Protein AF-A0AAE0UV23-F1 (afdb_monomer_lite)

Structure (mmCIF, N/CA/C/O backbone):
data_AF-A0AAE0UV23-F1
#
_entry.id   AF-A0AAE0UV23-F1
#
loop_
_atom_site.group_PDB
_atom_site.id
_atom_site.type_symbol
_atom_site.label_atom_id
_atom_site.label_alt_id
_atom_site.label_comp_id
_atom_site.label_asym_id
_atom_site.label_entity_id
_atom_site.label_seq_id
_atom_site.pdbx_PDB_ins_code
_atom_site.Cartn_x
_atom_site.Cartn_y
_atom_site.Cartn_z
_atom_site.occupancy
_atom_site.B_iso_or_equiv
_atom_site.auth_seq_id
_atom_site.auth_comp_id
_atom_site.auth_asym_id
_atom_site.auth_atom_id
_atom_site.pdbx_PDB_model_num
ATOM 1 N N . MET A 1 1 ? 25.433 17.380 2.574 1.00 40.94 1 MET A N 1
ATOM 2 C CA . MET A 1 1 ? 24.100 16.775 2.797 1.00 40.94 1 MET A CA 1
ATOM 3 C C . MET A 1 1 ? 23.188 17.417 1.760 1.00 40.94 1 MET A C 1
ATOM 5 O O . MET A 1 1 ? 23.067 18.630 1.787 1.00 40.94 1 MET A O 1
ATOM 9 N N . THR A 1 2 ? 22.707 16.698 0.745 1.00 52.50 2 THR A N 1
ATOM 10 C CA . THR A 1 2 ? 21.910 17.312 -0.337 1.00 52.50 2 THR A CA 1
ATOM 11 C C . THR A 1 2 ? 20.501 17.598 0.188 1.00 52.50 2 THR A C 1
ATOM 13 O O . THR A 1 2 ? 19.813 16.648 0.552 1.00 52.50 2 THR A O 1
ATOM 16 N N . GLY A 1 3 ? 20.089 18.873 0.252 1.00 62.91 3 GLY A N 1
ATOM 17 C CA . GLY A 1 3 ? 18.837 19.336 0.889 1.00 62.91 3 GLY A CA 1
ATOM 18 C C . GLY A 1 3 ? 17.586 18.520 0.539 1.00 62.91 3 GLY A C 1
ATOM 19 O O . GLY A 1 3 ? 16.797 18.210 1.424 1.00 62.91 3 GLY A O 1
ATOM 20 N N . LYS A 1 4 ? 17.500 18.017 -0.698 1.00 70.44 4 LYS A N 1
ATOM 21 C CA . LYS A 1 4 ? 16.407 17.153 -1.178 1.00 70.44 4 LYS A CA 1
ATOM 22 C C . LYS A 1 4 ? 16.169 15.882 -0.357 1.00 70.44 4 LYS A C 1
ATOM 24 O O . LYS A 1 4 ? 15.032 15.456 -0.217 1.00 70.44 4 LYS A O 1
ATOM 29 N N . GLY A 1 5 ? 17.221 15.259 0.185 1.00 75.19 5 GLY A N 1
ATOM 30 C CA . GLY A 1 5 ? 17.060 14.053 1.008 1.00 75.19 5 GLY A CA 1
ATOM 31 C C . GLY A 1 5 ? 16.352 14.348 2.332 1.00 75.19 5 GLY A C 1
ATOM 32 O O . GLY A 1 5 ? 15.551 13.545 2.794 1.00 75.19 5 GLY A O 1
ATOM 33 N N . ARG A 1 6 ? 16.608 15.529 2.905 1.00 80.06 6 ARG A N 1
ATOM 34 C CA . ARG A 1 6 ? 15.966 15.974 4.143 1.00 80.06 6 ARG A CA 1
ATOM 35 C C . ARG A 1 6 ? 14.532 16.431 3.892 1.00 80.06 6 ARG A C 1
ATOM 37 O O . ARG A 1 6 ? 13.642 16.020 4.617 1.00 80.06 6 ARG A O 1
ATOM 44 N N . GLU A 1 7 ? 14.300 17.162 2.803 1.00 80.94 7 GLU A N 1
ATOM 45 C CA . GLU A 1 7 ? 12.948 17.523 2.356 1.00 80.94 7 GLU A CA 1
ATOM 46 C C . GLU A 1 7 ? 12.058 16.289 2.136 1.00 80.94 7 GLU A C 1
ATOM 48 O O . GLU A 1 7 ? 10.878 16.302 2.493 1.00 80.94 7 GLU A O 1
ATOM 53 N N . LEU A 1 8 ? 12.629 15.212 1.582 1.00 80.56 8 LEU A N 1
ATOM 54 C CA . LEU A 1 8 ? 11.940 13.937 1.401 1.00 80.56 8 LEU A CA 1
ATOM 55 C C . LEU A 1 8 ? 11.576 13.288 2.742 1.00 80.56 8 LEU A C 1
ATOM 57 O O . LEU A 1 8 ? 10.447 12.835 2.906 1.00 80.56 8 LEU A O 1
ATOM 61 N N . ALA A 1 9 ? 12.507 13.276 3.698 1.00 83.69 9 ALA A N 1
ATOM 62 C CA . ALA A 1 9 ? 12.274 12.743 5.037 1.00 83.69 9 ALA A CA 1
ATOM 63 C C . ALA A 1 9 ? 11.173 13.527 5.773 1.00 83.69 9 ALA A C 1
ATOM 65 O O . ALA A 1 9 ? 10.226 12.928 6.279 1.00 83.69 9 ALA A O 1
ATOM 66 N N . ASP A 1 10 ? 11.234 14.861 5.737 1.00 82.38 10 ASP A N 1
ATOM 67 C CA . ASP A 1 10 ? 10.221 15.724 6.351 1.00 82.38 10 ASP A CA 1
ATOM 68 C C . ASP A 1 10 ? 8.842 15.513 5.691 1.00 82.38 10 ASP A C 1
ATOM 70 O O . ASP A 1 10 ? 7.806 15.560 6.353 1.00 82.38 10 ASP A O 1
ATOM 74 N N . MET A 1 11 ? 8.801 15.276 4.373 1.00 80.62 11 MET A N 1
ATOM 75 C CA . MET A 1 11 ? 7.565 14.950 3.654 1.00 80.62 11 MET A CA 1
ATOM 76 C C . MET A 1 11 ? 6.990 13.605 4.102 1.00 80.62 11 MET A C 1
ATOM 78 O O . MET A 1 11 ? 5.799 13.532 4.416 1.00 80.62 11 MET A O 1
ATOM 82 N N . MET A 1 12 ? 7.824 12.564 4.179 1.00 80.38 12 MET A N 1
ATOM 83 C CA . MET A 1 12 ? 7.401 11.243 4.646 1.00 80.38 12 MET A CA 1
ATOM 84 C C . MET A 1 12 ? 6.878 11.297 6.082 1.00 80.38 12 MET A C 1
ATOM 86 O O . MET A 1 12 ? 5.851 10.685 6.370 1.00 80.38 12 MET A O 1
ATOM 90 N N . GLU A 1 13 ? 7.500 12.088 6.957 1.00 80.62 13 GLU A N 1
ATOM 91 C CA . GLU A 1 13 ? 7.026 12.308 8.325 1.00 80.62 13 GLU A CA 1
ATOM 92 C C . GLU A 1 13 ? 5.657 13.008 8.354 1.00 80.62 13 GLU A C 1
ATOM 94 O O . GLU A 1 13 ? 4.698 12.474 8.918 1.00 80.62 13 GLU A O 1
ATOM 99 N N . ARG A 1 14 ? 5.513 14.153 7.665 1.00 78.69 14 ARG A N 1
ATOM 100 C CA . ARG A 1 14 ? 4.236 14.896 7.586 1.00 78.69 14 ARG A CA 1
ATOM 101 C C . ARG A 1 14 ? 3.099 14.048 7.024 1.00 78.69 14 ARG A C 1
ATOM 103 O O . ARG A 1 14 ? 1.951 14.173 7.455 1.00 78.69 14 ARG A O 1
ATOM 110 N N . ARG A 1 15 ? 3.400 13.210 6.029 1.00 67.31 15 ARG A N 1
ATOM 111 C CA . ARG A 1 15 ? 2.420 12.361 5.339 1.00 67.31 15 ARG A CA 1
ATOM 112 C C . ARG A 1 15 ? 2.269 10.977 5.962 1.00 67.31 15 ARG A C 1
ATOM 114 O O . ARG A 1 15 ? 1.385 10.243 5.524 1.00 67.31 15 ARG A O 1
ATOM 121 N N . LYS A 1 16 ? 3.055 10.661 6.998 1.00 69.94 16 LYS A N 1
ATOM 122 C CA . LYS A 1 16 ? 3.083 9.362 7.685 1.00 69.94 16 LYS A CA 1
ATOM 123 C C . LYS A 1 16 ? 3.273 8.205 6.697 1.00 69.94 16 LYS A C 1
ATOM 125 O O . LYS A 1 16 ? 2.498 7.253 6.688 1.00 69.94 16 LYS A O 1
ATOM 130 N N . VAL A 1 17 ? 4.262 8.345 5.815 1.00 77.19 17 VAL A N 1
ATOM 131 C CA . VAL A 1 17 ? 4.639 7.331 4.826 1.00 77.19 17 VAL A CA 1
ATOM 132 C C . VAL A 1 17 ? 5.777 6.497 5.396 1.00 77.19 17 VAL A C 1
ATOM 134 O O . VAL A 1 17 ? 6.851 7.022 5.678 1.00 77.19 17 VAL A O 1
ATOM 137 N N . ASP A 1 18 ? 5.547 5.196 5.539 1.00 81.06 18 ASP A N 1
ATOM 138 C CA . ASP A 1 18 ? 6.521 4.280 6.140 1.00 81.06 18 ASP A CA 1
ATOM 139 C C . ASP A 1 18 ? 7.538 3.731 5.124 1.00 81.06 18 ASP A C 1
ATOM 141 O O . ASP A 1 18 ? 8.709 3.519 5.449 1.00 81.06 18 ASP A O 1
ATOM 145 N N . ILE A 1 19 ? 7.088 3.522 3.882 1.00 86.31 19 ILE A N 1
ATOM 146 C CA . ILE A 1 19 ? 7.864 2.982 2.762 1.00 86.31 19 ILE A CA 1
ATOM 147 C C . ILE A 1 19 ? 7.580 3.836 1.528 1.00 86.31 19 ILE A C 1
ATOM 149 O O . ILE A 1 19 ? 6.419 4.054 1.185 1.00 86.31 19 ILE A O 1
ATOM 153 N N . LEU A 1 20 ? 8.627 4.295 0.844 1.00 86.06 20 LEU A N 1
ATOM 154 C CA . LEU A 1 20 ? 8.505 5.115 -0.360 1.00 86.06 20 LEU A CA 1
ATOM 155 C C . LEU A 1 20 ? 9.453 4.626 -1.455 1.00 86.06 20 LEU A C 1
ATOM 157 O O . LEU A 1 20 ? 10.663 4.584 -1.252 1.00 86.06 20 LEU A O 1
ATOM 161 N N . CYS A 1 21 ? 8.914 4.311 -2.631 1.00 89.00 21 CYS A N 1
ATOM 162 C CA . CYS A 1 21 ? 9.719 4.129 -3.838 1.00 89.00 21 CYS A CA 1
ATOM 163 C C . CYS A 1 21 ? 10.031 5.501 -4.441 1.00 89.00 21 CYS A C 1
ATOM 165 O O . CYS A 1 21 ? 9.151 6.357 -4.510 1.00 89.00 21 CYS A O 1
ATOM 167 N N . VAL A 1 22 ? 11.279 5.713 -4.848 1.00 87.19 22 VAL A N 1
ATOM 168 C CA . VAL A 1 22 ? 11.723 6.939 -5.516 1.00 87.19 22 VAL A CA 1
ATOM 169 C C . VAL A 1 22 ? 12.447 6.605 -6.812 1.00 87.19 22 VAL A C 1
ATOM 171 O O . VAL A 1 22 ? 13.257 5.679 -6.863 1.00 87.19 22 VAL A O 1
ATOM 174 N N . GLN A 1 23 ? 12.169 7.385 -7.847 1.00 86.75 23 GLN A N 1
ATOM 175 C CA . GLN A 1 23 ? 12.764 7.283 -9.174 1.00 86.75 23 GLN A CA 1
ATOM 176 C C . GLN A 1 23 ? 13.495 8.588 -9.510 1.00 86.75 23 GLN A C 1
ATOM 178 O O . GLN A 1 23 ? 13.402 9.576 -8.778 1.00 86.75 23 GLN A O 1
ATOM 183 N N . GLU A 1 24 ? 14.285 8.575 -10.584 1.00 83.12 24 GLU A N 1
ATOM 184 C CA . GLU A 1 24 ? 15.129 9.702 -11.000 1.00 83.12 24 GLU A CA 1
ATOM 185 C C . GLU A 1 24 ? 16.010 10.273 -9.876 1.00 83.12 24 GLU A C 1
ATOM 187 O O . GLU A 1 24 ? 16.207 11.488 -9.756 1.00 83.12 24 GLU A O 1
ATOM 192 N N . THR A 1 25 ? 16.578 9.405 -9.037 1.00 80.00 25 THR A N 1
ATOM 193 C CA . THR A 1 25 ? 17.422 9.870 -7.926 1.00 80.00 25 THR A CA 1
ATOM 194 C C . THR A 1 25 ? 18.659 10.614 -8.429 1.00 80.00 25 THR A C 1
ATOM 196 O O . THR A 1 25 ? 19.122 11.544 -7.764 1.00 80.00 25 THR A O 1
ATOM 199 N N . ARG A 1 26 ? 19.172 10.245 -9.616 1.00 82.31 26 ARG A N 1
ATOM 200 C CA . ARG A 1 26 ? 20.396 10.785 -10.235 1.00 82.31 26 ARG A CA 1
ATOM 201 C C . ARG A 1 26 ? 21.588 10.688 -9.284 1.00 82.31 26 ARG A C 1
ATOM 203 O O . ARG A 1 26 ? 22.424 11.588 -9.194 1.00 82.31 26 ARG A O 1
ATOM 210 N N . TRP A 1 27 ? 21.629 9.617 -8.495 1.00 80.88 27 TRP A N 1
ATOM 211 C CA . TRP A 1 27 ? 22.703 9.336 -7.551 1.00 80.88 27 TRP A CA 1
ATOM 212 C C . TRP A 1 27 ? 23.553 8.192 -8.074 1.00 80.88 27 TRP A C 1
ATOM 214 O O . TRP A 1 27 ? 23.046 7.119 -8.384 1.00 80.88 27 TRP A O 1
ATOM 224 N N . LYS A 1 28 ? 24.869 8.402 -8.113 1.00 84.81 28 LYS A N 1
ATOM 225 C CA . LYS A 1 28 ? 25.818 7.363 -8.502 1.00 84.81 28 LYS A CA 1
ATOM 226 C C . LYS A 1 28 ? 26.177 6.480 -7.309 1.00 84.81 28 LYS A C 1
ATOM 228 O O . LYS A 1 28 ? 26.638 6.971 -6.276 1.00 84.81 28 LYS A O 1
ATOM 233 N N . GLY A 1 29 ? 26.042 5.173 -7.487 1.00 88.12 29 GLY A N 1
ATOM 234 C CA . GLY A 1 29 ? 26.486 4.147 -6.555 1.00 88.12 29 GLY A CA 1
ATOM 235 C C . GLY A 1 29 ? 25.390 3.169 -6.147 1.00 88.12 29 GLY A C 1
ATOM 236 O O . GLY A 1 29 ? 24.216 3.340 -6.449 1.00 88.12 29 GLY A O 1
ATOM 237 N N . SER A 1 30 ? 25.819 2.144 -5.416 1.00 91.31 30 SER A N 1
ATOM 238 C CA . SER A 1 30 ? 24.997 1.068 -4.866 1.00 91.31 30 SER A CA 1
ATOM 239 C C . SER A 1 30 ? 25.141 1.091 -3.347 1.00 91.31 30 SER A C 1
ATOM 241 O O . SER A 1 30 ? 26.080 0.514 -2.798 1.00 91.31 30 SER A O 1
ATOM 243 N N . LYS A 1 31 ? 24.321 1.889 -2.652 1.00 91.25 31 LYS A N 1
ATOM 244 C CA . LYS A 1 31 ? 24.524 2.168 -1.217 1.00 91.25 31 LYS A CA 1
ATOM 245 C C . LYS A 1 31 ? 23.202 2.254 -0.454 1.00 91.25 31 LYS A C 1
ATOM 247 O O . LYS A 1 31 ? 22.111 2.129 -1.011 1.00 91.25 31 LYS A O 1
ATOM 252 N N . SER A 1 32 ? 23.315 2.429 0.858 1.00 90.94 32 SER A N 1
ATOM 253 C CA . SER A 1 32 ? 22.229 2.907 1.711 1.00 90.94 32 SER A CA 1
ATOM 254 C C . SER A 1 32 ? 22.723 4.083 2.552 1.00 90.94 32 SER A C 1
ATOM 256 O O . SER A 1 32 ? 23.916 4.169 2.853 1.00 90.94 32 SER A O 1
ATOM 258 N N . ARG A 1 33 ? 21.841 5.028 2.885 1.00 90.50 33 ARG A N 1
ATOM 259 C CA . ARG A 1 33 ? 22.191 6.231 3.650 1.00 90.50 33 ARG A CA 1
ATOM 260 C C . ARG A 1 33 ? 20.996 6.729 4.457 1.00 90.50 33 ARG A C 1
ATOM 262 O O . ARG A 1 33 ? 19.892 6.805 3.928 1.00 90.50 33 ARG A O 1
ATOM 269 N N . SER A 1 34 ? 21.227 7.132 5.703 1.00 90.69 34 SER A N 1
ATOM 270 C CA . SER A 1 34 ? 20.232 7.872 6.485 1.00 90.69 34 SER A CA 1
ATOM 271 C C . SER A 1 34 ? 20.025 9.268 5.893 1.00 90.69 34 SER A C 1
ATOM 273 O O . SER A 1 34 ? 20.997 9.965 5.582 1.00 90.69 34 SER A O 1
ATOM 275 N N . ILE A 1 35 ? 18.767 9.666 5.719 1.00 88.00 35 ILE A N 1
ATOM 276 C CA . ILE A 1 35 ? 18.393 10.940 5.080 1.00 88.00 35 ILE A CA 1
ATOM 277 C C . ILE A 1 35 ? 17.840 11.982 6.069 1.00 88.00 35 ILE A C 1
ATOM 279 O O . ILE A 1 35 ? 17.640 13.131 5.684 1.00 88.00 35 ILE A O 1
ATOM 283 N N . GLY A 1 36 ? 17.697 11.615 7.347 1.00 85.00 36 GLY A N 1
ATOM 284 C CA . GLY A 1 36 ? 17.151 12.464 8.415 1.00 85.00 36 GLY A CA 1
ATOM 285 C C . GLY A 1 36 ? 15.807 11.942 8.928 1.00 85.00 36 GLY A C 1
ATOM 286 O O . GLY A 1 36 ? 15.272 10.998 8.356 1.00 85.00 36 GLY A O 1
ATOM 287 N N . ALA A 1 37 ? 15.310 12.516 10.032 1.00 82.94 37 ALA A N 1
ATOM 288 C CA . ALA A 1 37 ? 13.989 12.240 10.624 1.00 82.94 37 ALA A CA 1
ATOM 289 C C . ALA A 1 37 ? 13.639 10.745 10.825 1.00 82.94 37 ALA A C 1
ATOM 291 O O . ALA A 1 37 ? 12.486 10.347 10.733 1.00 82.94 37 ALA A O 1
ATOM 292 N N . GLY A 1 38 ? 14.639 9.891 11.077 1.00 87.50 38 GLY A N 1
ATOM 293 C CA . GLY A 1 38 ? 14.413 8.450 11.231 1.00 87.50 38 GLY A CA 1
ATOM 294 C C . GLY A 1 38 ? 14.079 7.727 9.922 1.00 87.50 38 GLY A C 1
ATOM 295 O O . GLY A 1 38 ? 13.334 6.754 9.945 1.00 87.50 38 GLY A O 1
ATOM 296 N N . PHE A 1 39 ? 14.614 8.178 8.783 1.00 90.75 39 PHE A N 1
ATOM 297 C CA . PHE A 1 39 ? 14.470 7.504 7.491 1.00 90.75 39 PHE A CA 1
ATOM 298 C C . PHE A 1 39 ? 15.818 7.115 6.879 1.00 90.75 39 PHE A C 1
ATOM 300 O O . PHE A 1 39 ? 16.817 7.848 6.963 1.00 90.75 39 PHE A O 1
ATOM 307 N N . LYS A 1 40 ? 15.827 5.975 6.183 1.00 93.44 40 LYS A N 1
ATOM 308 C CA . LYS A 1 40 ? 16.979 5.445 5.453 1.00 93.44 40 LYS A CA 1
ATOM 309 C C . LYS A 1 40 ? 16.613 5.135 4.010 1.00 93.44 40 LYS A C 1
ATOM 311 O O . LYS A 1 40 ? 15.670 4.404 3.735 1.00 93.44 40 LYS A O 1
ATOM 316 N N . LEU A 1 41 ? 17.410 5.666 3.092 1.00 93.38 41 LEU A N 1
ATOM 317 C CA . LEU A 1 41 ? 17.298 5.433 1.660 1.00 93.38 41 LEU A CA 1
ATOM 318 C C . LEU A 1 41 ? 18.254 4.318 1.234 1.00 93.38 41 LEU A C 1
ATOM 320 O O . LEU A 1 41 ? 19.459 4.394 1.486 1.00 93.38 41 LEU A O 1
ATOM 324 N N . PHE A 1 42 ? 17.728 3.325 0.534 1.00 94.94 42 PHE A N 1
ATOM 325 C CA . PHE A 1 42 ? 18.471 2.352 -0.258 1.00 94.94 42 PHE A CA 1
ATOM 326 C C . PHE A 1 42 ? 18.375 2.784 -1.714 1.00 94.94 42 PHE A C 1
ATOM 328 O O . PHE A 1 42 ? 17.274 3.044 -2.178 1.00 94.94 42 PHE A O 1
ATOM 335 N N . TYR A 1 43 ? 19.493 2.889 -2.430 1.00 93.62 43 TYR A N 1
ATOM 336 C CA . TYR A 1 43 ? 19.465 3.342 -3.822 1.00 93.62 43 TYR A CA 1
ATOM 337 C C . TYR A 1 43 ? 20.472 2.603 -4.693 1.00 93.62 43 TYR A C 1
ATOM 339 O O . TYR A 1 43 ? 21.461 2.038 -4.198 1.00 93.62 43 TYR A O 1
ATOM 347 N N . TYR A 1 44 ? 20.203 2.643 -5.993 1.00 92.69 44 TYR A N 1
ATOM 348 C CA . TYR A 1 44 ? 21.120 2.241 -7.042 1.00 92.69 44 TYR A CA 1
ATOM 349 C C . TYR A 1 44 ? 21.022 3.204 -8.227 1.00 92.69 44 TYR A C 1
ATOM 351 O O . TYR A 1 44 ? 19.931 3.529 -8.694 1.00 92.69 44 TYR A O 1
ATOM 359 N N . GLY A 1 45 ? 22.174 3.647 -8.719 1.00 90.31 45 GLY A N 1
ATOM 360 C CA . GLY A 1 45 ? 22.272 4.421 -9.949 1.00 90.31 45 GLY A CA 1
ATOM 361 C C . GLY A 1 45 ? 23.690 4.415 -10.507 1.00 90.31 45 GLY A C 1
ATOM 362 O O . GLY A 1 45 ? 24.671 4.298 -9.767 1.00 90.31 45 GLY A O 1
ATOM 363 N N . VAL A 1 46 ? 23.804 4.517 -11.829 1.00 86.81 46 VAL A N 1
ATOM 364 C CA . VAL A 1 46 ? 25.087 4.422 -12.548 1.00 86.81 46 VAL A CA 1
ATOM 365 C C . VAL A 1 46 ? 25.656 5.810 -12.856 1.00 86.81 46 VAL A C 1
ATOM 367 O O . VAL A 1 46 ? 26.857 6.047 -12.688 1.00 86.81 46 VAL A O 1
ATOM 370 N N . ASP A 1 47 ? 24.788 6.746 -13.240 1.00 78.81 47 ASP A N 1
ATOM 371 C CA . ASP A 1 47 ? 25.126 8.126 -13.587 1.00 78.81 47 ASP A CA 1
ATOM 372 C C . ASP A 1 47 ? 24.492 9.107 -12.584 1.00 78.81 47 ASP A C 1
ATOM 374 O O . ASP A 1 47 ? 23.366 8.938 -12.125 1.00 78.81 47 ASP A O 1
ATOM 378 N N . SER A 1 48 ? 25.219 10.169 -12.244 1.00 77.62 48 SER A N 1
ATOM 379 C CA . SER A 1 48 ? 24.699 11.282 -11.447 1.00 77.62 48 SER A CA 1
ATOM 380 C C . SER A 1 48 ? 23.824 12.262 -12.245 1.00 77.62 48 SER A C 1
ATOM 382 O O . SER A 1 48 ? 23.362 13.262 -11.699 1.00 77.62 48 SER A O 1
ATOM 384 N N . LYS A 1 49 ? 23.655 12.050 -13.555 1.00 74.69 49 LYS A N 1
ATOM 385 C CA . LYS A 1 49 ? 22.877 12.925 -14.448 1.00 74.69 49 LYS A CA 1
ATOM 386 C C . LYS A 1 49 ? 21.553 12.317 -14.907 1.00 74.69 49 LYS A C 1
ATOM 388 O O . LYS A 1 49 ? 20.648 13.077 -15.248 1.00 74.69 49 LYS A O 1
ATOM 393 N N . ARG A 1 50 ? 21.436 10.988 -14.938 1.00 78.38 50 ARG A N 1
ATOM 394 C CA . ARG A 1 50 ? 20.290 10.256 -15.502 1.00 78.38 50 ARG A CA 1
ATOM 395 C C . ARG A 1 50 ? 19.903 9.083 -14.603 1.00 78.38 50 ARG A C 1
ATOM 397 O O . ARG A 1 50 ? 20.757 8.555 -13.900 1.00 78.38 50 ARG A O 1
ATOM 404 N N . ASN A 1 51 ? 18.634 8.682 -14.683 1.00 84.12 51 ASN A N 1
ATOM 405 C CA . ASN A 1 51 ? 18.071 7.496 -14.029 1.00 84.12 51 ASN A CA 1
ATOM 406 C C . ASN A 1 51 ? 18.305 7.450 -12.506 1.00 84.12 51 ASN A C 1
ATOM 408 O O . ASN A 1 51 ? 18.538 8.473 -11.852 1.00 84.12 51 ASN A O 1
ATOM 412 N N . GLY A 1 52 ? 18.198 6.248 -11.944 1.00 87.38 52 GLY A N 1
ATOM 413 C CA . GLY A 1 52 ? 18.427 5.948 -10.546 1.00 87.38 52 GLY A CA 1
ATOM 414 C C . GLY A 1 52 ? 17.125 5.643 -9.822 1.00 87.38 52 GLY A C 1
ATOM 415 O O . GLY A 1 52 ? 16.174 6.423 -9.866 1.00 87.38 52 GLY A O 1
ATOM 416 N N . VAL A 1 53 ? 17.137 4.544 -9.080 1.00 91.31 53 VAL A N 1
ATOM 417 C CA . VAL A 1 53 ? 16.015 4.075 -8.269 1.00 91.31 53 VAL A CA 1
ATOM 418 C C . VAL A 1 53 ? 16.396 4.019 -6.802 1.00 91.31 53 VAL A C 1
ATOM 420 O O . VAL A 1 53 ? 17.568 3.886 -6.432 1.00 91.31 53 VAL A O 1
ATOM 423 N N . GLY A 1 54 ? 15.388 4.150 -5.954 1.00 92.62 54 GLY A N 1
ATOM 424 C CA . GLY A 1 54 ? 15.530 4.055 -4.519 1.00 92.62 54 GLY A CA 1
ATOM 425 C C . GLY A 1 54 ? 14.277 3.540 -3.829 1.00 92.62 54 GLY A C 1
ATOM 426 O O . GLY A 1 54 ? 13.166 3.627 -4.354 1.00 92.62 54 GLY A O 1
ATOM 427 N N . VAL A 1 55 ? 14.480 3.040 -2.616 1.00 93.31 55 VAL A N 1
ATOM 428 C CA . VAL A 1 55 ? 13.433 2.756 -1.637 1.00 93.31 55 VAL A CA 1
ATOM 429 C C . VAL A 1 55 ? 13.843 3.393 -0.316 1.00 93.31 55 VAL A C 1
ATOM 431 O O . VAL A 1 55 ? 14.918 3.111 0.220 1.00 93.31 55 VAL A O 1
ATOM 434 N N . VAL A 1 56 ? 13.002 4.281 0.199 1.00 92.88 56 VAL A N 1
ATOM 435 C CA . VAL A 1 56 ? 13.148 4.888 1.519 1.00 92.88 56 VAL A CA 1
ATOM 436 C C . VAL A 1 56 ? 12.285 4.126 2.509 1.00 92.88 56 VAL A C 1
ATOM 438 O O . VAL A 1 56 ? 11.107 3.890 2.256 1.00 92.88 56 VAL A O 1
ATOM 441 N N . LEU A 1 57 ? 12.876 3.773 3.644 1.00 91.81 57 LEU A N 1
ATOM 442 C CA . LEU A 1 57 ? 12.209 3.114 4.756 1.00 91.81 57 LEU A CA 1
ATOM 443 C C . LEU A 1 57 ? 12.317 3.973 6.011 1.00 91.81 57 LEU A C 1
ATOM 445 O O . LEU A 1 57 ? 13.381 4.531 6.296 1.00 91.81 57 LEU A O 1
ATOM 449 N N . LYS A 1 58 ? 11.240 4.028 6.789 1.00 88.38 58 LYS A N 1
ATOM 450 C CA . LYS A 1 58 ? 11.283 4.474 8.183 1.00 88.38 58 LYS A CA 1
ATOM 451 C C . LYS A 1 58 ? 12.150 3.515 9.007 1.00 88.38 58 LYS A C 1
ATOM 453 O O . LYS A 1 58 ? 12.176 2.313 8.747 1.00 88.38 58 LYS A O 1
ATOM 458 N N . GLU A 1 59 ? 12.869 4.042 9.994 1.00 86.88 59 GLU A N 1
ATOM 459 C CA . GLU A 1 59 ? 13.924 3.344 10.748 1.00 86.88 59 GLU A CA 1
ATOM 460 C C . GLU A 1 59 ? 13.450 2.008 11.344 1.00 86.88 59 GLU A C 1
ATOM 462 O O . GLU A 1 59 ? 14.188 1.024 11.351 1.00 86.88 59 GLU A O 1
ATOM 467 N N . GLU A 1 60 ? 12.192 1.934 11.779 1.00 81.12 60 GLU A N 1
ATOM 468 C CA . GLU A 1 60 ? 11.592 0.708 12.319 1.00 81.12 60 GLU A CA 1
ATOM 469 C C . GLU A 1 60 ? 11.514 -0.442 11.298 1.00 81.12 60 GLU A C 1
ATOM 471 O O . GLU A 1 60 ? 11.648 -1.606 11.673 1.00 81.12 60 GLU A O 1
ATOM 476 N N . PHE A 1 61 ? 11.371 -0.131 10.006 1.00 83.50 61 PHE A N 1
ATOM 477 C CA . PHE A 1 61 ? 11.365 -1.116 8.921 1.00 83.50 61 PHE A CA 1
ATOM 478 C C . PHE A 1 61 ? 12.768 -1.433 8.413 1.00 83.50 61 PHE A C 1
ATOM 480 O O . PHE A 1 61 ? 12.986 -2.506 7.862 1.00 83.50 61 PHE A O 1
ATOM 487 N N . VAL A 1 62 ? 13.751 -0.555 8.636 1.00 88.62 62 VAL A N 1
ATOM 488 C CA . VAL A 1 62 ? 15.149 -0.807 8.245 1.00 88.62 62 VAL A CA 1
ATOM 489 C C . VAL A 1 62 ? 15.683 -2.073 8.911 1.00 88.62 62 VAL A C 1
ATOM 491 O O . VAL A 1 62 ? 16.388 -2.851 8.273 1.00 88.62 62 VAL A O 1
ATOM 494 N N . ARG A 1 63 ? 15.321 -2.300 10.178 1.00 83.12 63 ARG A N 1
ATOM 495 C CA . ARG A 1 63 ? 15.717 -3.496 10.943 1.00 83.12 63 ARG A CA 1
ATOM 496 C C . ARG A 1 63 ? 15.029 -4.778 10.470 1.00 83.12 63 ARG A C 1
ATOM 498 O O . ARG A 1 63 ? 15.475 -5.859 10.824 1.00 83.12 63 ARG A O 1
ATOM 505 N N . LYS A 1 64 ? 13.959 -4.644 9.684 1.00 86.56 64 LYS A N 1
ATOM 506 C CA . LYS A 1 64 ? 13.150 -5.738 9.137 1.00 86.56 64 LYS A CA 1
ATOM 507 C C . LYS A 1 64 ? 13.584 -6.147 7.725 1.00 86.56 64 LYS A C 1
ATOM 509 O O . LYS A 1 64 ? 12.993 -7.053 7.150 1.00 86.56 64 LYS A O 1
ATOM 514 N N . VAL A 1 65 ? 14.581 -5.474 7.142 1.00 93.19 65 VAL A N 1
ATOM 515 C CA . VAL A 1 65 ? 15.092 -5.785 5.800 1.00 93.19 65 VAL A CA 1
ATOM 516 C C . VAL A 1 65 ? 15.913 -7.070 5.844 1.00 93.19 65 VAL A C 1
ATOM 518 O O . VAL A 1 65 ? 16.945 -7.127 6.507 1.00 93.19 65 VAL A O 1
ATOM 521 N N . LEU A 1 66 ? 15.475 -8.070 5.084 1.00 92.62 66 LEU A N 1
ATOM 522 C CA . LEU A 1 66 ? 16.170 -9.342 4.906 1.00 92.62 66 LEU A CA 1
ATOM 523 C C . LEU A 1 66 ? 17.077 -9.342 3.675 1.00 92.62 66 LEU A C 1
ATOM 525 O O . LEU A 1 66 ? 18.144 -9.948 3.689 1.00 92.62 66 LEU A O 1
ATOM 529 N N . GLU A 1 67 ? 16.664 -8.663 2.604 1.00 96.31 67 GLU A N 1
ATOM 530 C CA . GLU A 1 67 ? 17.392 -8.665 1.336 1.00 96.31 67 GLU A CA 1
ATOM 531 C C . GLU A 1 67 ? 17.242 -7.330 0.601 1.00 96.31 67 GLU A C 1
ATOM 533 O O . GLU A 1 67 ? 16.196 -6.681 0.660 1.00 96.31 67 GLU A O 1
ATOM 538 N N . VAL A 1 68 ? 18.291 -6.930 -0.124 1.00 96.50 68 VAL A N 1
ATOM 539 C CA . VAL A 1 68 ? 18.268 -5.776 -1.030 1.00 96.50 68 VAL A CA 1
ATOM 540 C C . VAL A 1 68 ? 18.865 -6.176 -2.378 1.00 96.50 68 VAL A C 1
ATOM 542 O O . VAL A 1 68 ? 20.089 -6.261 -2.506 1.00 96.50 68 VAL A O 1
ATOM 545 N N . LYS A 1 69 ? 18.021 -6.357 -3.396 1.00 96.25 69 LYS A N 1
ATOM 546 C CA . LYS A 1 69 ? 18.441 -6.624 -4.776 1.00 96.25 69 LYS A CA 1
ATOM 547 C C . LYS A 1 69 ? 18.476 -5.320 -5.566 1.00 96.25 69 LYS A C 1
ATOM 549 O O . LYS A 1 69 ? 17.500 -4.578 -5.619 1.00 96.25 69 LYS A O 1
ATOM 554 N N . ARG A 1 70 ? 19.616 -5.020 -6.179 1.00 95.19 70 ARG A N 1
ATOM 555 C CA . ARG A 1 70 ? 19.818 -3.833 -7.023 1.00 95.19 70 ARG A CA 1
ATOM 556 C C . ARG A 1 70 ? 20.145 -4.325 -8.423 1.00 95.19 70 ARG A C 1
ATOM 558 O O . ARG A 1 70 ? 21.296 -4.655 -8.681 1.00 95.19 70 ARG A O 1
ATOM 565 N N . VAL A 1 71 ? 19.113 -4.464 -9.247 1.00 94.88 71 VAL A N 1
ATOM 566 C CA . VAL A 1 71 ? 19.201 -5.123 -10.556 1.00 94.88 71 VAL A CA 1
ATOM 567 C C . VAL A 1 71 ? 19.820 -4.168 -11.572 1.00 94.88 71 VAL A C 1
ATOM 569 O O . VAL A 1 71 ? 20.831 -4.490 -12.187 1.00 94.88 71 VAL A O 1
ATOM 572 N N . SER A 1 72 ? 19.276 -2.953 -11.661 1.00 94.25 72 SER A N 1
ATOM 573 C CA . SER A 1 72 ? 19.739 -1.898 -12.565 1.00 94.25 72 SER A CA 1
ATOM 574 C C . SER A 1 72 ? 19.439 -0.508 -11.992 1.00 94.25 72 SER A C 1
ATOM 576 O O . SER A 1 72 ? 18.833 -0.369 -10.927 1.00 94.25 72 SER A O 1
ATOM 578 N N . ASP A 1 73 ? 19.842 0.558 -12.692 1.00 91.69 73 ASP A N 1
ATOM 579 C CA . ASP A 1 73 ? 19.469 1.946 -12.359 1.00 91.69 73 ASP A CA 1
ATOM 580 C C . ASP A 1 73 ? 17.991 2.263 -12.635 1.00 91.69 73 ASP A C 1
ATOM 582 O O . ASP A 1 73 ? 17.563 3.405 -12.434 1.00 91.69 73 ASP A O 1
ATOM 586 N N . ARG A 1 74 ? 17.223 1.244 -13.042 1.00 92.44 74 ARG A N 1
ATOM 587 C CA . ARG A 1 74 ? 15.782 1.274 -13.282 1.00 92.44 74 ARG A CA 1
ATOM 588 C C . ARG A 1 74 ? 14.989 0.287 -12.427 1.00 92.44 74 ARG A C 1
ATOM 590 O O . ARG A 1 74 ? 13.793 0.505 -12.269 1.00 92.44 74 ARG A O 1
ATOM 597 N N . VAL A 1 75 ? 15.604 -0.761 -11.874 1.00 95.19 75 VAL A N 1
ATOM 598 C CA . VAL A 1 75 ? 14.901 -1.784 -11.081 1.00 95.19 75 VAL A CA 1
ATOM 599 C C . VAL A 1 75 ? 15.680 -2.140 -9.816 1.00 95.19 75 VAL A C 1
ATOM 601 O O . VAL A 1 75 ? 16.852 -2.522 -9.849 1.00 95.19 75 VAL A O 1
ATOM 604 N N . MET A 1 76 ? 15.005 -2.074 -8.670 1.00 96.19 76 MET A N 1
ATOM 605 C CA . MET A 1 76 ? 15.510 -2.619 -7.410 1.00 96.19 76 MET A CA 1
ATOM 606 C C . MET A 1 76 ? 14.381 -3.193 -6.558 1.00 96.19 76 MET A C 1
ATOM 608 O O . MET A 1 76 ? 13.237 -2.754 -6.661 1.00 96.19 76 MET A O 1
ATOM 612 N N . SER A 1 77 ? 14.702 -4.133 -5.672 1.00 97.00 77 SER A N 1
ATOM 613 C CA . SER A 1 77 ? 13.748 -4.679 -4.712 1.00 97.00 77 SER A CA 1
ATOM 614 C C . SER A 1 77 ? 14.336 -4.825 -3.315 1.00 97.00 77 SER A C 1
ATOM 616 O O . SER A 1 77 ? 15.530 -5.070 -3.125 1.00 97.00 77 SER A O 1
ATOM 618 N N . LEU A 1 78 ? 13.482 -4.639 -2.315 1.00 96.94 78 LEU A N 1
ATOM 619 C CA . LEU A 1 78 ? 13.769 -4.925 -0.918 1.00 96.94 78 LEU A CA 1
ATOM 620 C C . LEU A 1 78 ? 12.812 -6.004 -0.438 1.00 96.94 78 LEU A C 1
ATOM 622 O O . LEU A 1 78 ? 11.605 -5.887 -0.641 1.00 96.94 78 LEU A O 1
ATOM 626 N N . LYS A 1 79 ? 13.347 -7.000 0.260 1.00 95.25 79 LYS A N 1
ATOM 627 C CA . LYS A 1 79 ? 12.558 -7.986 0.990 1.00 95.25 79 LYS A CA 1
ATOM 628 C C . LYS A 1 79 ? 12.578 -7.637 2.466 1.00 95.25 79 LYS A C 1
ATOM 630 O O . LYS A 1 79 ? 13.652 -7.471 3.046 1.00 95.25 79 LYS A O 1
ATOM 635 N N . LEU A 1 80 ? 11.402 -7.522 3.063 1.00 88.75 80 LEU A N 1
ATOM 636 C CA . LEU A 1 80 ? 11.212 -7.248 4.478 1.00 88.75 80 LEU A CA 1
ATOM 637 C C . LEU A 1 80 ? 10.395 -8.363 5.122 1.00 88.75 80 LEU A C 1
ATOM 639 O O . LEU A 1 80 ? 9.463 -8.875 4.507 1.00 88.75 80 LEU A O 1
ATOM 643 N N . GLU A 1 81 ? 10.694 -8.675 6.376 1.00 80.00 81 GLU A N 1
ATOM 644 C CA . GLU A 1 81 ? 9.833 -9.499 7.221 1.00 80.00 81 GLU A CA 1
ATOM 645 C C . GLU A 1 81 ? 9.123 -8.616 8.244 1.00 80.00 81 GLU A C 1
ATOM 647 O O . GLU A 1 81 ? 9.734 -8.048 9.149 1.00 80.00 81 GLU A O 1
ATOM 652 N N . ILE A 1 82 ? 7.810 -8.478 8.098 1.00 69.06 82 ILE A N 1
ATOM 653 C CA . ILE A 1 82 ? 6.990 -7.641 8.967 1.00 69.06 82 ILE A CA 1
ATOM 654 C C . ILE A 1 82 ? 6.000 -8.548 9.686 1.00 69.06 82 ILE A C 1
ATOM 656 O O . ILE A 1 82 ? 5.023 -8.990 9.089 1.00 69.06 82 ILE A O 1
ATOM 660 N N . GLU A 1 83 ? 6.259 -8.813 10.969 1.00 63.53 83 GLU A N 1
ATOM 661 C CA . GLU A 1 83 ? 5.389 -9.629 11.832 1.00 63.53 83 GLU A CA 1
ATOM 662 C C . GLU A 1 83 ? 5.071 -11.010 11.214 1.00 63.53 83 GLU A C 1
ATOM 664 O O . GLU A 1 83 ? 3.912 -11.413 11.112 1.00 63.53 83 GLU A O 1
ATOM 669 N N . GLY A 1 84 ? 6.105 -11.705 10.719 1.00 54.66 84 GLY A N 1
ATOM 670 C CA . GLY A 1 84 ? 5.987 -13.016 10.064 1.00 54.66 84 GLY A CA 1
ATOM 671 C C . GLY A 1 84 ? 5.500 -12.979 8.610 1.00 54.66 84 GLY A C 1
ATOM 672 O O . GLY A 1 84 ? 5.361 -14.026 7.980 1.00 54.66 84 GLY A O 1
ATOM 673 N N . VAL A 1 85 ? 5.251 -11.792 8.044 1.00 66.69 85 VAL A N 1
ATOM 674 C CA . VAL A 1 85 ? 4.885 -11.621 6.630 1.00 66.69 85 VAL A CA 1
ATOM 675 C C . VAL A 1 85 ? 6.089 -11.179 5.820 1.00 66.69 85 VAL A C 1
ATOM 677 O O . VAL A 1 85 ? 6.658 -10.116 6.063 1.00 66.69 85 VAL A O 1
ATOM 680 N N . MET A 1 86 ? 6.408 -11.945 4.781 1.00 77.44 86 MET A N 1
ATOM 681 C CA . MET A 1 86 ? 7.372 -11.535 3.767 1.00 77.44 86 MET A CA 1
ATOM 682 C C . MET A 1 86 ? 6.740 -10.520 2.812 1.00 77.44 86 MET A C 1
ATOM 684 O O . MET A 1 86 ? 5.827 -10.860 2.055 1.00 77.44 86 MET A O 1
ATOM 688 N N . LEU A 1 87 ? 7.230 -9.281 2.837 1.00 85.75 87 LEU A N 1
ATOM 689 C CA . LEU A 1 87 ? 6.853 -8.204 1.927 1.00 85.75 87 LEU A CA 1
ATOM 690 C C . LEU A 1 87 ? 8.024 -7.853 1.011 1.00 85.75 87 LEU A C 1
ATOM 692 O O . LEU A 1 87 ? 9.092 -7.457 1.471 1.00 85.75 87 LEU A O 1
ATOM 696 N N . ASN A 1 88 ? 7.790 -7.920 -0.294 1.00 94.19 88 ASN A N 1
ATOM 697 C CA . ASN A 1 88 ? 8.728 -7.490 -1.317 1.00 94.19 88 ASN A CA 1
ATOM 698 C C . ASN A 1 88 ? 8.272 -6.141 -1.876 1.00 94.19 88 ASN A C 1
ATOM 700 O O . ASN A 1 88 ? 7.182 -6.025 -2.438 1.00 94.19 88 ASN A O 1
ATOM 704 N N . VAL A 1 89 ? 9.110 -5.124 -1.714 1.00 94.25 89 VAL A N 1
ATOM 705 C CA . VAL A 1 89 ? 8.894 -3.778 -2.245 1.00 94.25 89 VAL A CA 1
ATOM 706 C C . VAL A 1 89 ? 9.793 -3.608 -3.455 1.00 94.25 89 VAL A C 1
ATOM 708 O O . VAL A 1 89 ? 11.015 -3.646 -3.319 1.00 94.25 89 VAL A O 1
ATOM 711 N N . VAL A 1 90 ? 9.202 -3.421 -4.630 1.00 95.56 90 VAL A N 1
ATOM 712 C CA . VAL A 1 90 ? 9.929 -3.243 -5.891 1.00 95.56 90 VAL A CA 1
ATOM 713 C C . VAL A 1 90 ? 9.780 -1.796 -6.350 1.00 95.56 90 VAL A C 1
ATOM 715 O O . VAL A 1 90 ? 8.668 -1.282 -6.431 1.00 95.56 90 VAL A O 1
ATOM 718 N N . SER A 1 91 ? 10.900 -1.143 -6.651 1.00 94.06 91 SER A N 1
ATOM 719 C CA . SER A 1 91 ? 10.936 0.191 -7.250 1.00 94.06 91 SER A CA 1
ATOM 720 C C . SER A 1 91 ? 11.358 0.067 -8.709 1.00 94.06 91 SER A C 1
ATOM 722 O O . SER A 1 91 ? 12.443 -0.449 -8.992 1.00 94.06 91 SER A O 1
ATOM 724 N N . GLY A 1 92 ? 10.481 0.504 -9.614 1.00 92.38 92 GLY A N 1
ATOM 725 C CA . GLY A 1 92 ? 10.689 0.468 -11.061 1.00 92.38 92 GLY A CA 1
ATOM 726 C C . GLY A 1 92 ? 10.683 1.866 -11.681 1.00 92.38 92 GLY A C 1
ATOM 727 O O . GLY A 1 92 ? 9.891 2.720 -11.287 1.00 92.38 92 GLY A O 1
ATOM 728 N N . TYR A 1 93 ? 11.550 2.104 -12.659 1.00 89.06 93 TYR A N 1
ATOM 729 C CA . TYR A 1 93 ? 11.588 3.330 -13.454 1.00 89.06 93 TYR A CA 1
ATOM 730 C C . TYR A 1 93 ? 11.659 2.991 -14.946 1.00 89.06 93 TYR A C 1
ATOM 732 O O . TYR A 1 93 ? 12.742 2.748 -15.494 1.00 89.06 93 TYR A O 1
ATOM 740 N N . ALA A 1 94 ? 10.498 2.961 -15.602 1.00 86.56 94 ALA A N 1
ATOM 741 C CA . ALA A 1 94 ? 10.399 2.563 -16.998 1.00 86.56 94 ALA A CA 1
ATOM 742 C C . ALA A 1 94 ? 11.071 3.588 -17.932 1.00 86.56 94 ALA A C 1
ATOM 744 O O . ALA A 1 94 ? 11.097 4.791 -17.639 1.00 86.56 94 ALA A O 1
ATOM 745 N N . PRO A 1 95 ? 11.626 3.148 -19.072 1.00 85.81 95 PRO A N 1
ATOM 746 C CA . PRO A 1 95 ? 12.113 4.054 -20.107 1.00 85.81 95 PRO A CA 1
ATOM 747 C C . PRO A 1 95 ? 11.001 4.970 -20.643 1.00 85.81 95 PRO A C 1
ATOM 749 O O . PRO A 1 95 ? 9.820 4.635 -20.599 1.00 85.81 95 PRO A O 1
ATOM 752 N N . GLN A 1 96 ? 11.378 6.139 -21.161 1.00 80.88 96 GLN A N 1
ATOM 753 C CA . GLN A 1 96 ? 10.419 7.090 -21.730 1.00 80.88 96 GLN A CA 1
ATOM 754 C C . GLN A 1 96 ? 9.857 6.575 -23.066 1.00 80.88 96 GLN A C 1
ATOM 756 O O . GLN A 1 96 ? 10.482 5.760 -23.743 1.00 80.88 96 GLN A O 1
ATOM 761 N N . VAL A 1 97 ? 8.706 7.109 -23.494 1.00 76.88 97 VAL A N 1
ATOM 762 C CA . VAL A 1 97 ? 8.031 6.733 -24.758 1.00 76.88 97 VAL A CA 1
ATOM 763 C C . VAL A 1 97 ? 8.975 6.778 -25.972 1.00 76.88 97 VAL A C 1
ATOM 765 O O . VAL A 1 97 ? 8.895 5.912 -26.838 1.00 76.88 97 VAL A O 1
ATOM 768 N N . GLY A 1 98 ? 9.906 7.738 -26.019 1.00 79.50 98 GLY A N 1
ATOM 769 C CA . GLY A 1 98 ? 10.871 7.897 -27.116 1.00 79.50 98 GLY A CA 1
ATOM 770 C C . GLY A 1 98 ? 12.150 7.055 -27.021 1.00 79.50 98 GLY A C 1
ATOM 771 O O . GLY A 1 98 ? 13.018 7.218 -27.871 1.00 79.50 98 GLY A O 1
ATOM 772 N N . CYS A 1 99 ? 12.309 6.211 -25.996 1.00 83.94 99 CYS A N 1
ATOM 773 C CA . CYS A 1 99 ? 13.451 5.299 -25.891 1.00 83.94 99 CYS A CA 1
ATOM 774 C C . CYS A 1 99 ? 13.338 4.131 -26.883 1.00 83.94 99 CYS A C 1
ATOM 776 O O . CYS A 1 99 ? 12.233 3.713 -27.243 1.00 83.94 99 CYS A O 1
ATOM 778 N N . GLU A 1 100 ? 14.492 3.572 -27.254 1.00 88.19 100 GLU A N 1
ATOM 779 C CA . GLU A 1 100 ? 14.599 2.385 -28.108 1.00 88.19 100 GLU A CA 1
ATOM 780 C C . GLU A 1 100 ? 13.865 1.179 -27.507 1.00 88.19 100 GLU A C 1
ATOM 782 O O . GLU A 1 100 ? 13.820 0.999 -26.285 1.00 88.19 100 GLU A O 1
ATOM 787 N N . LEU A 1 101 ? 13.315 0.325 -28.376 1.00 85.88 101 LEU A N 1
ATOM 788 C CA . LEU A 1 101 ? 12.555 -0.857 -27.959 1.00 85.88 101 LEU A CA 1
ATOM 789 C C . LEU A 1 101 ? 13.400 -1.806 -27.096 1.00 85.88 101 LEU A C 1
ATOM 791 O O . LEU A 1 101 ? 12.906 -2.296 -26.088 1.00 85.88 101 LEU A O 1
ATOM 795 N N . GLU A 1 102 ? 14.682 -1.973 -27.421 1.00 88.81 102 GLU A N 1
ATOM 796 C CA . GLU A 1 102 ? 15.621 -2.805 -26.656 1.00 88.81 102 GLU A CA 1
ATOM 797 C C . GLU A 1 102 ? 15.751 -2.341 -25.193 1.00 88.81 102 GLU A C 1
ATOM 799 O O . GLU A 1 102 ? 15.826 -3.153 -24.270 1.00 88.81 102 GLU A O 1
ATOM 804 N N . GLU A 1 103 ? 15.726 -1.025 -24.942 1.00 88.25 103 GLU A N 1
ATOM 805 C CA . GLU A 1 103 ? 15.768 -0.492 -23.577 1.00 88.25 103 GLU A CA 1
ATOM 806 C C . GLU A 1 103 ? 14.474 -0.813 -22.815 1.00 88.25 103 GLU A C 1
ATOM 808 O O . GLU A 1 103 ? 14.521 -1.148 -21.627 1.00 88.25 103 GLU A O 1
ATOM 813 N N . LYS A 1 104 ? 13.325 -0.735 -23.499 1.00 88.19 104 LYS A N 1
ATOM 814 C CA . LYS A 1 104 ? 12.013 -1.088 -22.938 1.00 88.19 104 LYS A CA 1
ATOM 815 C C . LYS A 1 104 ? 11.940 -2.580 -22.618 1.00 88.19 104 LYS A C 1
ATOM 817 O O . LYS A 1 104 ? 11.560 -2.939 -21.507 1.00 88.19 104 LYS A O 1
ATOM 822 N N . GLU A 1 105 ? 12.345 -3.439 -23.549 1.00 90.31 105 GLU A N 1
ATOM 823 C CA . GLU A 1 105 ? 12.366 -4.895 -23.372 1.00 90.31 105 GLU A CA 1
ATOM 824 C C . GLU A 1 105 ? 13.289 -5.314 -22.227 1.00 90.31 105 GLU A C 1
ATOM 826 O O . GLU A 1 105 ? 12.891 -6.125 -21.390 1.00 90.31 105 GLU A O 1
ATOM 831 N N . ARG A 1 106 ? 14.475 -4.698 -22.118 1.00 92.81 106 ARG A N 1
ATOM 832 C CA . ARG A 1 106 ? 15.393 -4.955 -21.003 1.00 92.81 106 ARG A CA 1
ATOM 833 C C . ARG A 1 106 ? 14.757 -4.634 -19.651 1.00 92.81 106 ARG A C 1
ATOM 835 O O . ARG A 1 106 ? 14.837 -5.453 -18.743 1.00 92.81 106 ARG A O 1
ATOM 842 N N . PHE A 1 107 ? 14.090 -3.484 -19.519 1.00 93.31 107 PHE A N 1
ATOM 843 C CA . PHE A 1 107 ? 13.395 -3.117 -18.278 1.00 93.31 107 PHE A CA 1
ATOM 844 C C . PHE A 1 107 ? 12.325 -4.147 -17.882 1.00 93.31 107 PHE A C 1
ATOM 846 O O . PHE A 1 107 ? 12.254 -4.547 -16.720 1.00 93.31 107 PHE A O 1
ATOM 853 N N . TRP A 1 108 ? 11.508 -4.597 -18.837 1.00 91.94 108 TRP A N 1
ATOM 854 C CA . TRP A 1 108 ? 10.467 -5.590 -18.564 1.00 91.94 108 TRP A CA 1
ATOM 855 C C . TRP A 1 108 ? 11.043 -6.967 -18.228 1.00 91.94 108 TRP A C 1
ATOM 857 O O . TRP A 1 108 ? 10.532 -7.612 -17.317 1.00 91.94 108 TRP A O 1
ATOM 867 N N . SER A 1 109 ? 12.131 -7.378 -18.886 1.00 93.44 109 SER A N 1
ATOM 868 C CA . SER A 1 109 ? 12.850 -8.617 -18.562 1.00 93.44 109 SER A CA 1
ATOM 869 C C . SER A 1 109 ? 13.420 -8.584 -17.141 1.00 93.44 109 SER A C 1
ATOM 871 O O . SER A 1 109 ? 13.235 -9.526 -16.377 1.00 93.44 109 SER A O 1
ATOM 873 N N . GLU A 1 110 ? 14.056 -7.476 -16.746 1.00 95.31 110 GLU A N 1
ATOM 874 C CA . GLU A 1 110 ? 14.577 -7.288 -15.385 1.00 95.31 110 GLU A CA 1
ATOM 875 C C . GLU A 1 110 ? 13.455 -7.351 -14.335 1.00 95.31 110 GLU A C 1
ATOM 877 O O . GLU A 1 110 ? 13.614 -7.958 -13.273 1.00 95.31 110 GLU A O 1
ATOM 882 N N . LEU A 1 111 ? 12.303 -6.736 -14.622 1.00 93.94 111 LEU A N 1
ATOM 883 C CA . LEU A 1 111 ? 11.150 -6.779 -13.727 1.00 93.94 111 LEU A CA 1
ATOM 884 C C . LEU A 1 111 ? 10.548 -8.191 -13.645 1.00 93.94 111 LEU A C 1
ATOM 886 O O . LEU A 1 111 ? 10.185 -8.631 -12.551 1.00 93.94 111 LEU A O 1
ATOM 890 N N . ASP A 1 112 ? 10.487 -8.914 -14.765 1.00 93.69 112 ASP A N 1
ATOM 891 C CA . ASP A 1 112 ? 10.034 -10.304 -14.807 1.00 93.69 112 ASP A CA 1
ATOM 892 C C . ASP A 1 112 ? 10.928 -11.213 -13.957 1.00 93.69 112 ASP A C 1
ATOM 894 O O . ASP A 1 112 ? 10.419 -11.983 -13.143 1.00 93.69 112 ASP A O 1
ATOM 898 N N . GLU A 1 113 ? 12.250 -11.089 -14.078 1.00 94.25 113 GLU A N 1
ATOM 899 C CA . GLU A 1 113 ? 13.210 -11.858 -13.279 1.00 94.25 113 GLU A CA 1
ATOM 900 C C . GLU A 1 113 ? 13.030 -11.619 -11.776 1.00 94.25 113 GLU A C 1
ATOM 902 O O . GLU A 1 113 ? 13.010 -12.568 -10.981 1.00 94.25 113 GLU A O 1
ATOM 907 N N . VAL A 1 114 ? 12.835 -10.357 -11.369 1.00 95.38 114 VAL A N 1
ATOM 908 C CA . VAL A 1 114 ? 12.533 -10.025 -9.971 1.00 95.38 114 VAL A CA 1
ATOM 909 C C . VAL A 1 114 ? 11.257 -10.728 -9.526 1.00 95.38 114 VAL A C 1
ATOM 911 O O . VAL A 1 114 ? 11.266 -11.367 -8.472 1.00 95.38 114 VAL A O 1
ATOM 914 N N . MET A 1 115 ? 10.187 -10.659 -10.320 1.00 94.38 115 MET A N 1
ATOM 915 C CA . MET A 1 115 ? 8.895 -11.255 -9.975 1.00 94.38 115 MET A CA 1
ATOM 916 C C . MET A 1 115 ? 8.938 -12.779 -9.894 1.00 94.38 115 MET A C 1
ATOM 918 O O . MET A 1 115 ? 8.405 -13.342 -8.937 1.00 94.38 115 MET A O 1
ATOM 922 N N . VAL A 1 116 ? 9.607 -13.440 -10.841 1.00 92.81 116 VAL A N 1
ATOM 923 C CA . VAL A 1 116 ? 9.802 -14.898 -10.848 1.00 92.81 116 VAL A CA 1
ATOM 924 C C . VAL A 1 116 ? 10.615 -15.348 -9.634 1.00 92.81 116 VAL A C 1
ATOM 926 O O . VAL A 1 116 ? 10.360 -16.415 -9.079 1.00 92.81 116 VAL A O 1
ATOM 929 N N . SER A 1 117 ? 11.556 -14.521 -9.166 1.00 93.38 117 SER A N 1
ATOM 930 C CA . SER A 1 117 ? 12.353 -14.833 -7.974 1.00 93.38 117 SER A CA 1
ATOM 931 C C . SER A 1 117 ? 11.573 -14.750 -6.655 1.00 93.38 117 SER A C 1
ATOM 933 O O . SER A 1 117 ? 12.061 -15.241 -5.636 1.00 93.38 117 SER A O 1
ATOM 935 N N . ILE A 1 118 ? 10.391 -14.120 -6.642 1.00 92.56 118 ILE A N 1
ATOM 936 C CA . ILE A 1 118 ? 9.596 -13.924 -5.427 1.00 92.56 118 ILE A CA 1
ATOM 937 C C . ILE A 1 118 ? 8.558 -15.048 -5.298 1.00 92.56 118 ILE A C 1
ATOM 939 O O . ILE A 1 118 ? 7.626 -15.105 -6.107 1.00 92.56 118 ILE A O 1
ATOM 943 N N . PRO A 1 119 ? 8.607 -15.882 -4.241 1.00 86.44 119 PRO A N 1
ATOM 944 C CA . PRO A 1 119 ? 7.644 -16.964 -4.051 1.00 86.44 119 PRO A CA 1
ATOM 945 C C . PRO A 1 119 ? 6.197 -16.467 -4.039 1.00 86.44 119 PRO A C 1
ATOM 947 O O . PRO A 1 119 ? 5.898 -15.413 -3.473 1.00 86.44 119 PRO A O 1
ATOM 950 N N . THR A 1 120 ? 5.277 -17.237 -4.623 1.00 78.19 120 THR A N 1
ATOM 951 C CA . THR A 1 120 ? 3.865 -16.852 -4.807 1.00 78.19 120 THR A CA 1
ATOM 952 C C . THR A 1 120 ? 3.137 -16.533 -3.495 1.00 78.19 120 THR A C 1
ATOM 954 O O . THR A 1 120 ? 2.239 -15.695 -3.485 1.00 78.19 120 THR A O 1
ATOM 957 N N . GLY A 1 121 ? 3.549 -17.146 -2.378 1.00 72.69 121 GLY A N 1
ATOM 958 C CA . GLY A 1 121 ? 2.974 -16.897 -1.049 1.00 72.69 121 GLY A CA 1
ATOM 959 C C . GLY A 1 121 ? 3.388 -15.567 -0.405 1.00 72.69 121 GLY A C 1
ATOM 960 O O . GLY A 1 121 ? 2.720 -15.094 0.517 1.00 72.69 121 GLY A O 1
ATOM 961 N N . GLU A 1 122 ? 4.461 -14.936 -0.884 1.00 82.56 122 GLU A N 1
ATOM 962 C CA . GLU A 1 122 ? 4.935 -13.662 -0.339 1.00 82.56 122 GLU A CA 1
ATOM 963 C C . GLU A 1 122 ? 4.090 -12.483 -0.846 1.00 82.56 122 GLU A C 1
ATOM 965 O O . GLU A 1 122 ? 3.381 -12.566 -1.851 1.00 82.56 122 GLU A O 1
ATOM 970 N N . ARG A 1 123 ? 4.124 -11.351 -0.145 1.00 81.31 123 ARG A N 1
ATOM 971 C CA . ARG A 1 123 ? 3.476 -10.119 -0.606 1.00 81.31 123 ARG A CA 1
ATOM 972 C C . ARG A 1 123 ? 4.413 -9.367 -1.536 1.00 81.31 123 ARG A C 1
ATOM 974 O O . ARG A 1 123 ? 5.624 -9.355 -1.319 1.00 81.31 123 ARG A O 1
ATOM 981 N N . VAL A 1 124 ? 3.848 -8.730 -2.559 1.00 90.31 124 VAL A N 1
ATOM 982 C CA . VAL A 1 124 ? 4.591 -7.872 -3.488 1.00 90.31 124 VAL A CA 1
ATOM 983 C C . VAL A 1 124 ? 3.836 -6.573 -3.682 1.00 90.31 124 VAL A C 1
ATOM 985 O O . VAL A 1 124 ? 2.642 -6.593 -3.986 1.00 90.31 124 VAL A O 1
ATOM 988 N N . VAL A 1 125 ? 4.554 -5.464 -3.536 1.00 90.50 125 VAL A N 1
ATOM 989 C CA . VAL A 1 125 ? 4.100 -4.129 -3.916 1.00 90.50 125 VAL A CA 1
ATOM 990 C C . VAL A 1 125 ? 5.155 -3.522 -4.829 1.00 90.50 125 VAL A C 1
ATOM 992 O O . VAL A 1 125 ? 6.319 -3.406 -4.446 1.00 90.50 125 VAL A O 1
ATOM 995 N N . ILE A 1 126 ? 4.749 -3.137 -6.034 1.00 91.62 126 ILE A N 1
ATOM 996 C CA . ILE A 1 126 ? 5.607 -2.450 -6.998 1.00 91.62 126 ILE A CA 1
ATOM 997 C C . ILE A 1 126 ? 5.177 -0.990 -7.035 1.00 91.62 126 ILE A C 1
ATOM 999 O O . ILE A 1 126 ? 4.028 -0.708 -7.365 1.00 91.62 126 ILE A O 1
ATOM 1003 N N . GLY A 1 127 ? 6.080 -0.076 -6.692 1.00 88.69 127 GLY A N 1
ATOM 1004 C CA . GLY A 1 127 ? 5.922 1.350 -6.956 1.00 88.69 127 GLY A CA 1
ATOM 1005 C C . GLY A 1 127 ? 6.751 1.713 -8.178 1.00 88.69 127 GLY A C 1
ATOM 1006 O O . GLY A 1 127 ? 7.981 1.666 -8.117 1.00 88.69 127 GLY A O 1
ATOM 1007 N N . ALA A 1 128 ? 6.097 2.050 -9.284 1.00 82.50 128 ALA A N 1
ATOM 1008 C CA . ALA A 1 128 ? 6.800 2.319 -10.526 1.00 82.50 128 ALA A CA 1
ATOM 1009 C C . ALA A 1 128 ? 6.242 3.522 -11.278 1.00 82.50 128 ALA A C 1
ATOM 1011 O O . ALA A 1 128 ? 5.031 3.727 -11.340 1.00 82.50 128 ALA A O 1
ATOM 1012 N N . ASP A 1 129 ? 7.155 4.279 -11.878 1.00 78.94 129 ASP A N 1
ATOM 1013 C CA . ASP A 1 129 ? 6.829 5.251 -12.916 1.00 78.94 129 ASP A CA 1
ATOM 1014 C C . ASP A 1 129 ? 6.922 4.528 -14.262 1.00 78.94 129 ASP A C 1
ATOM 1016 O O . ASP A 1 129 ? 8.013 4.165 -14.716 1.00 78.94 129 ASP A O 1
ATOM 1020 N N . PHE A 1 130 ? 5.762 4.248 -14.856 1.00 70.75 130 PHE A N 1
ATOM 1021 C CA . PHE A 1 130 ? 5.658 3.553 -16.134 1.00 70.75 130 PHE A CA 1
ATOM 1022 C C . PHE A 1 130 ? 5.579 4.513 -17.330 1.00 70.75 130 PHE A C 1
ATOM 1024 O O . PHE A 1 130 ? 5.638 4.048 -18.465 1.00 70.75 130 PHE A O 1
ATOM 1031 N N . ASN A 1 131 ? 5.489 5.836 -17.125 1.00 62.88 131 ASN A N 1
ATOM 1032 C CA . ASN A 1 131 ? 5.378 6.819 -18.216 1.00 62.88 131 ASN A CA 1
ATOM 10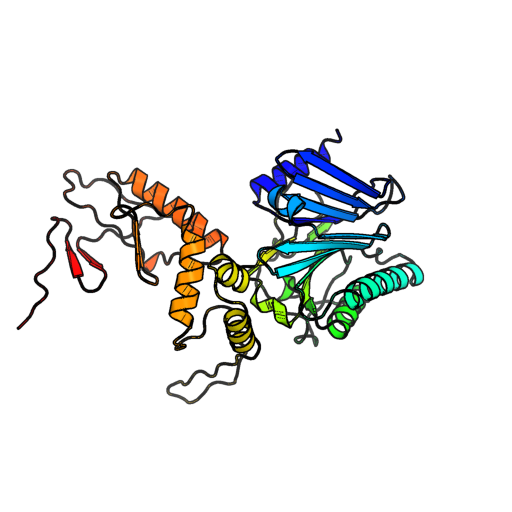33 C C . ASN A 1 131 ? 4.196 6.575 -19.194 1.00 62.88 131 ASN A C 1
ATOM 1035 O O . ASN A 1 131 ? 4.295 6.876 -20.385 1.00 62.88 131 ASN A O 1
ATOM 1039 N N . VAL A 1 132 ? 3.062 6.048 -18.709 1.00 63.66 132 VAL A N 1
ATOM 1040 C CA . VAL A 1 132 ? 1.919 5.617 -19.548 1.00 63.66 132 VAL A CA 1
ATOM 1041 C C . VAL A 1 132 ? 0.675 6.506 -19.442 1.00 63.66 132 VAL A C 1
ATOM 1043 O O . VAL A 1 132 ? 0.533 7.306 -18.524 1.00 63.66 132 VAL A O 1
ATOM 1046 N N . GLY A 1 133 ? -0.258 6.352 -20.387 1.00 53.47 133 GLY A N 1
ATOM 1047 C CA . GLY A 1 133 ? -1.670 6.700 -20.216 1.00 53.47 133 GLY A CA 1
ATOM 1048 C C . GLY A 1 133 ? -2.494 5.435 -20.443 1.00 53.47 133 GLY A C 1
ATOM 1049 O O . GLY A 1 133 ? -2.352 4.810 -21.491 1.00 53.47 133 GLY A O 1
ATOM 1050 N N . GLU A 1 134 ? -3.289 5.009 -19.458 1.00 54.50 134 GLU A N 1
ATOM 1051 C CA . GLU A 1 134 ? -3.961 3.704 -19.518 1.00 54.50 134 GLU A CA 1
ATOM 1052 C C . GLU A 1 134 ? -5.475 3.803 -19.695 1.00 54.50 134 GLU A C 1
ATOM 1054 O O . GLU A 1 134 ? -6.187 4.241 -18.798 1.00 54.50 134 GLU A O 1
ATOM 1059 N N . GLY A 1 135 ? -5.977 3.295 -20.820 1.00 57.66 135 GLY A N 1
ATOM 1060 C CA . GLY A 1 135 ? -7.384 2.962 -21.033 1.00 57.66 135 GLY A CA 1
ATOM 1061 C C . GLY A 1 135 ? -7.805 1.740 -20.211 1.00 57.66 135 GLY A C 1
ATOM 1062 O O . GLY A 1 135 ? -7.052 0.775 -20.158 1.00 57.66 135 GLY A O 1
ATOM 1063 N N . ASN A 1 136 ? -9.005 1.726 -19.625 1.00 58.66 136 ASN A N 1
ATOM 1064 C CA . ASN A 1 136 ? -9.540 0.585 -18.855 1.00 58.66 136 ASN A CA 1
ATOM 1065 C C . ASN A 1 136 ? -10.408 -0.410 -19.660 1.00 58.66 136 ASN A C 1
ATOM 1067 O O . ASN A 1 136 ? -10.896 -1.392 -19.102 1.00 58.66 136 ASN A O 1
ATOM 1071 N N . LYS A 1 137 ? -10.656 -0.170 -20.954 1.00 63.41 137 LYS A N 1
ATOM 1072 C CA . LYS A 1 137 ? -11.554 -1.020 -21.755 1.00 63.41 137 LYS A CA 1
ATOM 1073 C C . LYS A 1 137 ? -10.937 -2.399 -22.017 1.00 63.41 137 LYS A C 1
ATOM 1075 O O . LYS A 1 137 ? -9.951 -2.483 -22.737 1.00 63.41 137 LYS A O 1
ATOM 1080 N N . GLY A 1 138 ? -11.589 -3.453 -21.519 1.00 65.38 138 GLY A N 1
ATOM 1081 C CA . GLY A 1 138 ? -11.285 -4.852 -21.855 1.00 65.38 138 GLY A CA 1
ATOM 1082 C C . GLY A 1 138 ? -10.414 -5.611 -20.849 1.00 65.38 138 GLY A C 1
ATOM 1083 O O . GLY A 1 138 ? -10.190 -6.799 -21.049 1.00 65.38 138 GLY A O 1
ATOM 1084 N N . ASP A 1 139 ? -9.970 -4.971 -19.761 1.00 74.06 139 ASP A N 1
ATOM 1085 C CA . ASP A 1 139 ? -8.971 -5.539 -18.837 1.00 74.06 139 ASP A CA 1
ATOM 1086 C C . ASP A 1 139 ? -9.417 -5.512 -17.369 1.00 74.06 139 ASP A C 1
ATOM 1088 O O . ASP A 1 139 ? -8.611 -5.358 -16.451 1.00 74.06 139 ASP A O 1
ATOM 1092 N N . GLU A 1 140 ? -10.718 -5.711 -17.137 1.00 71.50 140 GLU A N 1
ATOM 1093 C CA . GLU A 1 140 ? -11.353 -5.736 -15.804 1.00 71.50 140 GLU A CA 1
ATOM 1094 C C . GLU A 1 140 ? -10.777 -6.816 -14.862 1.00 71.50 140 GLU A C 1
ATOM 1096 O O . GLU A 1 140 ? -11.032 -6.825 -13.658 1.00 71.50 140 GLU A O 1
ATOM 1101 N N . GLU A 1 141 ? -9.985 -7.743 -15.403 1.00 73.44 141 GLU A N 1
ATOM 1102 C CA . GLU A 1 141 ? -9.245 -8.750 -14.644 1.00 73.44 141 GLU A CA 1
ATOM 1103 C C . GLU A 1 141 ? -8.030 -8.186 -13.885 1.00 73.44 141 GLU A C 1
ATOM 1105 O O . GLU A 1 141 ? -7.702 -8.673 -12.802 1.00 73.44 141 GLU A O 1
ATOM 1110 N N . VAL A 1 142 ? -7.350 -7.174 -14.431 1.00 75.69 142 VAL A N 1
ATOM 1111 C CA . VAL A 1 142 ? -6.130 -6.562 -13.861 1.00 75.69 142 VAL A CA 1
ATOM 1112 C C . VAL A 1 142 ? -6.344 -5.105 -13.450 1.00 75.69 142 VAL A C 1
ATOM 1114 O O . VAL A 1 142 ? -5.576 -4.574 -12.646 1.00 75.69 142 VAL A O 1
ATOM 1117 N N . MET A 1 143 ? -7.382 -4.455 -13.977 1.00 78.19 143 MET A N 1
ATOM 1118 C CA . MET A 1 143 ? -7.694 -3.049 -13.742 1.00 78.19 143 MET A CA 1
ATOM 1119 C C . MET A 1 143 ? -9.100 -2.877 -13.166 1.00 78.19 143 MET A C 1
ATOM 1121 O O . MET A 1 143 ? -10.046 -3.567 -13.536 1.00 78.19 143 MET A O 1
ATOM 1125 N N . GLY A 1 144 ? -9.251 -1.903 -12.275 1.00 67.06 144 GLY A N 1
ATOM 1126 C CA . GLY A 1 144 ? -10.530 -1.469 -11.735 1.00 67.06 144 GLY A CA 1
ATOM 1127 C C . GLY A 1 144 ? -11.259 -0.453 -12.622 1.00 67.06 144 GLY A C 1
ATOM 1128 O O . GLY A 1 144 ? -10.755 0.061 -13.624 1.00 67.06 144 GLY A O 1
ATOM 1129 N N . LYS A 1 145 ? -12.483 -0.111 -12.208 1.00 70.06 145 LYS A N 1
ATOM 1130 C CA . LYS A 1 145 ? -13.438 0.703 -12.985 1.00 70.06 145 LYS A CA 1
ATOM 1131 C C . LYS A 1 145 ? -13.015 2.163 -13.204 1.00 70.06 145 LYS A C 1
ATOM 1133 O O . LYS A 1 145 ? -13.662 2.865 -13.979 1.00 70.06 145 LYS A O 1
ATOM 1138 N N . PHE A 1 146 ? -11.960 2.641 -12.540 1.00 67.38 146 PHE A N 1
ATOM 1139 C CA . PHE A 1 146 ? -11.605 4.065 -12.472 1.00 67.38 146 PHE A CA 1
ATOM 1140 C C . PHE A 1 146 ? -10.312 4.451 -13.207 1.00 67.38 146 PHE A C 1
ATOM 1142 O O . PHE A 1 146 ? -9.830 5.571 -13.006 1.00 67.38 146 PHE A O 1
ATOM 1149 N N . GLY A 1 147 ? -9.773 3.569 -14.059 1.00 63.31 147 GLY A N 1
ATOM 1150 C CA . GLY A 1 147 ? -8.646 3.878 -14.952 1.00 63.31 147 GLY A CA 1
ATOM 1151 C C . GLY A 1 147 ? -8.923 5.015 -15.952 1.00 63.31 147 GLY A C 1
ATOM 1152 O O . GLY A 1 147 ? -10.052 5.504 -16.077 1.00 63.31 147 GLY A O 1
ATOM 1153 N N . VAL A 1 148 ? -7.878 5.471 -16.650 1.00 61.56 148 VAL A N 1
ATOM 1154 C CA . VAL A 1 148 ? -7.980 6.504 -17.701 1.00 61.56 148 VAL A CA 1
ATOM 1155 C C . VAL A 1 148 ? -8.673 5.891 -18.942 1.00 61.56 148 VAL A C 1
ATOM 1157 O O . VAL A 1 148 ? -8.991 4.702 -18.969 1.00 61.56 148 VAL A O 1
ATOM 1160 N N . LYS A 1 149 ? -9.064 6.701 -19.937 1.00 57.25 149 LYS A N 1
ATOM 1161 C CA . LYS A 1 149 ? -9.884 6.244 -21.082 1.00 57.25 149 LYS A CA 1
ATOM 1162 C C . LYS A 1 149 ? -9.082 5.807 -22.312 1.00 57.25 149 LYS A C 1
ATOM 1164 O O . LYS A 1 149 ? -9.598 5.014 -23.093 1.00 57.25 149 LYS A O 1
ATOM 1169 N N . GLU A 1 150 ? -7.859 6.300 -22.489 1.00 64.75 150 GLU A N 1
ATOM 1170 C CA . GLU A 1 150 ? -7.042 6.073 -23.691 1.00 64.75 150 GLU A CA 1
ATOM 1171 C C . GLU A 1 150 ? -5.755 5.327 -23.339 1.00 64.75 150 GLU A C 1
ATOM 1173 O O . GLU A 1 150 ? -5.107 5.673 -22.353 1.00 64.75 150 GLU A O 1
ATOM 1178 N N . ARG A 1 151 ? -5.413 4.301 -24.134 1.00 73.94 151 ARG A N 1
ATOM 1179 C CA . ARG A 1 151 ? -4.242 3.433 -23.949 1.00 73.94 151 ARG A CA 1
ATOM 1180 C C . ARG A 1 151 ? -3.219 3.657 -25.062 1.00 73.94 151 ARG A C 1
ATOM 1182 O O . ARG A 1 151 ? -3.574 3.555 -26.234 1.00 73.94 151 ARG A O 1
ATOM 1189 N N . ASN A 1 152 ? -1.963 3.909 -24.695 1.00 74.75 152 ASN A N 1
ATOM 1190 C CA . ASN A 1 152 ? -0.817 3.876 -25.612 1.00 74.75 152 ASN A CA 1
ATOM 1191 C C . ASN A 1 152 ? -0.073 2.525 -25.557 1.00 74.75 152 ASN A C 1
ATOM 1193 O O . ASN A 1 152 ? -0.409 1.656 -24.753 1.00 74.75 152 ASN A O 1
ATOM 1197 N N . LEU A 1 153 ? 0.942 2.347 -26.412 1.00 76.75 153 LEU A N 1
ATOM 1198 C CA . LEU A 1 153 ? 1.752 1.122 -26.478 1.00 76.75 153 LEU A CA 1
ATOM 1199 C C . LEU A 1 153 ? 2.376 0.774 -25.121 1.00 76.75 153 LEU A C 1
ATOM 1201 O O . LEU A 1 153 ? 2.329 -0.374 -24.693 1.00 76.75 153 LEU A O 1
ATOM 1205 N N . GLU A 1 154 ? 2.919 1.767 -24.421 1.00 78.94 154 GLU A N 1
ATOM 1206 C CA . GLU A 1 154 ? 3.521 1.559 -23.108 1.00 78.94 154 GLU A CA 1
ATOM 1207 C C . GLU A 1 154 ? 2.468 1.120 -22.077 1.00 78.94 154 GLU A C 1
ATOM 1209 O O . GLU A 1 154 ? 2.724 0.208 -21.294 1.00 78.94 154 GLU A O 1
ATOM 1214 N N . GLY A 1 155 ? 1.257 1.690 -22.118 1.00 78.62 155 GLY A N 1
ATOM 1215 C CA . GLY A 1 155 ? 0.132 1.234 -21.297 1.00 78.62 155 GLY A CA 1
ATOM 1216 C C . GLY A 1 155 ? -0.269 -0.212 -21.598 1.00 78.62 155 GLY A C 1
ATOM 1217 O O . GLY A 1 155 ? -0.645 -0.948 -20.690 1.00 78.62 155 GLY A O 1
ATOM 1218 N N . GLN A 1 156 ? -0.139 -0.662 -22.851 1.00 83.31 156 GLN A N 1
ATOM 1219 C CA . GLN A 1 156 ? -0.352 -2.070 -23.192 1.00 83.31 156 GLN A CA 1
ATOM 1220 C C . GLN A 1 156 ? 0.725 -2.974 -22.579 1.00 83.31 156 GLN A C 1
ATOM 1222 O O . GLN A 1 156 ? 0.382 -4.023 -22.047 1.00 83.31 156 GLN A O 1
ATOM 1227 N N . MET A 1 157 ? 1.993 -2.548 -22.554 1.00 85.12 157 MET A N 1
ATOM 1228 C CA . MET A 1 157 ? 3.068 -3.317 -21.910 1.00 85.12 157 MET A CA 1
ATOM 1229 C C . MET A 1 157 ? 2.829 -3.517 -20.404 1.00 85.12 157 MET A C 1
ATOM 1231 O O . MET A 1 157 ? 3.074 -4.607 -19.887 1.00 85.12 157 MET A O 1
ATOM 1235 N N . VAL A 1 158 ? 2.302 -2.503 -19.703 1.00 86.38 158 VAL A N 1
ATOM 1236 C CA . VAL A 1 158 ? 1.918 -2.627 -18.282 1.00 86.38 158 VAL A CA 1
ATOM 1237 C C . VAL A 1 158 ? 0.785 -3.643 -18.115 1.00 86.38 158 VAL A C 1
ATOM 1239 O O . VAL A 1 158 ? 0.845 -4.509 -17.238 1.00 86.38 158 VAL A O 1
ATOM 1242 N N . VAL A 1 159 ? -0.238 -3.585 -18.970 1.00 85.81 159 VAL A N 1
ATOM 1243 C CA . VAL A 1 159 ? -1.353 -4.543 -18.952 1.00 85.81 159 VAL A CA 1
ATOM 1244 C C . VAL A 1 159 ? -0.864 -5.967 -19.231 1.00 85.81 159 VAL A C 1
ATOM 1246 O O . VAL A 1 159 ? -1.205 -6.885 -18.489 1.00 85.81 159 VAL A O 1
ATOM 1249 N N . ASP A 1 160 ? -0.009 -6.164 -20.230 1.00 88.69 160 ASP A N 1
ATOM 1250 C CA . ASP A 1 160 ? 0.527 -7.484 -20.576 1.00 88.69 160 ASP A CA 1
ATOM 1251 C C . ASP A 1 160 ? 1.368 -8.064 -19.429 1.00 88.69 160 ASP A C 1
ATOM 1253 O O . ASP A 1 160 ? 1.194 -9.227 -19.049 1.00 88.69 160 ASP A O 1
ATOM 1257 N N . PHE A 1 161 ? 2.217 -7.236 -18.810 1.00 89.94 161 PHE A N 1
ATOM 1258 C CA . PHE A 1 161 ? 2.976 -7.609 -17.617 1.00 89.94 161 PHE A CA 1
ATOM 1259 C C . PHE A 1 161 ? 2.053 -7.991 -16.452 1.00 89.94 161 PHE A C 1
ATOM 1261 O O . PHE A 1 161 ? 2.234 -9.037 -15.826 1.00 89.94 161 PHE A O 1
ATOM 1268 N N . THR A 1 162 ? 1.039 -7.171 -16.162 1.00 89.19 162 THR A N 1
ATOM 1269 C CA . THR A 1 162 ? 0.132 -7.423 -15.033 1.00 89.19 162 THR A CA 1
ATOM 1270 C C . THR A 1 162 ? -0.704 -8.681 -15.228 1.00 89.19 162 THR A C 1
ATOM 1272 O O . THR A 1 162 ? -0.904 -9.420 -14.266 1.00 89.19 162 THR A O 1
ATOM 1275 N N . LYS A 1 163 ? -1.130 -8.985 -16.459 1.00 88.12 163 LYS A N 1
ATOM 1276 C CA . LYS A 1 163 ? -1.811 -10.247 -16.777 1.00 88.12 163 LYS A CA 1
ATOM 1277 C C . LYS A 1 163 ? -0.891 -11.441 -16.586 1.00 88.12 163 LYS A C 1
ATOM 1279 O O . LYS A 1 163 ? -1.267 -12.394 -15.907 1.00 88.12 163 LYS A O 1
ATOM 1284 N N . ARG A 1 164 ? 0.319 -11.371 -17.148 1.00 90.50 164 ARG A N 1
ATOM 1285 C CA . ARG A 1 164 ? 1.321 -12.442 -17.072 1.00 90.50 164 ARG A CA 1
ATOM 1286 C C . ARG A 1 164 ? 1.703 -12.774 -15.630 1.00 90.50 164 ARG A C 1
ATOM 1288 O O . ARG A 1 164 ? 1.864 -13.946 -15.307 1.00 90.50 164 ARG A O 1
ATOM 1295 N N . MET A 1 165 ? 1.824 -11.759 -14.777 1.00 89.94 165 MET A N 1
ATOM 1296 C CA . MET A 1 165 ? 2.276 -11.904 -13.388 1.00 89.94 165 MET A CA 1
ATOM 1297 C C . MET A 1 165 ? 1.143 -11.981 -12.354 1.00 89.94 165 MET A C 1
ATOM 1299 O O . MET A 1 165 ? 1.421 -11.939 -11.155 1.00 89.94 165 MET A O 1
ATOM 1303 N N . ASP A 1 166 ? -0.119 -12.091 -12.788 1.00 86.56 166 ASP A N 1
ATOM 1304 C CA . ASP A 1 166 ? -1.301 -12.113 -11.909 1.00 86.56 166 ASP A CA 1
ATOM 1305 C C . ASP A 1 166 ? -1.334 -10.927 -10.919 1.00 86.56 166 ASP A C 1
ATOM 1307 O O . ASP A 1 166 ? -1.524 -11.058 -9.704 1.00 86.56 166 ASP A O 1
ATOM 1311 N N . MET A 1 167 ? -1.099 -9.729 -11.452 1.00 88.44 167 MET A N 1
ATOM 1312 C CA . MET A 1 167 ? -1.044 -8.476 -10.702 1.00 88.44 167 MET A CA 1
ATOM 1313 C C . MET A 1 167 ? -2.318 -7.650 -10.902 1.00 88.44 167 MET A C 1
ATOM 1315 O O . MET A 1 167 ? -3.079 -7.836 -11.848 1.00 88.44 167 MET A O 1
ATOM 1319 N N . ALA A 1 168 ? -2.538 -6.702 -10.001 1.00 83.50 168 ALA A N 1
ATOM 1320 C CA . ALA A 1 168 ? -3.605 -5.719 -10.063 1.00 83.50 168 ALA A CA 1
ATOM 1321 C C . ALA A 1 168 ? -3.019 -4.303 -10.100 1.00 83.50 168 ALA A C 1
ATOM 1323 O O . ALA A 1 168 ? -2.122 -3.974 -9.318 1.00 83.50 168 ALA A O 1
ATOM 1324 N N . VAL A 1 169 ? -3.559 -3.454 -10.978 1.00 85.62 169 VAL A N 1
ATOM 1325 C CA . VAL A 1 169 ? -3.213 -2.031 -11.082 1.00 85.62 169 VAL A CA 1
ATOM 1326 C C . VAL A 1 169 ? -3.995 -1.246 -10.032 1.00 85.62 169 VAL A C 1
ATOM 1328 O O . VAL A 1 169 ? -5.082 -0.726 -10.289 1.00 85.62 169 VAL A O 1
ATOM 1331 N N . VAL A 1 170 ? -3.448 -1.157 -8.822 1.00 80.44 170 VAL A N 1
ATOM 1332 C CA . VAL A 1 170 ? -4.150 -0.712 -7.605 1.00 80.44 170 VAL A CA 1
ATOM 1333 C C . VAL A 1 170 ? -4.821 0.653 -7.775 1.00 80.44 170 VAL A C 1
ATOM 1335 O O . VAL A 1 170 ? -5.959 0.845 -7.348 1.00 80.44 170 VAL A O 1
ATOM 1338 N N . ASN A 1 171 ? -4.156 1.598 -8.441 1.00 77.06 171 ASN A N 1
ATOM 1339 C CA . ASN A 1 171 ? -4.662 2.958 -8.651 1.00 77.06 171 ASN A CA 1
ATOM 1340 C C . ASN A 1 171 ? -6.041 3.002 -9.335 1.00 77.06 171 ASN A C 1
ATOM 1342 O O . ASN A 1 171 ? -6.783 3.966 -9.165 1.00 77.06 171 ASN A O 1
ATOM 1346 N N . THR A 1 172 ? -6.387 1.975 -10.112 1.00 75.25 172 THR A N 1
ATOM 1347 C CA . THR A 1 172 ? -7.601 1.944 -10.940 1.00 75.25 172 THR A CA 1
ATOM 1348 C C . THR A 1 172 ? -8.832 1.404 -10.205 1.00 75.25 172 THR A C 1
ATOM 1350 O O . THR A 1 172 ? -9.952 1.550 -10.697 1.00 75.25 172 THR A O 1
ATOM 1353 N N . TYR A 1 173 ? -8.658 0.841 -9.005 1.00 68.38 173 TYR A N 1
ATOM 1354 C CA . TYR A 1 173 ? -9.742 0.272 -8.191 1.00 68.38 173 TYR A CA 1
ATOM 1355 C C . TYR A 1 173 ? -10.448 1.299 -7.300 1.00 68.38 173 TYR A C 1
ATOM 1357 O O . TYR A 1 173 ? -11.570 1.065 -6.857 1.00 68.38 173 TYR A O 1
ATOM 1365 N N . PHE A 1 174 ? -9.850 2.472 -7.076 1.00 65.62 174 PHE A N 1
ATOM 1366 C CA . PHE A 1 174 ? -10.400 3.473 -6.163 1.00 65.62 174 PHE A CA 1
ATOM 1367 C C . PHE A 1 174 ? -10.947 4.692 -6.907 1.00 65.62 174 PHE A C 1
ATOM 1369 O O . PHE A 1 174 ? -10.242 5.358 -7.665 1.00 65.62 174 PHE A O 1
ATOM 1376 N N . GLN A 1 175 ? -12.204 5.051 -6.632 1.00 67.25 175 GLN A N 1
ATOM 1377 C CA . GLN A 1 175 ? -12.791 6.275 -7.171 1.00 67.25 175 GLN A CA 1
ATOM 1378 C C . GLN A 1 175 ? -12.134 7.501 -6.531 1.00 67.25 175 GLN A C 1
ATOM 1380 O O . GLN A 1 175 ? -12.253 7.732 -5.325 1.00 67.25 175 GLN A O 1
ATOM 1385 N N . LYS A 1 176 ? -11.469 8.326 -7.345 1.00 65.75 176 LYS A N 1
ATOM 1386 C CA . LYS A 1 176 ? -10.817 9.565 -6.902 1.00 65.75 176 LYS A CA 1
ATOM 1387 C C . LYS A 1 176 ? -11.216 10.751 -7.773 1.00 65.75 176 LYS A C 1
ATOM 1389 O O . LYS A 1 176 ? -11.523 10.605 -8.956 1.00 65.75 176 LYS A O 1
ATOM 1394 N N . ARG A 1 177 ? -11.181 11.951 -7.178 1.00 59.53 177 ARG A N 1
ATOM 1395 C CA . ARG A 1 177 ? -11.272 13.216 -7.927 1.00 59.53 177 ARG A CA 1
ATOM 1396 C C . ARG A 1 177 ? -10.119 13.279 -8.930 1.00 59.53 177 ARG A C 1
ATOM 1398 O O . ARG A 1 177 ? -9.048 12.748 -8.660 1.00 59.53 177 ARG A O 1
ATOM 1405 N N . GLU A 1 1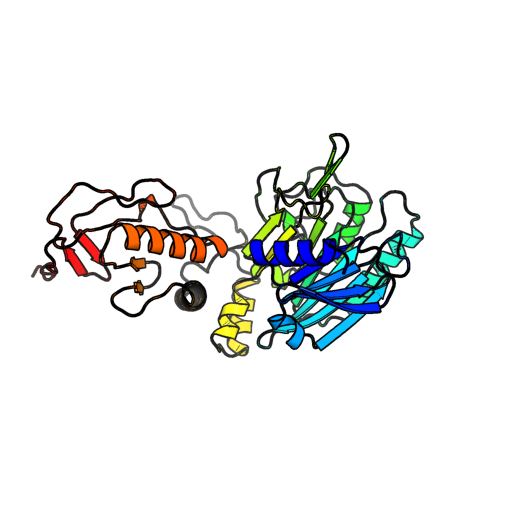78 ? -10.329 13.922 -10.075 1.00 61.94 178 GLU A N 1
ATOM 1406 C CA . GLU A 1 178 ? -9.338 13.997 -11.161 1.00 61.94 178 GLU A CA 1
ATOM 1407 C C . GLU A 1 178 ? -7.965 14.503 -10.688 1.00 61.94 178 GLU A C 1
ATOM 1409 O O . GLU A 1 178 ? -6.938 13.917 -11.011 1.00 61.94 178 GLU A O 1
ATOM 1414 N N . GLU A 1 179 ? -7.949 15.510 -9.816 1.00 59.84 179 GLU A N 1
ATOM 1415 C CA . GLU A 1 179 ? -6.727 16.062 -9.220 1.00 59.84 179 GLU A CA 1
ATOM 1416 C C . GLU A 1 179 ? -5.893 15.030 -8.448 1.00 59.84 179 GLU A C 1
ATOM 1418 O O . GLU A 1 179 ? -4.675 15.144 -8.415 1.00 59.84 179 GLU A O 1
ATOM 1423 N N . HIS A 1 180 ? -6.542 14.014 -7.874 1.00 54.94 180 HIS A N 1
ATOM 1424 C CA . HIS A 1 180 ? -5.925 12.927 -7.109 1.00 54.94 180 HIS A CA 1
ATOM 1425 C C . HIS A 1 180 ? -5.671 11.665 -7.953 1.00 54.94 180 HIS A C 1
ATOM 1427 O O . HIS A 1 180 ? -5.378 10.610 -7.388 1.00 54.94 180 HIS A O 1
ATOM 1433 N N . ARG A 1 181 ? -5.828 11.760 -9.281 1.00 57.84 181 ARG A N 1
ATOM 1434 C CA . ARG A 1 181 ? -5.460 10.726 -10.267 1.00 57.84 181 ARG A CA 1
ATOM 1435 C C . ARG A 1 181 ? -4.278 11.153 -11.134 1.00 57.84 181 ARG A C 1
ATOM 1437 O O . ARG A 1 181 ? -3.485 10.316 -11.537 1.00 57.84 181 ARG A O 1
ATOM 1444 N N . VAL A 1 182 ? -4.154 12.451 -11.409 1.00 58.41 182 VAL A N 1
ATOM 1445 C CA . VAL A 1 182 ? -3.066 13.008 -12.224 1.00 58.41 182 VAL A CA 1
ATOM 1446 C C . VAL A 1 182 ? -1.762 12.995 -11.432 1.00 58.41 182 VAL A C 1
ATOM 1448 O O . VAL A 1 182 ? -1.658 13.692 -10.422 1.00 58.41 182 VAL A O 1
ATOM 1451 N N . THR A 1 183 ? -0.764 12.258 -11.917 1.00 55.38 183 THR A N 1
ATOM 1452 C CA . THR A 1 183 ? 0.565 12.201 -11.295 1.00 55.38 183 THR A CA 1
ATOM 1453 C C . THR A 1 183 ? 1.602 13.035 -12.040 1.00 55.38 183 THR A C 1
ATOM 1455 O O . THR A 1 183 ? 2.602 13.380 -11.4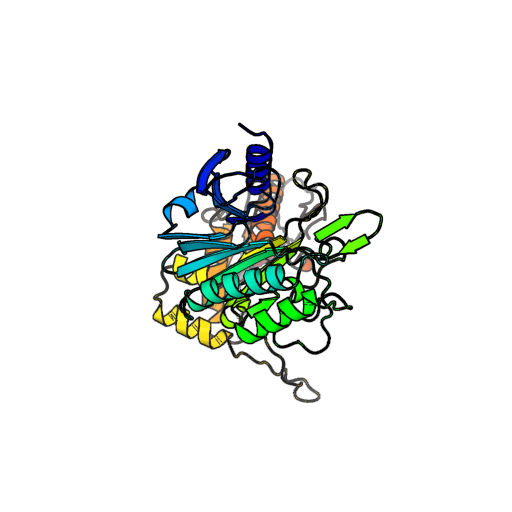41 1.00 55.38 183 THR A O 1
ATOM 1458 N N . TYR A 1 184 ? 1.354 13.481 -13.276 1.00 53.16 184 TYR A N 1
ATOM 1459 C CA . TYR A 1 184 ? 2.256 14.377 -14.006 1.00 53.16 184 TYR A CA 1
ATOM 1460 C C . TYR A 1 184 ? 1.541 15.599 -14.591 1.00 53.16 184 TYR A C 1
ATOM 1462 O O . TYR A 1 184 ? 0.453 15.488 -15.168 1.00 53.16 184 TYR A O 1
ATOM 1470 N N . LYS A 1 185 ? 2.158 16.784 -14.455 1.00 55.62 185 LYS A N 1
ATOM 1471 C CA . LYS A 1 185 ? 1.668 18.051 -15.034 1.00 55.62 185 LYS A CA 1
ATOM 1472 C C . LYS A 1 185 ? 2.795 18.823 -15.726 1.00 55.62 185 LYS A C 1
ATOM 1474 O O . LYS A 1 185 ? 3.711 19.303 -15.063 1.00 55.62 185 LYS A O 1
ATOM 1479 N N . SER A 1 186 ? 2.680 19.029 -17.040 1.00 51.00 186 SER A N 1
ATOM 1480 C CA . SER A 1 186 ? 3.591 19.895 -17.806 1.00 51.00 186 SER A CA 1
ATOM 1481 C C . SER A 1 186 ? 2.916 20.464 -19.055 1.00 51.00 186 SER A C 1
ATOM 1483 O O . SER A 1 186 ? 2.195 19.753 -19.752 1.00 51.00 186 SER A O 1
ATOM 1485 N N . GLY A 1 187 ? 3.114 21.760 -19.330 1.00 50.19 187 GLY A N 1
ATOM 1486 C CA . GLY A 1 187 ? 2.655 22.411 -20.568 1.00 50.19 187 GLY A CA 1
ATOM 1487 C C . GLY A 1 187 ? 1.155 22.277 -20.875 1.00 50.19 187 GLY A C 1
ATOM 1488 O O . GLY A 1 187 ? 0.781 22.189 -22.037 1.00 50.19 187 GLY A O 1
ATOM 1489 N N . GLY A 1 188 ? 0.295 22.188 -19.852 1.00 54.34 188 GLY A N 1
ATOM 1490 C CA . GLY A 1 188 ? -1.154 21.979 -20.009 1.00 54.34 188 GLY A CA 1
ATOM 1491 C C . GLY A 1 188 ? -1.598 20.512 -20.127 1.00 54.34 188 GLY A C 1
ATOM 1492 O O . GLY A 1 188 ? -2.789 20.237 -19.997 1.00 54.34 188 GLY A O 1
ATOM 1493 N N . ARG A 1 189 ? -0.669 19.557 -20.285 1.00 52.41 189 ARG A N 1
ATOM 1494 C CA . ARG A 1 189 ? -0.951 18.112 -20.260 1.00 52.41 189 ARG A CA 1
ATOM 1495 C C . ARG A 1 189 ? -0.998 17.586 -18.824 1.00 52.41 189 ARG A C 1
ATOM 1497 O O . ARG A 1 189 ? -0.206 17.997 -17.973 1.00 52.41 189 ARG A O 1
ATOM 1504 N N . ARG A 1 190 ? -1.944 16.679 -18.569 1.00 58.69 190 ARG A N 1
ATOM 1505 C CA . ARG A 1 190 ? -2.181 16.006 -17.285 1.00 58.69 190 ARG A CA 1
ATOM 1506 C C . ARG A 1 190 ? -2.240 14.501 -17.535 1.00 58.69 190 ARG A C 1
ATOM 1508 O O . ARG A 1 190 ? -3.146 14.056 -18.231 1.00 58.69 190 ARG A O 1
ATOM 1515 N N . THR A 1 191 ? -1.294 13.738 -16.999 1.00 59.03 191 THR A N 1
ATOM 1516 C CA . THR A 1 191 ? -1.212 12.279 -17.199 1.00 59.03 191 THR A CA 1
ATOM 1517 C C . THR A 1 191 ? -0.993 11.551 -15.875 1.00 59.03 191 THR A C 1
ATOM 1519 O O . THR A 1 191 ? -0.603 12.156 -14.877 1.00 59.03 191 THR A O 1
ATOM 1522 N N . GLN A 1 192 ? -1.306 10.257 -15.844 1.00 61.34 192 GLN A N 1
ATOM 1523 C CA . GLN A 1 192 ? -1.032 9.373 -14.715 1.00 61.34 192 GLN A CA 1
ATOM 1524 C C . GLN A 1 192 ? 0.089 8.424 -15.126 1.00 61.34 192 GLN A C 1
ATOM 1526 O O . GLN A 1 192 ? -0.149 7.516 -15.908 1.00 61.34 192 GLN A O 1
ATOM 1531 N N . VAL A 1 193 ? 1.292 8.649 -14.617 1.00 65.31 193 VAL A N 1
ATOM 1532 C CA . VAL A 1 193 ? 2.498 7.890 -14.975 1.00 65.31 193 VAL A CA 1
ATOM 1533 C C . VAL A 1 193 ? 2.998 7.006 -13.833 1.00 65.31 193 VAL A C 1
ATOM 1535 O O . VAL A 1 193 ? 3.659 6.006 -14.089 1.00 65.31 193 VAL A O 1
ATOM 1538 N N . ASP A 1 194 ? 2.593 7.308 -12.598 1.00 70.94 194 ASP A N 1
ATOM 1539 C CA . ASP A 1 194 ? 2.985 6.574 -11.398 1.00 70.94 194 ASP A CA 1
ATOM 1540 C C . ASP A 1 194 ? 1.904 5.566 -10.995 1.00 70.94 194 ASP A C 1
ATOM 1542 O O . ASP A 1 194 ? 0.728 5.908 -10.796 1.00 70.94 194 ASP A O 1
ATOM 1546 N N . TYR A 1 195 ? 2.316 4.315 -10.827 1.00 77.12 195 TYR A N 1
ATOM 1547 C CA . TYR A 1 195 ? 1.439 3.194 -10.531 1.00 77.12 195 TYR A CA 1
ATOM 1548 C C . TYR A 1 195 ? 1.933 2.411 -9.330 1.00 77.12 195 TYR A C 1
ATOM 1550 O O . TYR A 1 195 ? 3.130 2.216 -9.108 1.00 77.12 195 TYR A O 1
ATOM 1558 N N . ILE A 1 196 ? 0.959 1.924 -8.571 1.00 85.06 196 ILE A N 1
ATOM 1559 C CA . ILE A 1 196 ? 1.165 0.898 -7.570 1.00 85.06 196 ILE A CA 1
ATOM 1560 C C . ILE A 1 196 ? 0.544 -0.384 -8.104 1.00 85.06 196 ILE A C 1
ATOM 1562 O O . ILE A 1 196 ? -0.644 -0.417 -8.433 1.00 85.06 196 ILE A O 1
ATOM 1566 N N . LEU A 1 197 ? 1.354 -1.435 -8.184 1.00 89.38 197 LEU A N 1
ATOM 1567 C CA . LEU A 1 197 ? 0.904 -2.784 -8.507 1.00 89.38 197 LEU A CA 1
ATOM 1568 C C . LEU A 1 197 ? 1.016 -3.669 -7.268 1.00 89.38 197 LEU A C 1
ATOM 1570 O O . LEU A 1 197 ? 1.964 -3.547 -6.491 1.00 89.38 197 LEU A O 1
ATOM 1574 N N . CYS A 1 198 ? 0.086 -4.601 -7.106 1.00 86.94 198 CYS A N 1
ATOM 1575 C CA . CYS A 1 198 ? 0.196 -5.680 -6.125 1.00 86.94 198 CYS A CA 1
ATOM 1576 C C . CYS A 1 198 ? -0.258 -7.001 -6.738 1.00 86.94 198 CYS A C 1
ATOM 1578 O O . CYS A 1 198 ? -0.919 -7.004 -7.775 1.00 86.94 198 CYS A O 1
ATOM 1580 N N . ARG A 1 199 ? 0.034 -8.130 -6.087 1.00 83.19 199 ARG A N 1
ATOM 1581 C CA . ARG A 1 199 ? -0.555 -9.412 -6.501 1.00 83.19 199 ARG A CA 1
ATOM 1582 C C . ARG A 1 199 ? -2.069 -9.349 -6.394 1.00 83.19 199 ARG A C 1
ATOM 1584 O O . ARG A 1 199 ? -2.588 -8.821 -5.404 1.00 83.19 199 ARG A O 1
ATOM 1591 N N . ARG A 1 200 ? -2.772 -9.940 -7.358 1.00 80.06 200 ARG A N 1
ATOM 1592 C CA . ARG A 1 200 ? -4.237 -9.976 -7.381 1.00 80.06 200 ARG A CA 1
ATOM 1593 C C . ARG A 1 200 ? -4.813 -10.612 -6.113 1.00 80.06 200 ARG A C 1
ATOM 1595 O O . ARG A 1 200 ? -5.722 -10.047 -5.511 1.00 80.06 200 ARG A O 1
ATOM 1602 N N . SER A 1 201 ? -4.208 -11.700 -5.632 1.00 70.25 201 SER A N 1
ATOM 1603 C CA . SER A 1 201 ? -4.570 -12.367 -4.367 1.00 70.25 201 SER A CA 1
ATOM 1604 C C . SER A 1 201 ? -4.452 -11.466 -3.127 1.00 70.25 201 SER A C 1
ATOM 1606 O O . SER A 1 201 ? -5.128 -11.682 -2.120 1.00 70.25 201 SER A O 1
ATOM 1608 N N . THR A 1 202 ? -3.627 -10.419 -3.202 1.00 68.12 202 THR A N 1
ATOM 1609 C CA . THR A 1 202 ? -3.312 -9.507 -2.089 1.00 68.12 202 THR A CA 1
ATOM 1610 C C . THR A 1 202 ? -4.020 -8.157 -2.190 1.00 68.12 202 THR A C 1
ATOM 1612 O O . THR A 1 202 ? -3.968 -7.375 -1.245 1.00 68.12 202 THR A O 1
ATOM 1615 N N . LEU A 1 203 ? -4.736 -7.892 -3.290 1.00 69.38 203 LEU A N 1
ATOM 1616 C CA . LEU A 1 203 ? -5.426 -6.621 -3.534 1.00 69.38 203 LEU A CA 1
ATOM 1617 C C . LEU A 1 203 ? -6.401 -6.256 -2.404 1.00 69.38 203 LEU A C 1
ATOM 1619 O O . LEU A 1 203 ? -6.455 -5.106 -1.983 1.00 69.38 203 LEU A O 1
ATOM 1623 N N . LYS A 1 204 ? -7.099 -7.249 -1.842 1.00 61.28 204 LYS A N 1
ATOM 1624 C CA . LYS A 1 204 ? -8.019 -7.103 -0.696 1.00 61.28 204 LYS A CA 1
ATOM 1625 C C . LYS A 1 204 ? -7.362 -6.583 0.588 1.00 61.28 204 LYS A C 1
ATOM 1627 O O . LYS A 1 204 ? -8.049 -6.143 1.505 1.00 61.28 204 LYS A O 1
ATOM 1632 N N . GLU A 1 205 ? -6.037 -6.667 0.693 1.00 65.25 205 GLU A N 1
ATOM 1633 C CA . GLU A 1 205 ? -5.301 -6.132 1.839 1.00 65.25 205 GLU A CA 1
ATOM 1634 C C . GLU A 1 205 ? -5.115 -4.616 1.730 1.00 65.25 205 GLU A C 1
ATOM 1636 O O . GLU A 1 205 ? -4.835 -3.976 2.746 1.00 65.25 205 GLU A O 1
ATOM 1641 N N . ILE A 1 206 ? -5.308 -4.045 0.534 1.00 66.25 206 ILE A N 1
ATOM 1642 C CA . ILE A 1 206 ? -5.189 -2.620 0.239 1.00 66.25 206 ILE A CA 1
ATOM 1643 C C . ILE A 1 206 ? -6.522 -1.916 0.509 1.00 66.25 206 ILE A C 1
ATOM 1645 O O . ILE A 1 206 ? -7.542 -2.173 -0.118 1.00 66.25 206 ILE A O 1
ATOM 1649 N N . SER A 1 207 ? -6.490 -0.977 1.446 1.00 63.44 207 SER A N 1
ATOM 1650 C CA . SER A 1 207 ? -7.626 -0.157 1.878 1.00 63.44 207 SER A CA 1
ATOM 1651 C C . SER A 1 207 ? -7.797 1.153 1.100 1.00 63.44 207 SER A C 1
ATOM 1653 O O . SER A 1 207 ? -8.898 1.698 1.065 1.00 63.44 207 SER A O 1
ATOM 1655 N N . ASP A 1 208 ? -6.718 1.696 0.527 1.00 59.28 208 ASP A N 1
ATOM 1656 C CA . ASP A 1 208 ? -6.746 2.953 -0.225 1.00 59.28 208 ASP A CA 1
ATOM 1657 C C . ASP A 1 208 ? -5.517 3.076 -1.134 1.00 59.28 208 ASP A C 1
ATOM 1659 O O . ASP A 1 208 ? -4.422 2.647 -0.764 1.00 59.28 208 ASP A O 1
ATOM 1663 N N . CYS A 1 209 ? -5.684 3.728 -2.282 1.00 62.19 209 CYS A N 1
ATOM 1664 C CA . CYS A 1 209 ? -4.594 4.192 -3.135 1.00 62.19 209 CYS A CA 1
ATOM 1665 C C . CYS A 1 209 ? -4.950 5.567 -3.709 1.00 62.19 209 CYS A C 1
ATOM 1667 O O . CYS A 1 209 ? -6.033 5.755 -4.272 1.00 62.19 209 CYS A O 1
ATOM 1669 N N . LYS A 1 210 ? -4.077 6.561 -3.522 1.00 64.25 210 LYS A N 1
ATOM 1670 C CA . LYS A 1 210 ? -4.332 7.941 -3.963 1.00 64.25 210 LYS A CA 1
ATOM 1671 C C . LYS A 1 210 ? -3.061 8.685 -4.337 1.00 64.25 210 LYS A C 1
ATOM 1673 O O . LYS A 1 210 ? -2.017 8.469 -3.728 1.00 64.25 210 LYS A O 1
ATOM 1678 N N . VAL A 1 211 ? -3.195 9.656 -5.238 1.00 58.62 211 VAL A N 1
ATOM 1679 C CA . VAL A 1 211 ? -2.160 10.667 -5.471 1.00 58.62 211 VAL A CA 1
ATOM 1680 C C . VAL A 1 211 ? -2.276 11.772 -4.418 1.00 58.62 211 VAL A C 1
ATOM 1682 O O . VAL A 1 211 ? -3.369 12.279 -4.129 1.00 58.62 211 VAL A O 1
ATOM 1685 N N . VAL A 1 212 ? -1.146 12.141 -3.820 1.00 57.28 212 VAL A N 1
ATOM 1686 C CA . VAL A 1 212 ? -1.011 13.270 -2.900 1.00 57.28 212 VAL A CA 1
ATOM 1687 C C . VAL A 1 212 ? -0.631 14.510 -3.704 1.00 57.28 212 VAL A C 1
ATOM 1689 O O . VAL A 1 212 ? 0.429 14.574 -4.322 1.00 57.28 212 VAL A O 1
ATOM 1692 N N . VAL A 1 213 ? -1.517 15.505 -3.690 1.00 51.78 213 VAL A N 1
ATOM 1693 C CA . VAL A 1 213 ? -1.358 16.780 -4.402 1.00 51.78 213 VAL A CA 1
ATOM 1694 C C . VAL A 1 213 ? -0.777 17.832 -3.451 1.00 51.78 213 VAL A C 1
ATOM 1696 O O . VAL A 1 213 ? -1.170 17.889 -2.285 1.00 51.78 213 VAL A O 1
ATOM 1699 N N . GLY A 1 214 ? 0.123 18.690 -3.947 1.00 49.00 214 GLY A N 1
ATOM 1700 C CA . GLY A 1 214 ? 0.570 19.897 -3.235 1.00 49.00 214 GLY A CA 1
ATOM 1701 C C . GLY A 1 214 ? 1.885 19.791 -2.453 1.00 49.00 214 GLY A C 1
ATOM 1702 O O . GLY A 1 214 ? 2.146 20.655 -1.622 1.00 49.00 214 GLY A O 1
ATOM 1703 N N . GLU A 1 215 ? 2.721 18.779 -2.699 1.00 54.91 215 GLU A N 1
ATOM 1704 C CA . GLU A 1 215 ? 4.079 18.729 -2.132 1.00 54.91 215 GLU A CA 1
ATOM 1705 C C . GLU A 1 215 ? 5.091 19.457 -3.030 1.00 54.91 215 GLU A C 1
ATOM 1707 O O . GLU A 1 215 ? 5.084 19.323 -4.252 1.00 54.91 215 GLU A O 1
ATOM 1712 N N . SER A 1 216 ? 5.993 20.225 -2.417 1.00 47.25 216 SER A N 1
ATOM 1713 C CA . SER A 1 216 ? 7.003 21.037 -3.111 1.00 47.25 216 SER A CA 1
ATOM 1714 C C . SER A 1 216 ? 8.240 20.250 -3.564 1.00 47.25 216 SER A C 1
ATOM 1716 O O . SER A 1 216 ? 8.990 20.742 -4.410 1.00 47.25 216 SER A O 1
ATOM 1718 N N . VAL A 1 217 ? 8.443 19.039 -3.027 1.00 52.03 217 VAL A N 1
ATOM 1719 C CA . VAL A 1 217 ? 9.649 18.212 -3.234 1.00 52.03 217 VAL A CA 1
ATOM 1720 C C . VAL A 1 217 ? 9.761 17.710 -4.682 1.00 52.03 217 VAL A C 1
ATOM 1722 O O . VAL A 1 217 ? 10.862 17.626 -5.226 1.00 52.03 217 VAL A O 1
ATOM 1725 N N . ALA A 1 218 ? 8.626 17.469 -5.347 1.00 52.03 218 ALA A N 1
ATOM 1726 C CA . ALA A 1 218 ? 8.546 17.117 -6.763 1.00 52.03 218 ALA A CA 1
ATOM 1727 C C . ALA A 1 218 ? 7.508 18.010 -7.467 1.00 52.03 218 ALA A C 1
ATOM 1729 O O . ALA A 1 218 ? 6.323 17.708 -7.516 1.00 52.03 218 ALA A O 1
ATOM 1730 N N . ARG A 1 219 ? 7.949 19.149 -8.025 1.00 48.91 219 ARG A N 1
ATOM 1731 C CA . ARG A 1 219 ? 7.057 20.169 -8.628 1.00 48.91 219 ARG A CA 1
ATOM 1732 C C . ARG A 1 219 ? 6.219 19.667 -9.818 1.00 48.91 219 ARG A C 1
ATOM 1734 O O . ARG A 1 219 ? 5.276 20.355 -10.198 1.00 48.91 219 ARG A O 1
ATOM 1741 N N . GLN A 1 220 ? 6.577 18.529 -10.421 1.00 45.50 220 GLN A N 1
ATOM 1742 C CA . GLN A 1 220 ? 5.930 17.981 -11.623 1.00 45.50 220 GLN A CA 1
ATOM 1743 C C . GLN A 1 220 ? 5.351 16.568 -11.449 1.00 45.50 220 GLN A C 1
ATOM 1745 O O . GLN A 1 220 ? 4.512 16.200 -12.266 1.00 45.50 220 GLN A O 1
ATOM 1750 N N . GLN A 1 221 ? 5.755 15.818 -10.412 1.00 50.00 221 GLN A N 1
ATOM 1751 C CA . GLN A 1 221 ? 5.326 14.437 -10.147 1.00 50.00 221 GLN A CA 1
ATOM 1752 C C . GLN A 1 221 ? 4.556 14.348 -8.819 1.00 50.00 221 GLN A C 1
ATOM 1754 O O . GLN A 1 221 ? 5.023 14.819 -7.782 1.00 50.00 221 GLN A O 1
ATOM 1759 N N . GLY A 1 222 ? 3.356 13.773 -8.850 1.00 50.28 222 GLY A N 1
ATOM 1760 C CA . GLY A 1 222 ? 2.493 13.556 -7.696 1.00 50.28 222 GLY A CA 1
ATOM 1761 C C . GLY A 1 222 ? 2.772 12.202 -7.054 1.00 50.28 222 GLY A C 1
ATOM 1762 O O . GLY A 1 222 ? 2.677 11.173 -7.710 1.00 50.28 222 GLY A O 1
ATOM 1763 N N . MET A 1 223 ? 3.061 12.191 -5.753 1.00 57.69 223 MET A N 1
ATOM 1764 C CA . MET A 1 223 ? 3.332 10.957 -5.010 1.00 57.69 223 MET A CA 1
ATOM 1765 C C . MET A 1 223 ? 2.078 10.080 -4.916 1.00 57.69 223 MET A C 1
ATOM 1767 O O . MET A 1 223 ? 1.044 10.537 -4.424 1.00 57.69 223 MET A O 1
ATOM 1771 N N . VAL A 1 224 ? 2.181 8.809 -5.302 1.00 52.44 224 VAL A N 1
ATOM 1772 C CA . VAL A 1 224 ? 1.126 7.808 -5.084 1.00 52.44 224 VAL A CA 1
ATOM 1773 C C . VAL A 1 224 ? 1.344 7.126 -3.738 1.00 52.44 224 VAL A C 1
ATOM 1775 O O . VAL A 1 224 ? 2.435 6.645 -3.444 1.00 52.44 224 VAL A O 1
ATOM 1778 N N . VAL A 1 225 ? 0.303 7.076 -2.910 1.00 56.12 225 VAL A N 1
ATOM 1779 C CA . VAL A 1 225 ? 0.329 6.426 -1.595 1.00 56.12 225 VAL A CA 1
ATOM 1780 C C . VAL A 1 225 ? -0.710 5.316 -1.562 1.00 56.12 225 VAL A C 1
ATOM 1782 O O . VAL A 1 225 ? -1.896 5.576 -1.771 1.00 56.12 225 VAL A O 1
ATOM 1785 N N . CYS A 1 226 ? -0.259 4.099 -1.255 1.00 49.38 226 CYS A N 1
ATOM 1786 C CA . CYS A 1 226 ? -1.087 2.916 -1.016 1.00 49.38 226 CYS A CA 1
ATOM 1787 C C . CYS A 1 226 ? -1.092 2.557 0.471 1.00 49.38 226 CYS A C 1
ATOM 1789 O O . CYS A 1 226 ? -0.085 2.711 1.162 1.00 49.38 226 CYS A O 1
ATOM 1791 N N . ARG A 1 227 ? -2.229 2.060 0.964 1.00 60.50 227 ARG A N 1
ATOM 1792 C CA . ARG A 1 227 ? -2.441 1.731 2.372 1.00 60.50 227 ARG A CA 1
ATOM 1793 C C . ARG A 1 227 ? -2.943 0.305 2.551 1.00 60.50 227 ARG A C 1
ATOM 1795 O O . ARG A 1 227 ? -4.032 -0.000 2.082 1.00 60.50 227 ARG A O 1
ATOM 1802 N N . MET A 1 228 ? -2.222 -0.530 3.300 1.00 61.66 228 MET A N 1
ATOM 1803 C CA . MET A 1 228 ? -2.590 -1.930 3.581 1.00 61.66 228 MET A CA 1
ATOM 1804 C C . MET A 1 228 ? -3.065 -2.105 5.032 1.00 61.66 228 MET A C 1
ATOM 1806 O O . MET A 1 228 ? -2.545 -1.415 5.909 1.00 61.66 228 MET A O 1
ATOM 1810 N N . THR A 1 229 ? -4.097 -2.917 5.327 1.00 61.06 229 THR A N 1
ATOM 1811 C CA . THR A 1 229 ? -4.706 -2.906 6.687 1.00 61.06 229 THR A CA 1
ATOM 1812 C C . THR A 1 229 ? -5.232 -4.240 7.263 1.00 61.06 229 THR A C 1
ATOM 1814 O O . THR A 1 229 ? -5.047 -4.442 8.454 1.00 61.06 229 THR A O 1
ATOM 1817 N N . LEU A 1 230 ? -5.835 -5.188 6.526 1.00 55.00 230 LEU A N 1
ATOM 1818 C CA . LEU A 1 230 ? -6.633 -6.245 7.203 1.00 55.00 230 LEU A CA 1
ATOM 1819 C C . LEU A 1 230 ? -5.829 -7.417 7.820 1.00 55.00 230 LEU A C 1
ATOM 1821 O O . LEU A 1 230 ? -5.950 -7.696 9.011 1.00 55.00 230 LEU A O 1
ATOM 1825 N N . MET A 1 231 ? -4.996 -8.108 7.036 1.00 63.91 231 MET A N 1
ATOM 1826 C CA . MET A 1 231 ? -4.305 -9.330 7.501 1.00 63.91 231 MET A CA 1
ATOM 1827 C C . MET A 1 231 ? -3.128 -9.028 8.433 1.00 63.91 231 MET A C 1
ATOM 1829 O O . MET A 1 231 ? -2.768 -9.836 9.287 1.00 63.91 231 MET A O 1
ATOM 1833 N N . VAL A 1 232 ? -2.560 -7.828 8.303 1.00 61.69 232 VAL A N 1
ATOM 1834 C CA . VAL A 1 232 ? -1.524 -7.312 9.205 1.00 61.69 232 VAL A CA 1
ATOM 1835 C C . VAL A 1 232 ? -2.080 -7.153 10.619 1.00 61.69 232 VAL A C 1
ATOM 1837 O O . VAL A 1 232 ? -1.412 -7.532 11.576 1.00 61.69 232 VAL A O 1
ATOM 1840 N N . CYS A 1 233 ? -3.319 -6.667 10.768 1.00 62.84 233 CYS A N 1
ATOM 1841 C CA . CYS A 1 233 ? -3.945 -6.531 12.082 1.00 62.84 233 CYS A CA 1
ATOM 1842 C C . CYS A 1 233 ? -4.155 -7.890 12.764 1.00 62.84 233 CYS A C 1
ATOM 1844 O O . CYS A 1 233 ? -3.871 -8.010 13.950 1.00 62.84 233 CYS A O 1
ATOM 1846 N N . MET A 1 234 ? -4.574 -8.928 12.030 1.00 67.62 234 MET A N 1
ATOM 1847 C CA . MET A 1 234 ? -4.738 -10.272 12.604 1.00 67.62 234 MET A CA 1
ATOM 1848 C C . MET A 1 234 ? -3.417 -10.851 13.118 1.00 67.62 234 MET A C 1
ATOM 1850 O O . MET A 1 234 ? -3.368 -11.381 14.226 1.00 67.62 234 MET A O 1
ATOM 1854 N N . ARG A 1 235 ? -2.340 -10.710 12.339 1.00 72.12 235 ARG A N 1
ATOM 1855 C CA . ARG A 1 235 ? -1.012 -11.199 12.735 1.00 72.12 235 ARG A CA 1
ATOM 1856 C C . ARG A 1 235 ? -0.431 -10.400 13.900 1.00 72.12 235 ARG A C 1
ATOM 1858 O O . ARG A 1 235 ? 0.052 -11.002 14.852 1.00 72.12 235 ARG A O 1
ATOM 1865 N N . LYS A 1 236 ? -0.578 -9.068 13.897 1.00 63.41 236 LYS A N 1
ATOM 1866 C CA . LYS A 1 236 ? -0.177 -8.208 15.027 1.00 63.41 236 LYS A CA 1
ATOM 1867 C C . LYS A 1 236 ? -0.927 -8.562 16.318 1.00 63.41 236 LYS A C 1
ATOM 1869 O O . LYS A 1 236 ? -0.348 -8.496 17.395 1.00 63.41 236 LYS A O 1
ATOM 1874 N N . SER A 1 237 ? -2.183 -8.993 16.219 1.00 65.88 237 SER A N 1
ATOM 1875 C CA . SER A 1 237 ? -2.974 -9.476 17.359 1.00 65.88 237 SER A CA 1
ATOM 1876 C C . SER A 1 237 ? -2.663 -10.926 17.774 1.00 65.88 237 SER A C 1
ATOM 1878 O O . SER A 1 237 ? -3.392 -11.491 18.584 1.00 65.88 237 SER A O 1
ATOM 1880 N N . GLY A 1 238 ? -1.607 -11.548 17.233 1.00 73.69 238 GLY A N 1
ATOM 1881 C CA . GLY A 1 238 ? -1.159 -12.888 17.627 1.00 73.69 238 GLY A CA 1
ATOM 1882 C C . GLY A 1 238 ? -2.052 -14.029 17.131 1.00 73.69 238 GLY A C 1
ATOM 1883 O O . GLY A 1 238 ? -1.979 -15.142 17.654 1.00 73.69 238 GLY A O 1
ATOM 1884 N N . VAL A 1 239 ? -2.912 -13.784 16.136 1.00 76.88 239 VAL A N 1
ATOM 1885 C CA . VAL A 1 239 ? -3.752 -14.839 15.558 1.00 76.88 239 VAL A CA 1
ATOM 1886 C C . VAL A 1 239 ? -2.861 -15.841 14.824 1.00 76.88 239 VAL A C 1
ATOM 1888 O O . VAL A 1 239 ? -2.096 -15.468 13.939 1.00 76.88 239 VAL A O 1
ATOM 1891 N N . ALA A 1 240 ? -2.977 -17.125 15.178 1.00 76.94 240 ALA A N 1
ATOM 1892 C CA . ALA A 1 240 ? -2.170 -18.181 14.571 1.00 76.94 240 ALA A CA 1
ATOM 1893 C C . ALA A 1 240 ? -2.344 -18.220 13.044 1.00 76.94 240 ALA A C 1
ATOM 1895 O O . ALA A 1 240 ? -3.472 -18.162 12.548 1.00 76.94 240 ALA A O 1
ATOM 1896 N N . GLU A 1 241 ? -1.238 -18.401 12.316 1.00 75.88 241 GLU A N 1
ATOM 1897 C CA . GLU A 1 241 ? -1.193 -18.259 10.852 1.00 75.88 241 GLU A CA 1
ATOM 1898 C C . GLU A 1 241 ? -2.228 -19.133 10.135 1.00 75.88 241 GLU A C 1
ATOM 1900 O O . GLU A 1 241 ? -2.894 -18.665 9.218 1.00 75.88 241 GLU A O 1
ATOM 1905 N N . LYS A 1 242 ? -2.481 -20.351 10.637 1.00 75.25 242 LYS A N 1
ATOM 1906 C CA . LYS A 1 242 ? -3.530 -21.242 10.112 1.00 75.25 242 LYS A CA 1
ATOM 1907 C C . LYS A 1 242 ? -4.907 -20.571 10.010 1.00 75.25 242 LYS A C 1
ATOM 1909 O O . LYS A 1 242 ? -5.643 -20.826 9.065 1.00 75.25 242 LYS A O 1
ATOM 1914 N N . TYR A 1 243 ? -5.264 -19.708 10.962 1.00 77.56 243 TYR A N 1
ATOM 1915 C CA . TYR A 1 243 ? -6.537 -18.986 10.953 1.00 77.56 243 TYR A CA 1
ATOM 1916 C C . TYR A 1 243 ? -6.486 -17.753 10.053 1.00 77.56 243 TYR A C 1
ATOM 1918 O O . TYR A 1 243 ? -7.487 -17.431 9.418 1.00 77.56 243 TYR A O 1
ATOM 1926 N N . VAL A 1 244 ? -5.330 -17.088 9.961 1.00 72.69 244 VAL A N 1
ATOM 1927 C CA . VAL A 1 244 ? -5.127 -15.972 9.027 1.00 72.69 244 VAL A CA 1
ATOM 1928 C C . VAL A 1 244 ? -5.279 -16.456 7.588 1.00 72.69 244 VAL A C 1
ATOM 1930 O O . VAL A 1 244 ? -5.999 -15.825 6.822 1.00 72.69 244 VAL A O 1
ATOM 1933 N N . THR A 1 245 ? -4.696 -17.606 7.236 1.00 68.62 245 THR A N 1
ATOM 1934 C CA . THR A 1 245 ? -4.837 -18.213 5.903 1.00 68.62 245 THR A CA 1
ATOM 1935 C C . THR A 1 245 ? -6.288 -18.581 5.595 1.00 68.62 245 THR A C 1
ATOM 1937 O O . THR A 1 245 ? -6.791 -18.219 4.540 1.00 68.62 245 THR A O 1
ATOM 1940 N N . VAL A 1 246 ? -7.007 -19.213 6.533 1.00 74.50 246 VAL A N 1
ATOM 1941 C CA . VAL A 1 246 ? -8.430 -19.557 6.337 1.00 74.50 246 VAL A CA 1
ATOM 1942 C C . VAL A 1 246 ? -9.285 -18.306 6.126 1.00 74.50 246 VAL A C 1
ATOM 1944 O O . VAL A 1 246 ? -10.114 -18.267 5.218 1.00 74.50 246 VAL A O 1
ATOM 1947 N N . VAL A 1 247 ? -9.078 -17.257 6.927 1.00 73.06 247 VAL A N 1
ATOM 1948 C CA . VAL A 1 247 ? -9.785 -15.983 6.739 1.00 73.06 247 VAL A CA 1
ATOM 1949 C C . VAL A 1 247 ? -9.382 -15.333 5.417 1.00 73.06 247 VAL A C 1
ATOM 1951 O O . VAL A 1 247 ? -10.238 -14.815 4.708 1.00 73.06 247 VAL A O 1
ATOM 1954 N N . GLN A 1 248 ? -8.112 -15.393 5.029 1.00 69.62 248 GLN A N 1
ATOM 1955 C CA . GLN A 1 248 ? -7.669 -14.914 3.727 1.00 69.62 248 GLN A CA 1
ATOM 1956 C C . GLN A 1 248 ? -8.416 -15.626 2.592 1.00 69.62 248 GLN A C 1
ATOM 1958 O O . GLN A 1 248 ? -8.980 -14.938 1.736 1.00 69.62 248 GLN A O 1
ATOM 1963 N N . ASP A 1 249 ? -8.500 -16.953 2.617 1.00 69.50 249 ASP A N 1
ATOM 1964 C CA . ASP A 1 249 ? -9.199 -17.751 1.606 1.00 69.50 249 ASP A CA 1
ATOM 1965 C C . ASP A 1 249 ? -10.689 -17.408 1.529 1.00 69.50 249 ASP A C 1
ATOM 1967 O O . ASP A 1 249 ? -11.225 -17.224 0.433 1.00 69.50 249 ASP A O 1
ATOM 1971 N N . MET A 1 250 ? -11.349 -17.230 2.683 1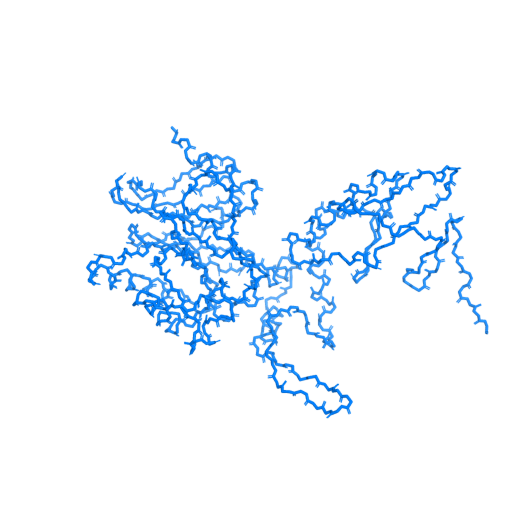.00 68.81 250 MET A N 1
ATOM 1972 C CA . MET A 1 250 ? -12.755 -16.815 2.742 1.00 68.81 250 MET A CA 1
ATOM 1973 C C . MET A 1 250 ? -13.001 -15.524 1.950 1.00 68.81 250 MET A C 1
ATOM 1975 O O . MET A 1 250 ? -14.007 -15.413 1.253 1.00 68.81 250 MET A O 1
ATOM 1979 N N . TYR A 1 251 ? -12.084 -14.557 2.030 1.00 64.25 251 TYR A N 1
ATOM 1980 C CA . TYR A 1 251 ? -12.217 -13.265 1.353 1.00 64.25 251 TYR A CA 1
ATOM 1981 C C . TYR A 1 251 ? -11.748 -13.286 -0.116 1.00 64.25 251 TYR A C 1
ATOM 1983 O O . TYR A 1 251 ? -12.088 -12.381 -0.869 1.00 64.25 251 TYR A O 1
ATOM 1991 N N . GLU A 1 252 ? -10.976 -14.284 -0.565 1.00 57.75 252 GLU A N 1
ATOM 1992 C CA . GLU A 1 252 ? -10.369 -14.298 -1.912 1.00 57.75 252 GLU A CA 1
ATOM 1993 C C . GLU A 1 252 ? -11.361 -14.538 -3.054 1.00 57.75 252 GLU A C 1
ATOM 1995 O O . GLU A 1 252 ? -11.149 -14.080 -4.175 1.00 57.75 252 GLU A O 1
ATOM 2000 N N . ARG A 1 253 ? -12.447 -15.265 -2.780 1.00 60.69 253 ARG A N 1
ATOM 2001 C CA . ARG A 1 253 ? -13.419 -15.713 -3.794 1.00 60.69 253 ARG A CA 1
ATOM 2002 C C . ARG A 1 253 ? -14.851 -15.286 -3.475 1.00 60.69 253 ARG A C 1
ATOM 2004 O O . ARG A 1 253 ? -15.799 -15.877 -3.986 1.00 60.69 253 ARG A O 1
ATOM 2011 N N . SER A 1 254 ? -15.014 -14.276 -2.623 1.00 62.75 254 SER A N 1
ATOM 2012 C CA . SER A 1 254 ? -16.326 -13.876 -2.120 1.00 62.75 254 SER A CA 1
ATOM 2013 C C . SER A 1 254 ? -17.151 -13.154 -3.189 1.00 62.75 254 SER A C 1
ATOM 2015 O O . SER A 1 254 ? -16.740 -12.130 -3.748 1.00 62.75 254 SER A O 1
ATOM 2017 N N . ARG A 1 255 ? -18.335 -13.700 -3.470 1.00 70.38 255 ARG A N 1
ATOM 2018 C CA . ARG A 1 255 ? -19.380 -13.092 -4.298 1.00 70.38 255 ARG A CA 1
ATOM 2019 C C . ARG A 1 255 ? -20.646 -12.985 -3.467 1.00 70.38 255 ARG A C 1
ATOM 2021 O O . ARG A 1 255 ? -20.942 -13.886 -2.684 1.00 70.38 255 ARG A O 1
ATOM 2028 N N . ILE A 1 256 ? -21.387 -11.897 -3.636 1.00 69.00 256 ILE A N 1
ATOM 2029 C CA . ILE A 1 256 ? -22.661 -11.684 -2.951 1.00 69.00 256 ILE A CA 1
ATOM 2030 C C . ILE A 1 256 ? -23.773 -11.578 -3.987 1.00 69.00 256 ILE A C 1
ATOM 2032 O O . ILE A 1 256 ? -23.597 -11.030 -5.074 1.00 69.00 256 ILE A O 1
ATOM 2036 N N . VAL A 1 257 ? -24.935 -12.086 -3.591 1.00 75.25 257 VAL A N 1
ATOM 2037 C CA . VAL A 1 257 ? -26.228 -11.843 -4.221 1.00 75.25 257 VAL A CA 1
ATOM 2038 C C . VAL A 1 257 ? -27.127 -11.193 -3.179 1.00 75.25 257 VAL A C 1
ATOM 2040 O O . VAL A 1 257 ? -27.193 -11.658 -2.040 1.00 75.25 257 VAL A O 1
ATOM 2043 N N . VAL A 1 258 ? -27.840 -10.133 -3.547 1.00 78.12 258 VAL A N 1
ATOM 2044 C CA . VAL A 1 258 ? -28.809 -9.485 -2.661 1.00 78.12 258 VAL A CA 1
ATOM 2045 C C . VAL A 1 258 ? -30.196 -10.033 -2.979 1.00 78.12 258 VAL A C 1
ATOM 2047 O O . VAL A 1 258 ? -30.629 -10.040 -4.128 1.00 78.12 258 VAL A O 1
ATOM 2050 N N . ARG A 1 259 ? -30.906 -10.527 -1.961 1.00 83.69 259 ARG A N 1
ATOM 2051 C CA . ARG A 1 259 ? -32.309 -10.937 -2.100 1.00 83.69 259 ARG A CA 1
ATOM 2052 C C . ARG A 1 259 ? -33.208 -9.741 -1.796 1.00 83.69 259 ARG A C 1
ATOM 2054 O O . ARG A 1 259 ? -33.253 -9.275 -0.661 1.00 83.69 259 ARG A O 1
ATOM 2061 N N . CYS A 1 260 ? -33.928 -9.277 -2.807 1.00 80.81 260 CYS A N 1
ATOM 2062 C CA . CYS A 1 260 ? -34.880 -8.175 -2.745 1.00 80.81 260 CYS A CA 1
ATOM 2063 C C . CYS A 1 260 ? -36.322 -8.706 -2.832 1.00 80.81 260 CYS A C 1
ATOM 2065 O O . CYS A 1 260 ? -36.551 -9.854 -3.214 1.00 80.81 260 CYS A O 1
ATOM 2067 N N . ALA A 1 261 ? -37.314 -7.854 -2.552 1.00 81.38 261 ALA A N 1
ATOM 2068 C CA . ALA A 1 261 ? -38.735 -8.208 -2.679 1.00 81.38 261 ALA A CA 1
ATOM 2069 C C . ALA A 1 261 ? -39.150 -8.608 -4.113 1.00 81.38 261 ALA A C 1
ATOM 2071 O O . ALA A 1 261 ? -40.106 -9.351 -4.293 1.00 81.38 261 ALA A O 1
ATOM 2072 N N . VAL A 1 262 ? -38.412 -8.134 -5.122 1.00 82.56 262 VAL A N 1
ATOM 2073 C CA . VAL A 1 262 ? -38.623 -8.417 -6.554 1.00 82.56 262 VAL A CA 1
ATOM 2074 C C . VAL A 1 262 ? -37.760 -9.567 -7.098 1.00 82.56 262 VAL A C 1
ATOM 2076 O O . VAL A 1 262 ? -37.823 -9.856 -8.287 1.00 82.56 262 VAL A O 1
ATOM 2079 N N . GLY A 1 263 ? -36.964 -10.239 -6.256 1.00 86.81 263 GLY A N 1
ATOM 2080 C CA . GLY A 1 263 ? -36.095 -11.350 -6.666 1.00 86.81 263 GLY A CA 1
ATOM 2081 C C . GLY A 1 263 ? -34.647 -11.206 -6.192 1.00 86.81 263 GLY A C 1
ATOM 2082 O O . GLY A 1 263 ? -34.326 -10.353 -5.365 1.00 86.81 263 GLY A O 1
ATOM 2083 N N . GLN A 1 264 ? -33.765 -12.072 -6.686 1.00 89.00 264 GLN A N 1
ATOM 2084 C CA . GLN A 1 264 ? -32.325 -12.009 -6.415 1.00 89.00 264 GLN A CA 1
ATOM 2085 C C . GLN A 1 264 ? -31.612 -11.113 -7.437 1.00 89.00 264 GLN A C 1
ATOM 2087 O O . GLN A 1 264 ? -31.975 -11.112 -8.610 1.00 89.00 264 GLN A O 1
ATOM 2092 N N . THR A 1 265 ? -30.610 -10.350 -6.994 1.00 85.88 265 THR A N 1
ATOM 2093 C CA . THR A 1 265 ? -29.736 -9.584 -7.897 1.00 85.88 265 THR A CA 1
ATOM 2094 C C . THR A 1 265 ? -28.779 -10.499 -8.658 1.00 85.88 265 THR A C 1
ATOM 2096 O O . THR A 1 265 ? -28.599 -11.664 -8.310 1.00 85.88 265 THR A O 1
ATOM 2099 N N . GLU A 1 266 ? -28.091 -9.949 -9.653 1.00 82.56 266 GLU A N 1
ATOM 2100 C CA . GLU A 1 266 ? -26.912 -10.597 -10.228 1.00 82.56 266 GLU A CA 1
ATOM 2101 C C . GLU A 1 266 ? -25.786 -10.718 -9.184 1.00 82.56 266 GLU A C 1
ATOM 2103 O O . GLU A 1 266 ? -25.719 -9.939 -8.223 1.00 82.56 266 GLU A O 1
ATOM 2108 N N . GLU A 1 267 ? -24.919 -11.718 -9.364 1.00 81.62 267 GLU A N 1
ATOM 2109 C CA . GLU A 1 267 ? -23.722 -11.902 -8.542 1.00 81.62 267 GLU A CA 1
ATOM 2110 C C . GLU A 1 267 ? -22.728 -10.762 -8.769 1.00 81.62 267 GLU A C 1
ATOM 2112 O O . GLU A 1 267 ? -22.349 -10.466 -9.901 1.00 81.62 267 GLU A O 1
ATOM 2117 N N . PHE A 1 268 ? -22.216 -10.184 -7.684 1.00 70.00 268 PHE A N 1
ATOM 2118 C CA . PHE A 1 268 ? -21.100 -9.243 -7.749 1.00 70.00 268 PHE A CA 1
ATOM 2119 C C . PHE A 1 268 ? -20.019 -9.585 -6.723 1.00 70.00 268 PHE A C 1
ATOM 2121 O O . PHE A 1 268 ? -20.280 -10.154 -5.661 1.00 70.00 268 PHE A O 1
ATOM 2128 N N . LYS A 1 269 ? -18.770 -9.254 -7.061 1.00 61.97 269 LYS A N 1
ATOM 2129 C CA . LYS A 1 269 ? -17.612 -9.457 -6.182 1.00 61.97 269 LYS A CA 1
ATOM 2130 C C . LYS A 1 269 ? -17.599 -8.433 -5.050 1.00 61.97 269 LYS A C 1
ATOM 2132 O O . LYS A 1 269 ? -17.960 -7.273 -5.243 1.00 61.97 269 LYS A O 1
ATOM 2137 N N . VAL A 1 270 ? -17.129 -8.866 -3.885 1.00 57.00 270 VAL A N 1
ATOM 2138 C CA . VAL A 1 270 ? -16.921 -7.999 -2.719 1.00 57.00 270 VAL A CA 1
ATOM 2139 C C . VAL A 1 270 ? -15.478 -7.538 -2.703 1.00 57.00 270 VAL A C 1
ATOM 2141 O O . VAL A 1 270 ? -14.575 -8.349 -2.529 1.00 57.00 270 VAL A O 1
ATOM 2144 N N . GLU A 1 271 ? -15.260 -6.241 -2.880 1.00 49.53 271 GLU A N 1
ATOM 2145 C CA . GLU A 1 271 ? -13.904 -5.680 -2.947 1.00 49.53 271 GLU A CA 1
ATOM 2146 C C . GLU A 1 271 ? -13.459 -5.045 -1.622 1.00 49.53 271 GLU A C 1
ATOM 2148 O O . GLU A 1 271 ? -12.266 -4.905 -1.373 1.00 49.53 271 GLU A O 1
ATOM 2153 N N . VAL A 1 272 ? -14.404 -4.680 -0.749 1.00 53.25 272 VAL A N 1
ATOM 2154 C CA . VAL A 1 272 ? -14.136 -3.965 0.507 1.00 53.25 272 VAL A CA 1
ATOM 2155 C C . VAL A 1 272 ? -15.135 -4.331 1.602 1.00 53.25 272 VAL A C 1
ATOM 2157 O O . VAL A 1 272 ? -16.298 -4.629 1.335 1.00 53.25 272 VAL A O 1
ATOM 2160 N N . GLY A 1 273 ? -14.685 -4.227 2.854 1.00 58.69 273 GLY A N 1
ATOM 2161 C CA . GLY A 1 273 ? -15.511 -4.436 4.044 1.00 58.69 273 GLY A CA 1
ATOM 2162 C C . GLY A 1 273 ? -15.441 -5.858 4.601 1.00 58.69 273 GLY A C 1
ATOM 2163 O O . GLY A 1 273 ? -14.640 -6.679 4.167 1.00 58.69 273 GLY A O 1
ATOM 2164 N N . LEU A 1 274 ? -16.256 -6.130 5.620 1.00 67.31 274 LEU A N 1
ATOM 2165 C CA . LEU A 1 274 ? -16.371 -7.446 6.250 1.00 67.31 274 LEU A CA 1
ATOM 2166 C C . LEU A 1 274 ? -17.582 -8.202 5.690 1.00 67.31 274 LEU A C 1
ATOM 2168 O O . LEU A 1 274 ? -18.562 -7.582 5.281 1.00 67.31 274 LEU A O 1
ATOM 2172 N N . HIS A 1 275 ? -17.543 -9.536 5.703 1.00 66.81 275 HIS A N 1
ATOM 2173 C CA . HIS A 1 275 ? -18.669 -10.359 5.260 1.00 66.81 275 HIS A CA 1
ATOM 2174 C C . HIS A 1 275 ? -19.908 -10.145 6.135 1.00 66.81 275 HIS A C 1
ATOM 2176 O O . HIS A 1 275 ? -19.956 -10.534 7.304 1.00 66.81 275 HIS A O 1
ATOM 2182 N N . GLN A 1 276 ? -20.947 -9.550 5.559 1.00 62.44 276 GLN A N 1
ATOM 2183 C CA . GLN A 1 276 ? -22.191 -9.324 6.278 1.00 62.44 276 GLN A CA 1
ATOM 2184 C C . GLN A 1 276 ? -22.846 -10.667 6.642 1.00 62.44 276 GLN A C 1
ATOM 2186 O O . GLN A 1 276 ? -23.010 -11.538 5.792 1.00 62.44 276 GLN A O 1
ATOM 2191 N N . GLY A 1 277 ? -23.197 -10.845 7.919 1.00 66.06 277 GLY A N 1
ATOM 2192 C CA . GLY A 1 277 ? -23.785 -12.090 8.430 1.00 66.06 277 GLY A CA 1
ATOM 2193 C C . GLY A 1 277 ? -22.781 -13.205 8.747 1.00 66.06 277 GLY A C 1
ATOM 2194 O O . GLY A 1 277 ? -23.187 -14.259 9.227 1.00 66.06 277 GLY A O 1
ATOM 2195 N N . SER A 1 278 ? -21.478 -12.991 8.537 1.00 75.62 278 SER A N 1
ATOM 2196 C CA . SER A 1 278 ? -20.449 -13.944 8.963 1.00 75.62 278 SER A CA 1
ATOM 2197 C C . SER A 1 278 ? -20.238 -13.893 10.476 1.00 75.62 278 SER A C 1
ATOM 2199 O O . SER A 1 278 ? -20.045 -12.820 11.048 1.00 75.62 278 SER A O 1
ATOM 2201 N N . ALA A 1 279 ? -20.171 -15.064 11.115 1.00 77.62 279 ALA A N 1
ATOM 2202 C CA . ALA A 1 279 ? -19.843 -15.192 12.537 1.00 77.62 279 ALA A CA 1
ATOM 2203 C C . ALA A 1 279 ? -18.415 -14.715 12.874 1.00 77.62 279 ALA A C 1
ATOM 2205 O O . ALA A 1 279 ? -18.138 -14.336 14.009 1.00 77.62 279 ALA A O 1
ATOM 2206 N N . VAL A 1 280 ? -17.512 -14.700 11.888 1.00 75.50 280 VAL A N 1
ATOM 2207 C CA . VAL A 1 280 ? -16.107 -14.297 12.067 1.00 75.50 280 VAL A CA 1
ATOM 2208 C C . VAL A 1 280 ? -15.940 -12.778 11.953 1.00 75.50 280 VAL A C 1
ATOM 2210 O O . VAL A 1 280 ? -15.018 -12.199 12.522 1.00 75.50 280 VAL A O 1
ATOM 2213 N N . SER A 1 281 ? -16.846 -12.095 11.251 1.00 76.25 281 SER A N 1
ATOM 2214 C CA . SER A 1 281 ? -16.727 -10.658 10.995 1.00 76.25 281 SER A CA 1
ATOM 2215 C C . SER A 1 281 ? -16.741 -9.778 12.250 1.00 76.25 281 SER A C 1
ATOM 2217 O O . SER A 1 281 ? -15.916 -8.870 12.296 1.00 76.25 281 SER A O 1
ATOM 2219 N N . PRO A 1 282 ? -17.554 -10.032 13.294 1.00 77.06 282 PRO A N 1
ATOM 2220 C CA . PRO A 1 282 ? -17.449 -9.293 14.554 1.00 77.06 282 PRO A CA 1
ATOM 2221 C C . PRO A 1 282 ? -16.056 -9.374 15.191 1.00 77.06 282 PRO A C 1
ATOM 2223 O O . PRO A 1 282 ? -15.539 -8.373 15.679 1.00 77.06 282 PRO A O 1
ATOM 2226 N N . PHE A 1 283 ? -15.416 -10.544 15.134 1.00 78.12 283 PHE A N 1
ATOM 2227 C CA . PHE A 1 283 ? -14.070 -10.741 15.670 1.00 78.12 283 PHE A CA 1
ATOM 2228 C C . PHE A 1 283 ? -13.009 -9.995 14.849 1.00 78.12 283 PHE A C 1
ATOM 2230 O O . PHE A 1 283 ? -12.168 -9.295 15.408 1.00 78.12 283 PHE A O 1
ATOM 2237 N N . LEU A 1 284 ? -13.085 -10.067 13.516 1.00 74.12 284 LEU A N 1
ATOM 2238 C CA . LEU A 1 284 ? -12.190 -9.314 12.626 1.00 74.12 284 LEU A CA 1
ATOM 2239 C C . LEU A 1 284 ? -12.358 -7.805 12.793 1.00 74.12 284 LEU A C 1
ATOM 2241 O O . LEU A 1 284 ? -11.375 -7.066 12.792 1.00 74.12 284 LEU A O 1
ATOM 2245 N N . PHE A 1 285 ? -13.598 -7.352 12.972 1.00 76.94 285 PHE A N 1
ATOM 2246 C CA . PHE A 1 285 ? -13.893 -5.962 13.279 1.00 76.94 285 PHE A CA 1
ATOM 2247 C C . PHE A 1 285 ? -13.236 -5.537 14.591 1.00 76.94 285 PHE A C 1
ATOM 2249 O O . PHE A 1 285 ? -12.578 -4.505 14.622 1.00 76.94 285 PHE A O 1
ATOM 2256 N N . ALA A 1 286 ? -13.359 -6.346 15.648 1.00 78.12 286 ALA A N 1
ATOM 2257 C CA . ALA A 1 286 ? -12.741 -6.065 16.940 1.00 78.12 286 ALA A CA 1
ATOM 2258 C C . ALA A 1 286 ? -11.210 -5.977 16.843 1.00 78.12 286 ALA A C 1
ATOM 2260 O O . ALA A 1 286 ? -10.636 -5.021 17.352 1.00 78.12 286 ALA A O 1
ATOM 2261 N N . ILE A 1 287 ? -10.559 -6.901 16.125 1.00 77.56 287 ILE A N 1
ATOM 2262 C CA . ILE A 1 287 ? -9.107 -6.862 15.870 1.00 77.56 287 ILE A CA 1
ATOM 2263 C C . ILE A 1 287 ? -8.701 -5.549 15.195 1.00 77.56 287 ILE A C 1
ATOM 2265 O O . ILE A 1 287 ? -7.755 -4.884 15.616 1.00 77.56 287 ILE A O 1
ATOM 2269 N N . VAL A 1 288 ? -9.416 -5.166 14.136 1.00 74.50 288 VAL A N 1
ATOM 2270 C CA . VAL A 1 288 ? -9.128 -3.930 13.404 1.00 74.50 288 VAL A CA 1
ATOM 2271 C C . VAL A 1 288 ? -9.376 -2.714 14.301 1.00 74.50 288 VAL A C 1
ATOM 2273 O O . VAL A 1 288 ? -8.533 -1.825 14.348 1.00 74.50 288 VAL A O 1
ATOM 2276 N N . MET A 1 289 ? -10.474 -2.687 15.059 1.00 77.81 289 MET A N 1
ATOM 2277 C CA . MET A 1 289 ? -10.800 -1.599 15.987 1.00 77.81 289 MET A CA 1
ATOM 2278 C C . MET A 1 289 ? -9.796 -1.448 17.130 1.00 77.81 289 MET A C 1
ATOM 2280 O O . MET A 1 289 ? -9.444 -0.320 17.471 1.00 77.81 289 MET A O 1
ATOM 2284 N N . ASP A 1 290 ? -9.291 -2.546 17.685 1.00 78.38 290 ASP A N 1
ATOM 2285 C CA . ASP A 1 290 ? -8.284 -2.514 18.746 1.00 78.38 290 ASP A CA 1
ATOM 2286 C C . ASP A 1 290 ? -7.001 -1.838 18.236 1.00 78.38 290 ASP A C 1
ATOM 2288 O O . ASP A 1 290 ? -6.567 -0.821 18.776 1.00 78.38 290 ASP A O 1
ATOM 2292 N N . GLN A 1 291 ? -6.516 -2.263 17.066 1.00 73.12 291 GLN A N 1
ATOM 2293 C CA . GLN A 1 291 ? -5.375 -1.647 16.377 1.00 73.12 291 GLN A CA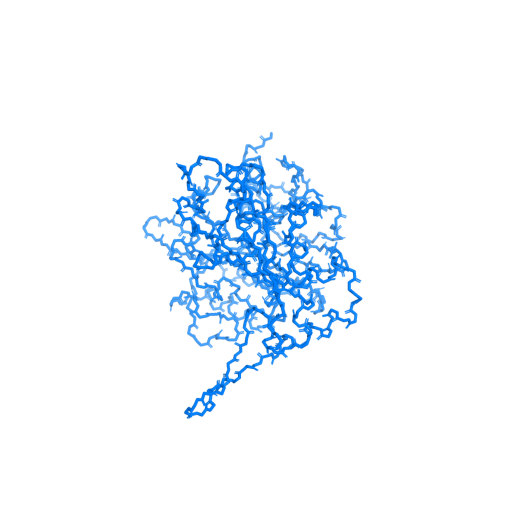 1
ATOM 2294 C C . GLN A 1 291 ? -5.622 -0.192 15.956 1.00 73.12 291 GLN A C 1
ATOM 2296 O O . GLN A 1 291 ? -4.711 0.640 15.921 1.00 73.12 291 GLN A O 1
ATOM 2301 N N . LEU A 1 292 ? -6.860 0.137 15.587 1.00 75.06 292 LEU A N 1
ATOM 2302 C CA . LEU A 1 292 ? -7.224 1.494 15.202 1.00 75.06 292 LEU A CA 1
ATOM 2303 C C . LEU A 1 292 ? -7.132 2.462 16.376 1.00 75.06 292 LEU A C 1
ATOM 2305 O O . LEU A 1 292 ? -6.675 3.599 16.195 1.00 75.06 292 LEU A O 1
ATOM 2309 N N . SER A 1 293 ? -7.588 1.980 17.528 1.00 79.75 293 SER A N 1
ATOM 2310 C CA . SER A 1 293 ? -7.792 2.737 18.754 1.00 79.75 293 SER A CA 1
ATOM 2311 C C . SER A 1 293 ? -6.572 2.803 19.668 1.00 79.75 293 SER A C 1
ATOM 2313 O O . SER A 1 293 ? -6.541 3.692 20.507 1.00 79.75 293 SER A O 1
ATOM 2315 N N . GLU A 1 294 ? -5.560 1.948 19.480 1.00 79.50 294 GLU A N 1
ATOM 2316 C CA . GLU A 1 294 ? -4.363 1.825 20.338 1.00 79.50 294 GLU A CA 1
ATOM 2317 C C . GLU A 1 294 ? -3.736 3.173 20.752 1.00 79.50 294 GLU A C 1
ATOM 2319 O O . GLU A 1 294 ? -3.364 3.358 21.904 1.00 79.50 294 GLU A O 1
ATOM 2324 N N . GLU A 1 295 ? -3.669 4.146 19.838 1.00 77.50 295 GLU A N 1
ATOM 2325 C CA . GLU A 1 295 ? -3.048 5.461 20.081 1.00 77.50 295 GLU A CA 1
ATOM 2326 C C . GLU A 1 295 ? -3.984 6.511 20.712 1.00 77.50 295 GLU A C 1
ATOM 2328 O O . GLU A 1 295 ? -3.521 7.569 21.132 1.00 77.50 295 GLU A O 1
ATOM 2333 N N . VAL A 1 296 ? -5.301 6.283 20.702 1.00 84.75 296 VAL A N 1
ATOM 2334 C CA . VAL A 1 296 ? -6.319 7.278 21.107 1.00 84.75 296 VAL A CA 1
ATOM 2335 C C . VAL A 1 296 ? -7.227 6.804 22.238 1.00 84.75 296 VAL A C 1
ATOM 2337 O O . VAL A 1 296 ? -7.929 7.618 22.838 1.00 84.75 296 VAL A O 1
ATOM 2340 N N . ARG A 1 297 ? -7.241 5.499 22.524 1.00 85.88 297 ARG A N 1
ATOM 2341 C CA . ARG A 1 297 ? -8.060 4.900 23.573 1.00 85.88 297 ARG A CA 1
ATOM 2342 C C . ARG A 1 297 ? -7.499 5.277 24.936 1.00 85.88 297 ARG A C 1
ATOM 2344 O O . ARG A 1 297 ? -6.325 5.052 25.212 1.00 85.88 297 ARG A O 1
ATOM 2351 N N . GLN A 1 298 ? -8.362 5.808 25.791 1.00 88.12 298 GLN A N 1
ATOM 2352 C CA . GLN A 1 298 ? -8.066 6.020 27.203 1.00 88.12 298 GLN A CA 1
ATOM 2353 C C . GLN A 1 298 ? -8.667 4.892 28.043 1.00 88.12 298 GLN A C 1
ATOM 2355 O O . GLN A 1 298 ? -9.516 4.131 27.569 1.00 88.12 298 GLN A O 1
ATOM 2360 N N . GLU A 1 299 ? -8.223 4.769 29.290 1.00 87.25 299 GLU A N 1
ATOM 2361 C CA . GLU A 1 299 ? -8.817 3.812 30.219 1.00 87.25 299 GLU A CA 1
ATOM 2362 C C . GLU A 1 299 ? -10.269 4.178 30.550 1.00 87.25 299 GLU A C 1
ATOM 2364 O O . GLU A 1 299 ? -10.695 5.334 30.467 1.00 87.25 299 GLU A O 1
ATOM 2369 N N . SER A 1 300 ? -11.046 3.165 30.928 1.00 82.88 300 SER A N 1
ATOM 2370 C CA . SER A 1 300 ? -12.409 3.365 31.415 1.00 82.88 300 SER A CA 1
ATOM 2371 C C . SER A 1 300 ? -12.397 4.286 32.646 1.00 82.88 300 SER A C 1
ATOM 2373 O O . SER A 1 300 ? -11.566 4.075 33.530 1.00 82.88 300 SER A O 1
ATOM 2375 N N . PRO A 1 301 ? -13.315 5.267 32.759 1.00 85.50 301 PRO A N 1
ATOM 2376 C CA . PRO A 1 301 ? -14.530 5.461 31.952 1.00 85.50 301 PRO A CA 1
ATOM 2377 C C . PRO A 1 301 ? -14.391 6.462 30.787 1.00 85.50 301 PRO A C 1
ATOM 2379 O O . PRO A 1 301 ? -15.385 6.780 30.131 1.00 85.50 301 PRO A O 1
ATOM 2382 N N . TRP A 1 302 ? -13.189 6.981 30.528 1.00 88.38 302 TRP A N 1
ATOM 2383 C CA . TRP A 1 302 ? -12.946 8.081 29.584 1.00 88.38 302 TRP A CA 1
ATOM 2384 C C . TRP A 1 302 ? -13.150 7.684 28.126 1.00 88.38 302 TRP A C 1
ATOM 2386 O O . TRP A 1 302 ? -13.569 8.488 27.294 1.00 88.38 302 TRP A O 1
ATOM 2396 N N . THR A 1 303 ? -12.875 6.425 27.800 1.00 90.25 303 THR A N 1
ATOM 2397 C CA . THR A 1 303 ? -13.234 5.837 26.514 1.00 90.25 303 THR A CA 1
ATOM 2398 C C . THR A 1 303 ? -13.837 4.463 26.739 1.00 90.25 303 THR A C 1
ATOM 2400 O O . THR A 1 303 ? -13.200 3.578 27.306 1.00 90.25 303 THR A O 1
ATOM 2403 N N . MET A 1 304 ? -15.057 4.263 26.253 1.00 88.56 304 MET A N 1
ATOM 2404 C CA . MET A 1 304 ? -15.709 2.956 26.241 1.00 88.56 304 MET A CA 1
ATOM 2405 C C . MET A 1 304 ? -16.055 2.599 24.805 1.00 88.56 304 MET A C 1
ATOM 2407 O O . MET A 1 304 ? -16.616 3.407 24.071 1.00 88.56 304 MET A O 1
ATOM 2411 N N . MET A 1 305 ? -15.701 1.388 24.393 1.00 86.06 305 MET A N 1
ATOM 2412 C CA . MET A 1 305 ? -15.951 0.904 23.042 1.00 86.06 305 MET A CA 1
ATOM 2413 C C . MET A 1 305 ? -16.755 -0.378 23.109 1.00 86.06 305 MET A C 1
ATOM 2415 O O . MET A 1 305 ? -16.414 -1.288 23.867 1.00 86.06 305 MET A O 1
ATOM 2419 N N . PHE A 1 306 ? -17.776 -0.474 22.270 1.00 81.94 306 PHE A N 1
ATOM 2420 C CA . PHE A 1 306 ? -18.488 -1.719 22.072 1.00 81.94 306 PHE A CA 1
ATOM 2421 C C . PHE A 1 306 ? -18.959 -1.856 20.634 1.00 81.94 306 PHE A C 1
ATOM 2423 O O . PHE A 1 306 ? -19.764 -1.062 20.152 1.00 81.94 306 PHE A O 1
ATOM 2430 N N . ALA A 1 307 ? -18.481 -2.902 19.956 1.00 76.50 307 ALA A N 1
ATOM 2431 C CA . ALA A 1 307 ? -18.707 -3.083 18.529 1.00 76.50 307 ALA A CA 1
ATOM 2432 C C . ALA A 1 307 ? -18.428 -1.765 17.778 1.00 76.50 307 ALA A C 1
ATOM 2434 O O . ALA A 1 307 ? -17.316 -1.245 17.855 1.00 76.50 307 ALA A O 1
ATOM 2435 N N . TYR A 1 308 ? -19.420 -1.228 17.068 1.00 76.75 308 TYR A N 1
ATOM 2436 C CA . TYR A 1 308 ? -19.313 0.001 16.282 1.00 76.75 308 TYR A CA 1
ATOM 2437 C C . TYR A 1 308 ? -19.553 1.294 17.084 1.00 76.75 308 TYR A C 1
ATOM 2439 O O . TYR A 1 308 ? -19.388 2.375 16.518 1.00 76.75 308 TYR A O 1
ATOM 2447 N N . ASP A 1 309 ? -19.936 1.203 18.360 1.00 85.88 309 ASP A N 1
ATOM 2448 C CA . ASP A 1 309 ? -20.221 2.355 19.216 1.00 85.88 309 ASP A CA 1
ATOM 2449 C C . ASP A 1 309 ? -18.986 2.738 20.044 1.00 85.88 309 ASP A C 1
ATOM 2451 O O . ASP A 1 309 ? -18.335 1.895 20.668 1.00 85.88 309 ASP A O 1
ATOM 2455 N N . ILE A 1 310 ? -18.666 4.034 20.048 1.00 89.06 310 ILE A N 1
ATOM 2456 C CA . ILE A 1 310 ? -17.553 4.617 20.802 1.00 89.06 310 ILE A CA 1
ATOM 2457 C C . ILE A 1 310 ? -18.125 5.734 21.666 1.00 89.06 310 ILE A C 1
ATOM 2459 O O . ILE A 1 310 ? -18.718 6.682 21.152 1.00 89.06 310 ILE A O 1
ATOM 2463 N N . VAL A 1 311 ? -17.927 5.621 22.973 1.00 90.50 311 VAL A N 1
ATOM 2464 C CA . VAL A 1 311 ? -18.282 6.640 23.958 1.00 90.50 311 VAL A CA 1
ATOM 2465 C C . VAL A 1 311 ? -17.001 7.316 24.418 1.00 90.50 311 VAL A C 1
ATOM 2467 O O . VAL A 1 311 ? -16.054 6.649 24.837 1.00 90.50 311 VAL A O 1
ATOM 2470 N N . ILE A 1 312 ? -16.989 8.642 24.334 1.00 91.56 312 ILE A N 1
ATOM 2471 C CA . ILE A 1 312 ? -15.894 9.497 24.784 1.00 91.56 312 ILE A CA 1
ATOM 2472 C C . ILE A 1 312 ? -16.444 10.368 25.908 1.00 91.56 312 ILE A C 1
ATOM 2474 O O . ILE A 1 312 ? -17.431 11.078 25.714 1.00 91.56 312 ILE A O 1
ATOM 2478 N N . CYS A 1 313 ? -15.801 10.310 27.068 1.00 90.56 313 CYS A N 1
ATOM 2479 C CA . CYS A 1 313 ? -16.131 11.127 28.226 1.00 90.56 313 CYS A CA 1
ATOM 2480 C C . CYS A 1 313 ? -14.981 12.097 28.491 1.00 90.56 313 CYS A C 1
ATOM 2482 O O . CYS A 1 313 ? -13.810 11.738 28.363 1.00 90.56 313 CYS A O 1
ATOM 2484 N N . SER A 1 314 ? -15.297 13.328 28.873 1.00 90.12 314 SER A N 1
ATOM 2485 C CA . SER A 1 314 ? -14.313 14.305 29.345 1.00 90.12 314 SER A CA 1
ATOM 2486 C C . SER A 1 314 ? -14.989 15.305 30.278 1.00 90.12 314 SER A C 1
ATOM 2488 O O . SER A 1 314 ? -16.218 15.361 30.346 1.00 90.12 314 SER A O 1
ATOM 2490 N N . GLU A 1 315 ? -14.191 16.077 31.009 1.00 88.75 315 GLU A N 1
ATOM 2491 C CA . GLU A 1 315 ? -14.697 17.025 32.009 1.00 88.75 315 GLU A CA 1
ATOM 2492 C C . GLU A 1 315 ? -15.137 18.355 31.384 1.00 88.75 315 GLU A C 1
ATOM 2494 O O . GLU A 1 315 ? -15.932 19.084 31.974 1.00 88.75 315 GLU A O 1
ATOM 2499 N N . SER A 1 316 ? -14.653 18.663 30.176 1.00 87.75 316 SER A N 1
ATOM 2500 C CA . SER A 1 316 ? -14.992 19.886 29.446 1.00 87.75 316 SER A CA 1
ATOM 2501 C C . SER A 1 316 ? -15.417 19.602 28.004 1.00 87.75 316 SER A C 1
ATOM 2503 O O . SER A 1 316 ? -15.045 18.588 27.407 1.00 87.75 316 SER A O 1
ATOM 2505 N N . ARG A 1 317 ? -16.195 20.521 27.419 1.00 87.00 317 ARG A N 1
ATOM 2506 C CA . ARG A 1 317 ? -16.647 20.413 26.022 1.00 87.00 317 ARG A CA 1
ATOM 2507 C C . ARG A 1 317 ? -15.467 20.481 25.052 1.00 87.00 317 ARG A C 1
ATOM 2509 O O . ARG A 1 317 ? -15.434 19.729 24.085 1.00 87.00 317 ARG A O 1
ATOM 2516 N N . GLU A 1 318 ? -14.481 21.321 25.349 1.00 88.06 318 GLU A N 1
ATOM 2517 C CA . GLU A 1 318 ? -13.264 21.498 24.552 1.00 88.06 318 GLU A CA 1
ATOM 2518 C C . GLU A 1 318 ? -12.453 20.195 24.491 1.00 88.06 318 GLU A C 1
ATOM 2520 O O . GLU A 1 318 ? -11.989 19.799 23.423 1.00 88.06 318 GLU A O 1
ATOM 2525 N N . GLN A 1 319 ? -12.343 19.475 25.613 1.00 90.25 319 GLN A N 1
ATOM 2526 C CA . GLN A 1 319 ? -11.679 18.168 25.660 1.00 90.25 319 GLN A CA 1
ATOM 2527 C C . GLN A 1 319 ? -12.431 17.101 24.852 1.00 90.25 319 GLN A C 1
ATOM 2529 O O . GLN A 1 319 ? -11.797 16.256 24.209 1.00 90.25 319 GLN A O 1
ATOM 2534 N N . VAL A 1 320 ? -13.771 17.140 24.855 1.00 90.69 320 VAL A N 1
ATOM 2535 C CA . VAL A 1 320 ? -14.597 16.246 24.028 1.00 90.69 320 VAL A CA 1
ATOM 2536 C C . VAL A 1 320 ? -14.382 16.542 22.546 1.00 90.69 320 VAL A C 1
ATOM 2538 O O . VAL A 1 320 ? -14.186 15.603 21.779 1.00 90.69 320 VAL A O 1
ATOM 2541 N N . GLU A 1 321 ? -14.370 17.812 22.134 1.00 91.31 321 GLU A N 1
ATOM 2542 C CA . GLU A 1 321 ? -14.086 18.211 20.747 1.00 91.31 321 GLU A CA 1
ATOM 2543 C C . GLU A 1 321 ? -12.688 17.769 20.298 1.00 91.31 321 GLU A C 1
ATOM 2545 O O . GLU A 1 321 ? -12.536 17.158 19.238 1.00 91.31 321 GLU A O 1
ATOM 2550 N N . GLU A 1 322 ? -11.665 18.006 21.124 1.00 90.75 322 GLU A N 1
ATOM 2551 C CA . GLU A 1 322 ? -10.295 17.583 20.829 1.00 90.75 322 GLU A CA 1
ATOM 2552 C C . GLU A 1 322 ? -10.201 16.056 20.695 1.00 90.75 322 GLU A C 1
ATOM 2554 O O . GLU A 1 322 ? -9.591 15.531 19.758 1.00 90.75 322 GLU A O 1
ATOM 2559 N N . SER A 1 323 ? -10.840 15.325 21.610 1.00 90.94 323 SER A N 1
ATOM 2560 C CA . SER A 1 323 ? -10.879 13.864 21.580 1.00 90.94 323 SER A CA 1
ATOM 2561 C C . SER A 1 323 ? -11.651 13.337 20.371 1.00 90.94 323 SER A C 1
ATOM 2563 O O . SER A 1 323 ? -11.184 12.404 19.717 1.00 90.94 323 SER A O 1
ATOM 2565 N N . LEU A 1 324 ? -12.782 13.952 20.013 1.00 90.88 324 LEU A N 1
ATOM 2566 C CA . LEU A 1 324 ? -13.548 13.631 18.807 1.00 90.88 324 LEU A CA 1
ATOM 2567 C C . LEU A 1 324 ? -12.702 13.815 17.543 1.00 90.88 324 LEU A C 1
ATOM 2569 O O . LEU A 1 324 ? -12.713 12.944 16.672 1.00 90.88 324 LEU A O 1
ATOM 2573 N N . GLU A 1 325 ? -11.918 14.890 17.451 1.00 89.44 325 GLU A N 1
ATOM 2574 C CA . GLU A 1 325 ? -11.010 15.118 16.322 1.00 89.44 325 GLU A CA 1
ATOM 2575 C C . GLU A 1 325 ? -9.846 14.119 16.290 1.00 89.44 325 GLU A C 1
ATOM 2577 O O . GLU A 1 325 ? -9.515 13.600 15.217 1.00 89.44 325 GLU A O 1
ATOM 2582 N N . LYS A 1 326 ? -9.261 13.772 17.447 1.00 89.00 326 LYS A N 1
ATOM 2583 C CA . LYS A 1 326 ? -8.248 12.703 17.550 1.00 89.00 326 LYS A CA 1
ATOM 2584 C C . LYS A 1 326 ? -8.806 11.369 17.056 1.00 89.00 326 LYS A C 1
ATOM 2586 O O . LYS A 1 326 ? -8.167 10.701 16.241 1.00 89.00 326 LYS A O 1
ATOM 2591 N N . TRP A 1 327 ? -10.012 11.010 17.490 1.00 89.06 327 TRP A N 1
ATOM 2592 C CA . TRP A 1 327 ? -10.711 9.795 17.073 1.00 89.06 327 TRP A CA 1
ATOM 2593 C C . TRP A 1 327 ? -11.052 9.797 15.589 1.00 89.06 327 TRP A C 1
ATOM 2595 O O . TRP A 1 327 ? -10.763 8.825 14.887 1.00 89.06 327 TRP A O 1
ATOM 2605 N N . ARG A 1 328 ? -11.593 10.906 15.079 1.00 87.19 328 ARG A N 1
ATOM 2606 C CA . ARG A 1 328 ? -11.847 11.085 13.651 1.00 87.19 328 ARG A CA 1
ATOM 2607 C C . ARG A 1 328 ? -10.577 10.867 12.853 1.00 87.19 328 ARG A C 1
ATOM 2609 O O . ARG A 1 328 ? -10.573 10.055 11.933 1.00 87.19 328 ARG A O 1
ATOM 2616 N N . PHE A 1 329 ? -9.490 11.542 13.215 1.00 78.38 329 PHE A N 1
ATOM 2617 C CA . PHE A 1 329 ? -8.219 11.383 12.527 1.00 78.38 329 PHE A CA 1
ATOM 2618 C C . PHE A 1 329 ? -7.718 9.933 12.607 1.00 78.38 329 PHE A C 1
ATOM 2620 O O . PHE A 1 329 ? -7.268 9.383 11.601 1.00 78.38 329 PHE A O 1
ATOM 2627 N N . ALA A 1 330 ? -7.834 9.283 13.769 1.00 75.06 330 ALA A N 1
ATOM 2628 C CA . ALA A 1 330 ? -7.389 7.909 13.975 1.00 75.06 330 ALA A CA 1
ATOM 2629 C C . ALA A 1 330 ? -8.156 6.870 13.138 1.00 75.06 330 ALA A C 1
ATOM 2631 O O . ALA A 1 330 ? -7.533 5.901 12.687 1.00 75.06 330 ALA A O 1
ATOM 2632 N N . LEU A 1 331 ? -9.456 7.085 12.910 1.00 74.75 331 LEU A N 1
ATOM 2633 C CA . LEU A 1 331 ? -10.345 6.216 12.130 1.00 74.75 331 LEU A CA 1
ATOM 2634 C C . LEU A 1 331 ? -10.316 6.543 10.629 1.00 74.75 331 LEU A C 1
ATOM 2636 O O . LEU A 1 331 ? -10.101 5.652 9.804 1.00 74.75 331 LEU A O 1
ATOM 2640 N N . GLU A 1 332 ? -10.446 7.820 10.261 1.00 77.50 332 GLU A N 1
ATOM 2641 C CA . GLU A 1 332 ? -10.484 8.271 8.862 1.00 77.50 332 GLU A CA 1
ATOM 2642 C C . GLU A 1 332 ? -9.155 8.066 8.155 1.00 77.50 332 GLU A C 1
ATOM 2644 O O . GLU A 1 332 ? -9.142 7.683 6.981 1.00 77.50 332 GLU A O 1
ATOM 2649 N N . ARG A 1 333 ? -8.025 8.207 8.869 1.00 60.41 333 ARG A N 1
ATOM 2650 C CA . ARG A 1 333 ? -6.717 7.845 8.307 1.00 60.41 333 ARG A CA 1
ATOM 2651 C C . ARG A 1 333 ? -6.681 6.384 7.873 1.00 60.41 333 ARG A C 1
ATOM 2653 O O . ARG A 1 333 ? -5.824 6.061 7.063 1.00 60.41 333 ARG A O 1
ATOM 2660 N N . ARG A 1 334 ? -7.563 5.522 8.404 1.00 58.62 334 ARG A N 1
ATOM 2661 C CA . ARG A 1 334 ? -7.652 4.090 8.098 1.00 58.62 334 ARG A CA 1
ATOM 2662 C C . ARG A 1 334 ? -8.882 3.673 7.289 1.00 58.62 334 ARG A C 1
ATOM 2664 O O . ARG A 1 334 ? -9.187 2.488 7.226 1.00 58.62 334 ARG A O 1
ATOM 2671 N N . GLY A 1 335 ? -9.549 4.627 6.638 1.00 60.94 335 GLY A N 1
ATOM 2672 C CA . GLY A 1 335 ? -10.672 4.355 5.735 1.00 60.94 335 GLY A CA 1
ATOM 2673 C C . GLY A 1 335 ? -12.023 4.158 6.430 1.00 60.94 335 GLY A C 1
ATOM 2674 O O . GLY A 1 335 ? -13.019 3.930 5.747 1.00 60.94 335 GLY A O 1
ATOM 2675 N N . MET A 1 336 ? -12.093 4.293 7.758 1.00 72.94 336 MET A N 1
ATOM 2676 C CA . MET A 1 336 ? -13.356 4.289 8.500 1.00 72.94 336 MET A CA 1
ATOM 2677 C C . MET A 1 336 ? -13.895 5.707 8.642 1.00 72.94 336 MET A C 1
ATOM 2679 O O . MET A 1 336 ? -13.142 6.632 8.918 1.00 72.94 336 MET A O 1
ATOM 2683 N N . LYS A 1 337 ? -15.203 5.895 8.466 1.00 78.56 337 LYS A N 1
ATOM 2684 C CA . LYS A 1 337 ? -15.841 7.211 8.586 1.00 78.56 337 LYS A CA 1
ATOM 2685 C C . LYS A 1 337 ? -16.735 7.257 9.812 1.00 78.56 337 LYS A C 1
ATOM 2687 O O . LYS A 1 337 ? -17.531 6.345 10.025 1.00 78.56 337 LYS A O 1
ATOM 2692 N N . ILE A 1 338 ? -16.640 8.348 10.566 1.00 84.62 338 ILE A N 1
ATOM 2693 C CA . ILE A 1 338 ? -17.581 8.632 11.647 1.00 84.62 338 ILE A CA 1
ATOM 2694 C C . ILE A 1 338 ? -18.900 9.100 11.027 1.00 84.62 338 ILE A C 1
ATOM 2696 O O . ILE A 1 338 ? -18.935 9.983 10.168 1.00 84.62 338 ILE A O 1
ATOM 2700 N N . SER A 1 339 ? -20.001 8.480 11.446 1.00 84.81 339 SER A N 1
ATOM 2701 C CA . SER A 1 339 ? -21.334 8.818 10.956 1.00 84.81 339 SER A CA 1
ATOM 2702 C C . SER A 1 339 ? -21.860 10.062 11.659 1.00 84.81 339 SER A C 1
ATOM 2704 O O . SER A 1 339 ? -22.497 9.945 12.700 1.00 84.81 339 SER A O 1
ATOM 2706 N N . ARG A 1 340 ? -21.690 11.236 11.046 1.00 83.12 340 ARG A N 1
ATOM 2707 C CA . ARG A 1 340 ? -22.159 12.518 11.603 1.00 83.12 340 ARG A CA 1
ATOM 2708 C C . ARG A 1 340 ? -23.623 12.497 12.053 1.00 83.12 340 ARG A C 1
ATOM 2710 O O . ARG A 1 340 ? -23.935 12.945 13.144 1.00 83.12 340 ARG A O 1
ATOM 2717 N N . SER A 1 341 ? -24.511 11.906 11.251 1.00 84.31 341 SER A N 1
ATOM 2718 C CA . SER A 1 341 ? -25.947 11.823 11.563 1.00 84.31 341 SER A CA 1
ATOM 2719 C C . SER A 1 341 ? -26.288 10.937 12.766 1.00 84.31 341 SER A C 1
ATOM 2721 O O . SER A 1 341 ? -27.413 10.988 13.255 1.00 84.31 341 SER A O 1
ATOM 2723 N N . LYS A 1 342 ? -25.343 10.104 13.215 1.00 86.25 342 LYS A N 1
ATOM 2724 C CA . LYS A 1 342 ? -25.487 9.198 14.361 1.00 86.25 342 LYS A CA 1
ATOM 2725 C C . LYS A 1 342 ? -24.634 9.628 15.556 1.00 86.25 342 LYS A C 1
ATOM 2727 O O . LYS A 1 342 ? -24.738 9.011 16.607 1.00 86.25 342 LYS A O 1
ATOM 2732 N N . THR A 1 343 ? -23.774 10.633 15.393 1.00 90.44 343 THR A N 1
ATOM 2733 C CA . THR A 1 343 ? -22.950 11.160 16.477 1.00 90.44 343 THR A CA 1
ATOM 2734 C C . THR A 1 343 ? -23.787 12.133 17.296 1.00 90.44 343 THR A C 1
ATOM 2736 O O . THR A 1 343 ? -24.334 13.101 16.769 1.00 90.44 343 THR A O 1
ATOM 2739 N N . GLU A 1 344 ? -23.887 11.862 18.590 1.00 91.19 344 GLU A N 1
ATOM 2740 C CA . GLU A 1 344 ? -24.650 12.653 19.549 1.00 91.19 344 GLU A CA 1
ATOM 2741 C C . GLU A 1 344 ? -23.756 12.965 20.752 1.00 91.19 344 GLU A C 1
ATOM 2743 O O . GLU A 1 344 ? -22.830 12.209 21.050 1.00 91.19 344 GLU A O 1
ATOM 2748 N N . TYR A 1 345 ? -24.025 14.070 21.445 1.00 91.56 345 TYR A N 1
ATOM 2749 C CA . TYR A 1 345 ? -23.347 14.402 22.698 1.00 91.56 345 TYR A CA 1
ATOM 2750 C C . TYR A 1 345 ? -24.356 14.740 23.797 1.00 91.56 345 TYR A C 1
ATOM 2752 O O . TYR A 1 345 ? -25.450 15.247 23.535 1.00 91.56 345 TYR A O 1
ATOM 2760 N N . MET A 1 346 ? -23.984 14.461 25.043 1.00 89.69 346 MET A N 1
ATOM 2761 C CA . MET A 1 346 ? -24.789 14.743 26.228 1.00 89.69 346 MET A CA 1
ATOM 2762 C C . MET A 1 346 ? -23.910 15.394 27.289 1.00 89.69 346 MET A C 1
ATOM 2764 O O . MET A 1 346 ? -22.789 14.953 27.525 1.00 89.69 346 MET A O 1
ATOM 2768 N N . CYS A 1 347 ? -24.434 16.425 27.944 1.00 87.12 347 CYS A N 1
ATOM 2769 C CA . CYS A 1 347 ? -23.787 17.052 29.090 1.00 87.12 347 CYS A CA 1
ATOM 2770 C C . CYS A 1 347 ? -24.463 16.542 30.362 1.00 87.12 347 CYS A C 1
ATOM 2772 O O . CYS A 1 347 ? -25.691 16.591 30.466 1.00 87.12 347 CYS A O 1
ATOM 2774 N N . VAL A 1 348 ? -23.671 16.045 31.309 1.00 80.56 348 VAL A N 1
ATOM 2775 C CA . VAL A 1 348 ? -24.168 15.553 32.597 1.00 80.56 348 VAL A CA 1
ATOM 2776 C C . VAL A 1 348 ? -23.944 16.637 33.647 1.00 80.56 348 VAL A C 1
ATOM 2778 O O . VAL A 1 348 ? -22.841 17.166 33.745 1.00 80.56 348 VAL A O 1
ATOM 2781 N N . ASN A 1 349 ? -24.977 16.972 34.427 1.00 73.75 349 ASN A N 1
ATOM 2782 C CA . ASN A 1 349 ? -24.908 17.958 35.522 1.00 73.75 349 ASN A CA 1
ATOM 2783 C C . ASN A 1 349 ? -24.454 19.378 35.112 1.00 73.75 349 ASN A C 1
ATOM 2785 O O . ASN A 1 349 ? -23.794 20.088 35.874 1.00 73.75 349 ASN A O 1
ATOM 2789 N N . GLU A 1 350 ? -24.819 19.813 33.908 1.00 69.44 350 GLU A N 1
ATOM 2790 C CA . GLU A 1 350 ? -24.423 21.112 33.363 1.00 69.44 350 GLU A CA 1
ATOM 2791 C C . GLU A 1 350 ? -25.223 22.276 33.976 1.00 69.44 350 GLU A C 1
ATOM 2793 O O . GLU A 1 350 ? -26.450 22.309 33.890 1.00 69.44 350 GLU A O 1
ATOM 2798 N N . ARG A 1 351 ? -24.522 23.250 34.577 1.00 62.19 351 ARG A N 1
ATOM 2799 C CA . ARG A 1 351 ? -25.131 24.452 35.185 1.00 62.19 351 ARG A CA 1
ATOM 2800 C C . ARG A 1 351 ? -25.312 25.616 34.201 1.00 62.19 351 ARG A C 1
ATOM 2802 O O . ARG A 1 351 ? -26.215 26.422 34.394 1.00 62.19 351 ARG A O 1
ATOM 2809 N N . GLU A 1 352 ? -24.497 25.687 33.142 1.00 58.47 352 GLU A N 1
ATOM 2810 C CA . GLU A 1 352 ? -24.519 26.758 32.131 1.00 58.47 352 GLU A CA 1
ATOM 2811 C C . GLU A 1 352 ? -24.656 26.187 30.703 1.00 58.47 352 GLU A C 1
ATOM 2813 O O . GLU A 1 352 ? -23.789 25.491 30.170 1.00 58.47 352 GLU A O 1
ATOM 2818 N N . GLY A 1 353 ? -25.793 26.467 30.062 1.00 58.38 353 GLY A N 1
ATOM 2819 C CA . GLY A 1 353 ? -26.227 25.806 28.824 1.00 58.38 353 GLY A CA 1
ATOM 2820 C C . GLY A 1 353 ? -25.702 26.387 27.503 1.00 58.38 353 GLY A C 1
ATOM 2821 O O . GLY A 1 353 ? -26.265 26.066 26.462 1.00 58.38 353 GLY A O 1
ATOM 2822 N N . SER A 1 354 ? -24.682 27.247 27.501 1.00 60.97 354 SER A N 1
ATOM 2823 C CA . SER A 1 354 ? -24.402 28.151 26.366 1.00 60.97 354 SER A CA 1
ATOM 2824 C C . SER A 1 354 ? -23.353 27.684 25.340 1.00 60.97 354 SER A C 1
ATOM 2826 O O . SER A 1 354 ? -22.778 28.519 24.648 1.00 60.97 354 SER A O 1
ATOM 2828 N N . GLY A 1 355 ? -23.095 26.381 25.176 1.00 71.44 355 GLY A N 1
ATOM 2829 C CA . GLY A 1 355 ? -22.088 25.925 24.203 1.00 71.44 355 GLY A CA 1
ATOM 2830 C C . GLY A 1 355 ? -22.395 24.606 23.505 1.00 71.44 355 GLY A C 1
ATOM 2831 O O . GLY A 1 355 ? -23.126 23.743 24.001 1.00 71.44 355 GLY A O 1
ATOM 2832 N N . THR A 1 356 ? -21.813 24.492 22.317 1.00 85.25 356 THR A N 1
ATOM 2833 C CA . THR A 1 356 ? -22.048 23.439 21.327 1.00 85.25 356 THR A CA 1
ATOM 2834 C C . THR A 1 356 ? -20.772 22.640 21.122 1.00 85.25 356 THR A C 1
ATOM 2836 O O . THR A 1 356 ? -19.714 23.255 21.051 1.00 85.25 356 THR A O 1
ATOM 2839 N N . VAL A 1 357 ? -20.871 21.319 20.978 1.00 88.44 357 VAL A N 1
ATOM 2840 C CA . VAL A 1 357 ? -19.738 20.472 20.567 1.00 88.44 357 VAL A CA 1
ATOM 2841 C C . VAL A 1 357 ? -19.710 20.391 19.045 1.00 88.44 357 VAL A C 1
ATOM 2843 O O . VAL A 1 357 ? -20.752 20.177 18.422 1.00 88.44 357 VAL A O 1
ATOM 2846 N N . ARG A 1 358 ? -18.534 20.541 18.438 1.00 89.56 358 ARG A N 1
ATOM 2847 C CA . ARG A 1 358 ? -18.330 20.489 16.990 1.00 89.56 358 ARG A CA 1
ATOM 2848 C C . ARG A 1 358 ? -17.444 19.323 16.565 1.00 89.56 358 ARG A C 1
ATOM 2850 O O . ARG A 1 358 ? -16.473 18.974 17.226 1.00 89.56 358 ARG A O 1
ATOM 2857 N N . LEU A 1 359 ? -17.754 18.763 15.401 1.00 87.38 359 LEU A N 1
ATOM 2858 C CA . LEU A 1 359 ? -16.932 17.791 14.685 1.00 87.38 359 LEU A CA 1
ATOM 2859 C C . LEU A 1 359 ? -16.702 18.329 13.271 1.00 87.38 359 LEU A C 1
ATOM 2861 O O . LEU A 1 359 ? -17.654 18.583 12.537 1.00 87.38 359 LEU A O 1
ATOM 2865 N N . GLN A 1 360 ? -15.441 18.533 12.885 1.00 84.44 360 GLN A N 1
ATOM 2866 C CA . GLN A 1 360 ? -15.052 19.173 11.620 1.00 84.44 360 GLN A CA 1
ATOM 2867 C C . GLN A 1 360 ? -15.675 20.566 11.416 1.00 84.44 360 GLN A C 1
ATOM 2869 O O . GLN A 1 360 ? -15.938 20.977 10.287 1.00 84.44 360 GLN A O 1
ATOM 2874 N N . GLY A 1 361 ? -15.915 21.293 12.509 1.00 82.44 361 GLY A N 1
ATOM 2875 C CA . GLY A 1 361 ? -16.527 22.624 12.491 1.00 82.44 361 GLY A CA 1
ATOM 2876 C C . GLY A 1 361 ? -18.058 22.639 12.401 1.00 82.44 361 GLY A C 1
ATOM 2877 O O . GLY A 1 361 ? -18.637 23.718 12.501 1.00 82.44 361 GLY A O 1
ATOM 2878 N N . GLU A 1 362 ? -18.716 21.485 12.269 1.00 87.25 362 GLU A N 1
ATOM 2879 C CA . GLU A 1 362 ? -20.180 21.358 12.295 1.00 87.25 362 GLU A CA 1
ATOM 2880 C C . GLU A 1 362 ? -20.673 20.951 13.686 1.00 87.25 362 GLU A C 1
ATOM 2882 O 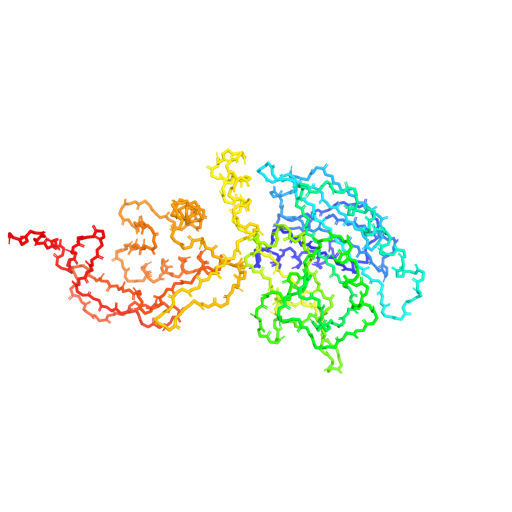O . GLU A 1 362 ? -20.025 20.162 14.370 1.00 87.25 362 GLU A O 1
ATOM 2887 N N . GLU A 1 363 ? -21.826 21.475 14.102 1.00 90.12 363 GLU A N 1
ATOM 2888 C CA . GLU A 1 363 ? -22.428 21.178 15.404 1.00 90.12 363 GLU A CA 1
ATOM 2889 C C . GLU A 1 363 ? -22.934 19.729 15.485 1.00 90.12 363 GLU A C 1
ATOM 2891 O O . GLU A 1 363 ? -23.671 19.247 14.622 1.00 90.12 363 GLU A O 1
ATOM 2896 N N . VAL A 1 364 ? -22.533 19.031 16.547 1.00 91.50 364 VAL A N 1
ATOM 2897 C CA . VAL A 1 364 ? -22.998 17.684 16.887 1.00 91.50 364 VAL A CA 1
ATOM 2898 C C . VAL A 1 364 ? -24.350 17.792 17.588 1.00 91.50 364 VAL A C 1
ATOM 2900 O O . VAL A 1 364 ? -24.594 18.712 18.361 1.00 91.50 364 VAL A O 1
ATOM 2903 N N . LYS A 1 365 ? -25.254 16.839 17.362 1.00 90.25 365 LYS A N 1
ATOM 2904 C CA . LYS A 1 365 ? -26.585 16.858 17.978 1.00 90.25 365 LYS A CA 1
ATOM 2905 C C . LYS A 1 365 ? -26.504 16.676 19.503 1.00 90.25 365 LYS A C 1
ATOM 2907 O O . LYS A 1 365 ? -26.056 15.630 19.975 1.00 90.25 365 LYS A O 1
ATOM 2912 N N . LYS A 1 366 ? -27.008 17.652 20.268 1.00 89.88 366 LYS A N 1
ATOM 2913 C CA . LYS A 1 366 ? -27.175 17.543 21.730 1.00 89.88 366 LYS A CA 1
ATOM 2914 C C . LYS A 1 366 ? -28.386 16.678 22.080 1.00 89.88 366 LYS A C 1
ATOM 2916 O O . LYS A 1 366 ? -29.476 16.884 21.544 1.00 89.88 366 LYS A O 1
ATOM 2921 N N . VAL A 1 367 ? -28.223 15.752 23.021 1.00 88.69 367 VAL A N 1
ATOM 2922 C CA . VAL A 1 367 ? -29.305 14.905 23.547 1.00 88.69 367 VAL A CA 1
ATOM 2923 C C . VAL A 1 367 ? -29.365 14.949 25.073 1.00 88.69 367 VAL A C 1
ATOM 2925 O O . VAL A 1 367 ? -28.395 15.288 25.741 1.00 88.69 367 VAL A O 1
ATOM 2928 N N . GLN A 1 368 ? -30.535 14.619 25.629 1.00 84.31 368 GLN A N 1
ATOM 2929 C CA . GLN A 1 368 ? -30.771 14.544 27.083 1.00 84.31 368 GLN A CA 1
ATOM 2930 C C . GLN A 1 368 ? -30.667 13.118 27.636 1.00 84.31 368 GLN A C 1
ATOM 2932 O O . GLN A 1 368 ? -30.648 12.913 28.847 1.00 84.31 368 GLN A O 1
ATOM 2937 N N . LYS A 1 369 ? -30.656 12.126 26.745 1.00 84.81 369 LYS A N 1
ATOM 2938 C CA . LYS A 1 369 ? -30.499 10.718 27.084 1.00 84.81 369 LYS A CA 1
ATOM 2939 C C . LYS A 1 369 ? -29.826 9.985 25.939 1.00 84.81 369 LYS A C 1
ATOM 2941 O O . LYS A 1 369 ? -30.133 10.272 24.781 1.00 84.81 369 LYS A O 1
ATOM 2946 N N . PHE A 1 370 ? -28.990 9.012 26.263 1.00 81.38 370 PHE A N 1
ATOM 2947 C CA . PHE A 1 370 ? -28.441 8.068 25.298 1.00 81.38 370 PHE A CA 1
ATOM 2948 C C . PHE A 1 370 ? -28.793 6.640 25.708 1.00 81.38 370 PHE A C 1
ATOM 2950 O O . PHE A 1 370 ? -28.896 6.332 26.895 1.00 81.38 370 PHE A O 1
ATOM 2957 N N . LYS A 1 371 ? -28.990 5.760 24.724 1.00 80.19 371 LYS A N 1
ATOM 2958 C CA . LYS A 1 371 ? -29.105 4.320 24.958 1.00 80.19 371 LYS A CA 1
ATOM 2959 C C . LYS A 1 371 ? -27.772 3.678 24.601 1.00 80.19 371 LYS A C 1
ATOM 2961 O O . LYS A 1 371 ? -27.397 3.686 23.434 1.00 80.19 371 LYS A O 1
ATOM 2966 N N . TYR A 1 372 ? -27.086 3.111 25.582 1.00 79.31 372 TYR A N 1
ATOM 2967 C CA . TYR A 1 372 ? -25.820 2.413 25.396 1.00 79.31 372 TYR A CA 1
ATOM 2968 C C . TYR A 1 372 ? -25.910 1.024 26.023 1.00 79.31 372 TYR A C 1
ATOM 2970 O O . TYR A 1 372 ? -26.302 0.888 27.177 1.00 79.31 372 TYR A O 1
ATOM 2978 N N . LEU A 1 373 ? -25.595 -0.018 25.248 1.00 76.56 373 LEU A N 1
ATOM 2979 C CA . LEU A 1 373 ? -25.623 -1.421 25.701 1.00 76.56 373 LEU A CA 1
ATOM 2980 C C . LEU A 1 373 ? -26.957 -1.902 26.285 1.00 76.56 373 LEU A C 1
ATOM 2982 O O . LEU A 1 373 ? -27.002 -2.796 27.122 1.00 76.56 373 LEU A O 1
ATOM 2986 N N . GLY A 1 374 ? -28.059 -1.321 25.820 1.00 75.38 374 GLY A N 1
ATOM 2987 C CA . GLY A 1 374 ? -29.385 -1.612 26.355 1.00 75.38 374 GLY A CA 1
ATOM 2988 C C . GLY A 1 374 ? -29.826 -0.631 27.431 1.00 75.38 374 GLY A C 1
ATOM 2989 O O . GLY A 1 374 ? -31.030 -0.426 27.505 1.00 75.38 374 GLY A O 1
ATOM 2990 N N . SER A 1 375 ? -28.881 0.041 28.101 1.00 77.88 375 SER A N 1
ATOM 2991 C CA . SER A 1 375 ? -29.113 0.965 29.209 1.00 77.88 375 SER A CA 1
ATOM 2992 C C . SER A 1 375 ? -29.296 2.421 28.794 1.00 77.88 375 SER A C 1
ATOM 2994 O O . SER A 1 375 ? -28.525 2.969 28.007 1.00 77.88 375 SER A O 1
ATOM 2996 N N . THR A 1 376 ? -30.331 3.066 29.329 1.00 82.75 376 THR A N 1
ATOM 2997 C CA . THR A 1 376 ? -30.631 4.481 29.094 1.00 82.75 376 THR A CA 1
ATOM 2998 C C . THR A 1 376 ? -29.981 5.344 30.166 1.00 82.75 376 THR A C 1
ATOM 3000 O O . THR A 1 376 ? -30.422 5.329 31.316 1.00 82.75 376 THR A O 1
ATOM 3003 N N . VAL A 1 377 ? -28.983 6.132 29.779 1.00 81.00 377 VAL A N 1
ATOM 3004 C CA . VAL A 1 377 ? -28.317 7.104 30.654 1.00 81.00 377 VAL A CA 1
ATOM 3005 C C . VAL A 1 377 ? -28.887 8.488 30.376 1.00 81.00 377 VAL A C 1
ATOM 3007 O O . VAL A 1 377 ? -29.044 8.873 29.215 1.00 81.00 377 VAL A O 1
ATOM 3010 N N . GLN A 1 378 ? -29.225 9.220 31.433 1.00 82.81 378 GLN A N 1
ATOM 3011 C CA . GLN A 1 378 ? -29.832 10.547 31.361 1.00 82.81 378 GLN A CA 1
ATOM 3012 C C . GLN A 1 378 ? -28.855 11.647 31.797 1.00 82.81 378 GLN A C 1
ATOM 3014 O O . GLN A 1 378 ? -27.898 11.404 32.532 1.00 82.81 378 GLN A O 1
ATOM 3019 N N . SER A 1 379 ? -29.111 12.882 31.364 1.00 80.12 379 SER A N 1
ATOM 3020 C CA . SER A 1 379 ? -28.288 14.063 31.671 1.00 80.12 379 SER A CA 1
ATOM 3021 C C . SER A 1 379 ? -28.243 14.437 33.160 1.00 80.12 379 SER A C 1
ATOM 3023 O O . SER A 1 379 ? -27.321 15.126 33.594 1.00 80.12 379 SER A O 1
ATOM 3025 N N . ASN A 1 380 ? -29.191 13.950 33.963 1.00 76.06 380 ASN A N 1
ATOM 3026 C CA . ASN A 1 380 ? -29.197 14.073 35.426 1.00 76.06 380 ASN A CA 1
ATOM 3027 C C . ASN A 1 380 ? -28.339 13.001 36.135 1.00 76.06 380 ASN A C 1
ATOM 3029 O O . ASN A 1 380 ? -28.332 12.939 37.361 1.00 76.06 380 ASN A O 1
ATOM 3033 N N . GLY A 1 381 ? -27.646 12.140 35.382 1.00 67.62 381 GLY A N 1
ATOM 3034 C CA . GLY A 1 381 ? -26.831 11.050 35.921 1.00 67.62 381 GLY A CA 1
ATOM 3035 C C . GLY A 1 381 ? -27.622 9.798 36.314 1.00 67.62 381 GLY A C 1
ATOM 3036 O O . GLY A 1 381 ? -27.024 8.832 36.784 1.00 67.62 381 GLY A O 1
ATOM 3037 N N . GLU A 1 382 ? -28.943 9.768 36.111 1.00 72.12 382 GLU A N 1
ATOM 3038 C CA . GLU A 1 382 ? -29.757 8.586 36.393 1.00 72.12 382 GLU A CA 1
ATOM 3039 C C . GLU A 1 382 ? -29.694 7.568 35.243 1.00 72.12 382 GLU A C 1
ATOM 3041 O O . GLU A 1 382 ? -29.757 7.912 34.058 1.00 72.12 382 GLU A O 1
ATOM 3046 N N . CYS A 1 383 ? -29.635 6.283 35.596 1.00 62.22 383 CYS A N 1
ATOM 3047 C CA . CYS A 1 383 ? -29.932 5.190 34.671 1.00 62.22 383 CYS A CA 1
ATOM 3048 C C . CYS A 1 383 ? -31.429 4.860 34.759 1.00 62.22 383 CYS A C 1
ATOM 3050 O O . CYS A 1 383 ? -31.967 4.666 35.850 1.00 62.22 383 CYS A O 1
ATOM 3052 N N . GLY A 1 384 ? -32.128 4.829 33.621 1.00 58.38 384 GLY A N 1
ATOM 3053 C CA . GLY A 1 384 ? -33.567 4.548 33.580 1.00 58.38 384 GLY A CA 1
ATOM 3054 C C . GLY A 1 384 ? -33.932 3.176 34.174 1.00 58.38 384 GLY A C 1
ATOM 3055 O O . GLY A 1 384 ? -33.169 2.219 34.074 1.00 58.38 384 GLY A O 1
ATOM 3056 N N . LYS A 1 385 ? -35.128 3.055 34.775 1.00 51.28 385 LYS A N 1
ATOM 3057 C CA . LYS A 1 385 ? -35.684 1.764 35.227 1.00 51.28 385 LYS A CA 1
ATOM 3058 C C . LYS A 1 385 ? -36.037 0.896 34.014 1.00 51.28 385 LYS A C 1
ATOM 3060 O O . LYS A 1 385 ? -37.051 1.131 33.361 1.00 51.28 385 LYS A O 1
ATOM 3065 N N . GLU A 1 386 ? -35.229 -0.118 33.729 1.00 51.56 386 GLU A N 1
ATOM 3066 C CA . GLU A 1 386 ? -35.347 -0.956 32.521 1.00 51.56 386 GLU A CA 1
ATOM 3067 C C . GLU A 1 386 ? -36.138 -2.254 32.686 1.00 51.56 386 GLU A C 1
ATOM 3069 O O . GLU A 1 386 ? -35.977 -3.198 31.919 1.00 51.56 386 GLU A O 1
ATOM 3074 N N . VAL A 1 387 ? -37.080 -2.285 33.628 1.00 40.62 387 VAL A N 1
ATOM 3075 C CA . VAL A 1 387 ? -38.076 -3.359 33.694 1.00 40.62 387 VAL A CA 1
ATOM 3076 C C . VAL A 1 387 ? -39.466 -2.743 33.600 1.00 40.62 387 VAL A C 1
ATOM 3078 O O . VAL A 1 387 ? -40.002 -2.226 34.579 1.00 40.62 387 VAL A O 1
ATOM 3081 N N . LYS A 1 388 ? -40.067 -2.812 32.409 1.00 43.94 388 LYS A N 1
ATOM 3082 C CA . LYS A 1 388 ? -41.528 -2.893 32.313 1.00 43.94 388 LYS A CA 1
ATOM 3083 C C . LYS A 1 388 ? -41.891 -4.347 32.623 1.00 43.94 388 LYS A C 1
ATOM 3085 O O . LYS A 1 388 ? -41.409 -5.235 31.927 1.00 43.94 388 LYS A O 1
ATOM 3090 N N . LYS A 1 389 ? -42.636 -4.557 33.713 1.00 36.28 389 LYS A N 1
ATOM 3091 C CA . LYS A 1 389 ? -43.263 -5.845 34.037 1.00 36.28 389 LYS A CA 1
ATOM 3092 C C . LYS A 1 389 ? -44.193 -6.295 32.919 1.00 36.28 389 LYS A C 1
ATOM 3094 O O . LYS A 1 389 ? -44.823 -5.397 32.313 1.00 36.28 389 LYS A O 1
#

Radius of gyration: 24.42 Å; chains: 1; bounding box: 70×49×64 Å

InterPro domains:
  IPR000477 Reverse transcriptase domain [PF00078] (242-376)
  IPR000477 Reverse transcriptase domain [PS50878] (1-377)
  IPR005135 Endonuclease/exonuclease/phosphatase [PF03372] (6-200)
  IPR027124 SWR1-complex protein 5/Craniofacial development protein 1/2 [PTHR23227] (7-220)
  IPR036691 Endonuclease/exonuclease/phosphatase superfamily [G3DSA:3.60.10.10] (1-215)
  IPR036691 Endonuclease/exonuclease/phosphatase superfamily [SSF56219] (7-213)
  IPR043128 Reverse transcriptase/Diguanylate cyclase domain [G3DSA:3.30.70.270] (216-352)
  IPR043502 DNA/RNA polymerase superfamily [SSF56672] (273-381)

Organism: NCBI:txid175788

pLDDT: mean 77.19, std 13.29, range [36.28, 97.0]

Foldseek 3Di:
DPVLLLLVLVVCVVVVPFKAKDKFPLDDDQDKDDSDPQKIKGKHDHGSHGIIIIMIGRNVQVVQWPDWADQYSFWIWTWGQDLNATEIEIEGEADEPPDDPVSRVVRLVSVVVVLVPDDPRHKYKYKYQQNWQAAPPPQVQAAAPAGGRDGDPSNVVVSVSCVVSQKHFLLRNDDDDLQFQFFFDDPRDTGRRITMMIHLLCSLQWLDWTWDPDRPSDPTGTGIDIDGAQLSLCSVVVNDVVVSVVVSVCQRDDWDWDQDPVGIDDIDHDSDDFDPPDPCRQVSQVSRVCVLCVVLDDDPPQWDDDRPDIDGDDPDLVVVLVSLAVSQCSQVVRVHHDDQVPFEDEAAPDPDDPDFRDDPNHGGHYDQWDQDPNWIAGSPRDIDDNDDD

Secondary structure (DSSP, 8-state):
--HHHHHHHHHHHHHT-SEEEE------EEEEEEEETTEEEEEEES-SSS--EEEEEEHHHHTTEEEEEE--SSEEEEEEEETTEEEEEEEEEPPPTTS-HHHHHHHHHHHHHHHHTS-TTSEEEEEEE-----B-TT-TTTB-TTSBS---HHHHHHHHHHHHTTEEEGGGSS---GGGT--EEETTEEE--EEEEEEGGGGGGEEEEEEEP--SSSSSBPEEEEEE-HHHHHHHTT--HHHHHHHHHHHHT-EE--EETTEEPPPEE--SS--TT-TTHHHHHHHHHHHHHTTTPPSTTTEEEETTEEEE--SSHHHHHHHHHHHHHHHHTTT----GGG-EE--SS-S------EETTEEPEE-SEEEETTEEEETTSPBP-----

Sequence (389 aa):
MTGKGRELADMMERRKVDILCVQETRWKGSKSRSIGAGFKLFYYGVDSKRNGVGVVLKEEFVRKVLEVKRVSDRVMSLKLEIEGVMLNVVSGYAPQVGCELEEKERFWSELDEVMVSIPTGERVVIGADFNVGEGNKGDEEVMGKFGVKERNLEGQMVVDFTKRMDMAVVNTYFQKREEHRVTYKSGGRRTQVDYILCRRSTLKEISDCKVVVGESVARQQGMVVCRMTLMVCMRKSGVAEKYVTVVQDMYERSRIVVRCAVGQTEEFKVEVGLHQGSAVSPFLFAIVMDQLSEEVRQESPWTMMFAYDIVICSESREQVEESLEKWRFALERRGMKISRSKTEYMCVNEREGSGTVRLQGEEVKKVQKFKYLGSTVQSNGECGKEVKK